Protein AF-A0A9D2AB16-F1 (afdb_monomer_lite)

Radius of gyration: 47.59 Å; chains: 1; bounding box: 82×42×139 Å

Organism: NCBI:txid2838706

InterPro domains:
  IPR003594 Histidine kinase/HSP90-like ATPase domain [PF02518] (85-191)
  IPR003594 Histidine kinase/HSP90-like ATPase domain [SM00387] (85-194)
  IPR005467 Histidine kinase domain [PS50109] (1-194)
  IPR036890 Histidine kinase/HSP90-like ATPase superfamily [G3DSA:3.30.565.10] (46-192)
  IPR036890 Histidine kinase/HSP90-like ATPase superfamily [SSF55874] (45-192)
  IPR050980 Two-component sensor histidine kinase [PTHR44936] (38-193)

Foldseek 3Di:
DLVVVVPDPDVPVSVVVVVLVVLLVVLLVVLVVLLPPDVPDPPPFDAFDKDQQQCLLVVLQVVLCVVLVAAEAEEEAEPGRIATADCVLVSLLSNLLSVVQSVFADPHKYKYWYWYQDPPRKIKIKIWTQGQWDDPVVVVCLVPDPDPVQDDVSCPSCNSVSNQVVLVQQVKDWDWDTDGNGTIMIMIIGHRPDGDDDDDDDPCNLVVVLVVLLVVLVVVVVVLVVVVLVVVLVVLVVLLLVLLVVLLPPDDDFDPQWDDWDQDPVQQWIWTDGNPDIDIGHCPPDPDNSLVVSQVSCSGQVVPDAPQSSVVSSVVRDPDPFDKKKFKAWPVRHTPYIDPPDPDDAPPWDWDKAFHHDTGRIIIIMTTRDPVVVSCVVCVVVVVVSVVSSVVSVVVSVVVSVVVVVVVVVVVVLVVVSNVLSVVLVVLSVVLVVLVVVLVVVVVVVDPVVNVVSSVVSVVSSVVSVVSVVVSVVVVVVVVVD

pLDDT: mean 71.98, std 16.13, range [31.44, 95.56]

Sequence (482 aa):
LAAHVAAGETGQAATQVASALELSRQMATDARILTAPFPGEEDASPAPERFDLRRLIEGIAARHASLSGRHIAFTFEGSSPYATGDPFHLRHWTENLLANAVQHSSGNGGITVRCRQGKGGRISLSVSDQGQGMGRKIRQRLPRTGSPDMHSPENSGWGLPYIRRTLRLYGGRMRIATRRGKGTTCTLVFHPGKRRRHPRLPRHAYHWFTALAVVAGATWLAAGIHAERHDFLLRESRLLAEAIQKANDAVFLFRPDTTDFKNNYEAQTVTIRRNSESRTIPMGDYTNQFDLYVRLLYDLRDDRWRTDSVESWYRRLSANRAPLLLVRQDSTGTCLDRTAATEAPIDLPLRDTLPLGFVEGHRLEAQWAFPWETSLARQGGWIAISLVMAGFALWLGSLLSHYDRRRQAFIRFQQEKVQGIMNRVAAGLQETGKAEEEMAETLARGDTQGLATQLQENIARYKRLLHRINYLLDQMTAWQRL

Structure (mmCIF, N/CA/C/O backbone):
data_AF-A0A9D2AB16-F1
#
_entry.id   AF-A0A9D2AB16-F1
#
loop_
_atom_site.group_PDB
_atom_site.id
_atom_site.type_symbol
_atom_site.label_atom_id
_atom_site.label_alt_id
_atom_site.label_comp_id
_atom_site.label_asym_id
_atom_site.label_entity_id
_atom_site.label_seq_id
_atom_site.pdbx_PDB_ins_code
_atom_site.Cartn_x
_atom_site.Cartn_y
_atom_site.Cartn_z
_ato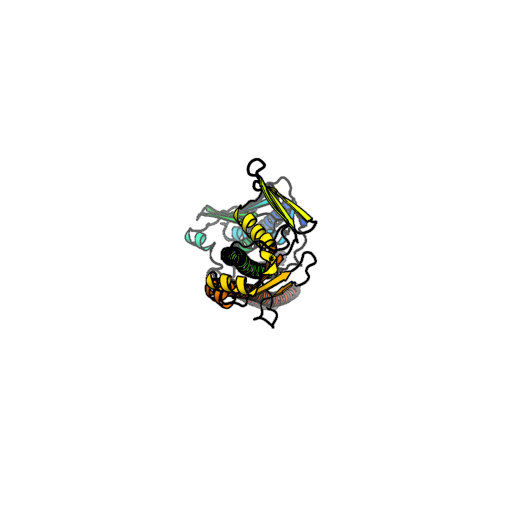m_site.occupancy
_atom_site.B_iso_or_equiv
_atom_site.auth_seq_id
_atom_site.auth_comp_id
_atom_site.auth_asym_id
_atom_site.auth_atom_id
_atom_site.pdbx_PDB_model_num
ATOM 1 N N . LEU A 1 1 ? -28.058 -10.542 56.012 1.00 36.44 1 LEU A N 1
ATOM 2 C CA . LEU A 1 1 ? -27.322 -9.294 56.332 1.00 36.44 1 LEU A CA 1
ATOM 3 C C . LEU A 1 1 ? -28.258 -8.088 56.427 1.00 36.44 1 LEU A C 1
ATOM 5 O O . LEU A 1 1 ? -28.685 -7.822 57.537 1.00 36.44 1 LEU A O 1
ATOM 9 N N . ALA A 1 2 ? -28.695 -7.441 55.335 1.00 33.34 2 ALA A N 1
ATOM 10 C CA . ALA A 1 2 ? -29.612 -6.282 55.411 1.00 33.34 2 ALA A CA 1
ATOM 11 C C . ALA A 1 2 ? -30.935 -6.573 56.160 1.00 33.34 2 ALA A C 1
ATOM 13 O O . ALA A 1 2 ? -31.382 -5.769 56.968 1.00 33.34 2 ALA A O 1
ATOM 14 N N . ALA A 1 3 ? -31.503 -7.770 55.970 1.00 33.88 3 ALA A N 1
ATOM 15 C CA . ALA A 1 3 ? -32.727 -8.208 56.650 1.00 33.88 3 ALA A CA 1
ATOM 16 C C . ALA A 1 3 ? -32.544 -8.613 58.131 1.00 33.88 3 ALA A C 1
ATOM 18 O O . ALA A 1 3 ? -33.531 -8.815 58.825 1.00 33.88 3 ALA A O 1
ATOM 19 N N . HIS A 1 4 ? -31.309 -8.761 58.624 1.00 39.75 4 HIS A N 1
ATOM 20 C CA . HIS A 1 4 ? -31.030 -9.099 60.035 1.00 39.75 4 HIS A CA 1
ATOM 21 C C . HIS A 1 4 ? -30.489 -7.909 60.827 1.00 39.75 4 HIS A C 1
ATOM 23 O O . HIS A 1 4 ? -30.674 -7.836 62.033 1.00 39.75 4 HIS A O 1
ATOM 29 N N . VAL A 1 5 ? -29.896 -6.934 60.140 1.00 42.34 5 VAL A N 1
ATOM 30 C CA . VAL A 1 5 ? -29.437 -5.678 60.736 1.00 42.34 5 VAL A CA 1
ATOM 31 C C . VAL A 1 5 ? -30.611 -4.713 61.001 1.00 42.34 5 VAL A C 1
ATOM 33 O O . VAL A 1 5 ? -30.539 -3.876 61.892 1.00 42.34 5 VAL A O 1
ATOM 36 N N . ALA A 1 6 ? -31.739 -4.870 60.299 1.00 40.31 6 ALA A N 1
ATOM 37 C CA . ALA A 1 6 ? -32.959 -4.090 60.533 1.00 40.31 6 ALA A CA 1
ATOM 38 C C . ALA A 1 6 ? -33.661 -4.380 61.883 1.00 40.31 6 ALA A C 1
ATOM 40 O O . ALA A 1 6 ? -34.592 -3.662 62.235 1.00 40.31 6 ALA A O 1
ATOM 41 N N . ALA A 1 7 ? -33.243 -5.412 62.629 1.00 40.97 7 ALA A N 1
ATOM 42 C CA . ALA A 1 7 ? -33.950 -5.913 63.813 1.00 40.97 7 ALA A CA 1
ATOM 43 C C . ALA A 1 7 ? -33.401 -5.424 65.174 1.00 40.97 7 ALA A C 1
ATOM 45 O O . ALA A 1 7 ? -33.942 -5.813 66.204 1.00 40.97 7 ALA A O 1
ATOM 46 N N . GLY A 1 8 ? -32.363 -4.579 65.219 1.00 41.22 8 GLY A N 1
ATOM 47 C CA . GLY A 1 8 ? -31.787 -4.112 66.487 1.00 41.22 8 GLY A CA 1
ATOM 48 C C . GLY A 1 8 ? -31.076 -2.767 66.364 1.00 41.22 8 GLY A C 1
ATOM 49 O O . GLY A 1 8 ? -30.373 -2.523 65.385 1.00 41.22 8 GLY A O 1
ATOM 50 N N . GLU A 1 9 ? -31.301 -1.903 67.355 1.00 40.41 9 GLU A N 1
ATOM 51 C CA . GLU A 1 9 ? -30.890 -0.497 67.526 1.00 40.41 9 GLU A CA 1
ATOM 52 C C . GLU A 1 9 ? -29.495 -0.123 66.982 1.00 40.41 9 GLU A C 1
ATOM 54 O O . GLU A 1 9 ? -28.545 0.095 67.719 1.00 40.41 9 GLU A O 1
ATOM 59 N N . THR A 1 10 ? -29.351 -0.013 65.663 1.00 42.03 10 THR A N 1
ATOM 60 C CA . THR A 1 10 ? -28.102 0.412 65.004 1.00 42.03 10 THR A CA 1
ATOM 61 C C . THR A 1 10 ? -28.382 1.063 63.648 1.00 42.03 10 THR A C 1
ATOM 63 O O . THR A 1 10 ? -27.589 0.953 62.720 1.00 42.03 10 THR A O 1
ATOM 66 N N . GLY A 1 11 ? -29.508 1.771 63.497 1.00 41.69 11 GLY A N 1
ATOM 67 C CA . GLY A 1 11 ? -29.974 2.291 62.201 1.00 41.69 11 GLY A CA 1
ATOM 68 C C . GLY A 1 11 ? -28.922 3.073 61.398 1.00 41.69 11 GLY A C 1
ATOM 69 O O . GLY A 1 11 ? -28.843 2.917 60.184 1.00 41.69 11 GLY A O 1
ATOM 70 N N . GLN A 1 12 ? -28.043 3.848 62.041 1.00 39.47 12 GLN A N 1
ATOM 71 C CA . GLN A 1 12 ? -26.969 4.572 61.344 1.00 39.47 12 GLN A CA 1
ATOM 72 C C . GLN A 1 12 ? -25.779 3.685 60.949 1.00 39.47 12 GLN A C 1
ATOM 74 O O . GLN A 1 12 ? -25.320 3.774 59.811 1.00 39.47 12 GLN A O 1
ATOM 79 N N . ALA A 1 13 ? -25.306 2.806 61.837 1.00 38.31 13 ALA A N 1
ATOM 80 C CA . ALA A 1 13 ? -24.206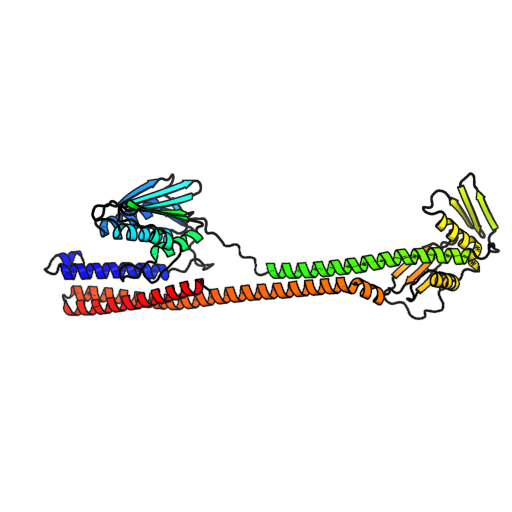 1.884 61.538 1.00 38.31 13 ALA A CA 1
ATOM 81 C C . ALA A 1 13 ? -24.625 0.837 60.491 1.00 38.31 13 ALA A C 1
ATOM 83 O O . ALA A 1 13 ? -23.885 0.558 59.554 1.00 38.31 13 ALA A O 1
ATOM 84 N N . ALA A 1 14 ? -25.862 0.351 60.577 1.00 41.66 14 ALA A N 1
ATOM 85 C CA . ALA A 1 14 ? -26.521 -0.487 59.585 1.00 41.66 14 ALA A CA 1
ATOM 86 C C . ALA A 1 14 ? -26.533 0.138 58.188 1.00 41.66 14 ALA A C 1
ATOM 88 O O . ALA A 1 14 ? -26.180 -0.507 57.200 1.00 41.66 14 ALA A O 1
ATOM 89 N N . THR A 1 15 ? -26.921 1.413 58.117 1.00 43.22 15 THR A N 1
ATOM 90 C CA . THR A 1 15 ? -27.005 2.164 56.862 1.00 43.22 15 THR A CA 1
ATOM 91 C C . THR A 1 15 ? -25.613 2.454 56.297 1.00 43.22 15 THR A C 1
ATOM 93 O O . THR A 1 15 ? -25.425 2.375 55.086 1.00 43.22 15 THR A O 1
ATOM 96 N N . GLN A 1 16 ? -24.619 2.716 57.154 1.00 42.22 16 GLN A N 1
ATOM 97 C CA . GLN A 1 16 ? -23.214 2.885 56.756 1.00 42.22 16 GLN A CA 1
ATOM 98 C C . GLN A 1 16 ? -22.564 1.578 56.278 1.00 42.22 16 GLN A C 1
ATOM 100 O O . GLN A 1 16 ? -21.786 1.583 55.328 1.00 42.22 16 GLN A O 1
ATOM 105 N N . VAL A 1 17 ? -22.891 0.444 56.899 1.00 43.53 17 VAL A N 1
ATOM 106 C CA . VAL A 1 17 ? -22.404 -0.877 56.478 1.00 43.53 17 VAL A CA 1
ATOM 107 C C . VAL A 1 17 ? -23.069 -1.306 55.170 1.00 43.53 17 VAL A C 1
ATOM 109 O O . VAL A 1 17 ? -22.391 -1.806 54.273 1.00 43.53 17 VAL A O 1
ATOM 112 N N . ALA A 1 18 ? -24.373 -1.064 55.016 1.00 46.16 18 ALA A N 1
ATOM 113 C CA . ALA A 1 18 ? -25.087 -1.320 53.770 1.00 46.16 18 ALA A CA 1
ATOM 114 C C . ALA A 1 18 ? -24.541 -0.462 52.619 1.00 46.16 18 ALA A C 1
ATOM 116 O O . ALA A 1 18 ? -24.270 -0.996 51.547 1.00 46.16 18 ALA A O 1
ATOM 117 N N . SER A 1 19 ? -24.295 0.832 52.850 1.00 43.94 19 SER A N 1
ATOM 118 C CA . SER A 1 19 ? -23.715 1.713 51.832 1.00 43.94 19 SER A CA 1
ATOM 119 C C . SER A 1 19 ? -22.272 1.335 51.484 1.00 43.94 19 SER A C 1
ATOM 121 O O . SER A 1 19 ? -21.913 1.348 50.308 1.00 43.94 19 SER A O 1
ATOM 123 N N . ALA A 1 20 ? -21.460 0.916 52.460 1.00 43.09 20 ALA A N 1
ATOM 124 C CA . ALA A 1 20 ? -20.106 0.421 52.218 1.00 43.09 20 ALA A CA 1
ATOM 125 C C . ALA A 1 20 ? -20.088 -0.895 51.413 1.00 43.09 20 ALA A C 1
ATOM 127 O O . ALA A 1 20 ? -19.241 -1.065 50.536 1.00 43.09 20 ALA A O 1
ATOM 128 N N . LEU A 1 21 ? -21.035 -1.807 51.661 1.00 47.16 21 LEU A N 1
ATOM 129 C CA . LEU A 1 21 ? -21.198 -3.054 50.902 1.00 47.16 21 LEU A CA 1
ATOM 130 C C . LEU A 1 21 ? -21.723 -2.812 49.478 1.00 47.16 21 LEU A C 1
ATOM 132 O O . LEU A 1 21 ? -21.282 -3.470 48.536 1.00 47.16 21 LEU A O 1
ATOM 136 N N . GLU A 1 22 ? -22.644 -1.864 49.305 1.00 49.91 22 GLU A N 1
ATOM 137 C CA . GLU A 1 22 ? -23.132 -1.428 47.991 1.00 49.91 22 GLU A CA 1
ATOM 138 C C . GLU A 1 22 ? -21.979 -0.839 47.164 1.00 49.91 22 GLU A C 1
ATOM 140 O O . GLU A 1 22 ? -21.751 -1.246 46.022 1.00 49.91 22 GLU A O 1
ATOM 145 N N . LEU A 1 23 ? -21.187 0.042 47.786 1.00 46.53 23 LEU A N 1
ATOM 146 C CA . LEU A 1 23 ? -20.002 0.654 47.192 1.00 46.53 23 LEU A CA 1
ATOM 147 C C . LEU A 1 23 ? -18.948 -0.406 46.827 1.00 46.53 23 LEU A C 1
ATOM 149 O O . LEU A 1 23 ? -18.409 -0.371 45.724 1.00 46.53 23 LEU A O 1
ATOM 153 N N . SER A 1 24 ? -18.707 -1.384 47.709 1.00 44.34 24 SER A N 1
ATOM 154 C CA . SER A 1 24 ? -17.829 -2.541 47.460 1.00 44.34 24 SER A CA 1
ATOM 155 C C . SER A 1 24 ? -18.260 -3.321 46.210 1.00 44.34 24 SER A C 1
ATOM 157 O O . SER A 1 24 ? -17.471 -3.516 45.281 1.00 44.34 24 SER A O 1
ATOM 159 N N . ARG A 1 25 ? -19.543 -3.697 46.121 1.00 50.72 25 ARG A N 1
ATOM 160 C CA . ARG A 1 25 ? -20.089 -4.435 44.968 1.00 50.72 25 ARG A CA 1
ATOM 161 C C . ARG A 1 25 ? -19.992 -3.638 43.676 1.00 50.72 25 ARG A C 1
ATOM 163 O O . ARG A 1 25 ? -19.677 -4.202 42.624 1.00 50.72 25 ARG A O 1
ATOM 170 N N . GLN A 1 26 ? -20.245 -2.337 43.746 1.00 50.53 26 GLN A N 1
ATOM 171 C CA . GLN A 1 26 ? -20.140 -1.440 42.603 1.00 50.53 26 GLN A CA 1
ATOM 172 C C . GLN A 1 26 ? -18.684 -1.342 42.119 1.00 50.53 26 GLN A C 1
ATOM 174 O O . GLN A 1 26 ? -18.419 -1.522 40.932 1.00 50.53 26 GLN A O 1
ATOM 179 N N . MET A 1 27 ? -17.726 -1.209 43.041 1.00 49.03 27 MET A N 1
ATOM 180 C CA . MET A 1 27 ? -16.290 -1.186 42.743 1.00 49.03 27 MET A CA 1
ATOM 181 C C . MET A 1 27 ? -15.768 -2.519 42.191 1.00 49.03 27 MET A C 1
ATOM 183 O O . MET A 1 27 ? -14.976 -2.520 41.250 1.00 49.03 27 MET A O 1
ATOM 187 N N . ALA A 1 28 ? -16.225 -3.658 42.717 1.00 47.66 28 ALA A N 1
ATOM 188 C CA . ALA A 1 28 ? -15.874 -4.980 42.197 1.00 47.66 28 ALA A CA 1
ATOM 189 C C . ALA A 1 28 ? -16.422 -5.207 40.777 1.00 47.66 28 ALA A C 1
ATOM 191 O O . ALA A 1 28 ? -15.767 -5.834 39.938 1.00 47.66 28 ALA A O 1
ATOM 192 N N . THR A 1 29 ? -17.605 -4.662 40.485 1.00 50.91 29 THR A N 1
ATOM 193 C CA . THR A 1 29 ? -18.208 -4.702 39.146 1.00 50.91 29 THR A CA 1
ATOM 194 C C . THR A 1 29 ? -17.430 -3.812 38.175 1.00 50.91 29 THR A C 1
ATOM 196 O O . THR A 1 29 ? -17.052 -4.274 37.100 1.00 50.91 29 THR A O 1
ATOM 199 N N . ASP A 1 30 ? -17.092 -2.585 38.577 1.00 49.66 30 ASP A N 1
ATOM 200 C CA . ASP A 1 30 ? -16.279 -1.656 37.783 1.00 49.66 30 ASP A CA 1
ATOM 201 C C . ASP A 1 30 ? -14.876 -2.207 37.504 1.00 49.66 30 ASP A C 1
ATOM 203 O O . ASP A 1 30 ? -14.369 -2.124 36.382 1.00 49.66 30 ASP A O 1
ATOM 207 N N . ALA A 1 31 ? -14.259 -2.848 38.495 1.00 48.38 31 ALA A N 1
ATOM 208 C CA . ALA A 1 31 ? -12.967 -3.491 38.328 1.00 48.38 31 ALA A CA 1
ATOM 209 C C . ALA A 1 31 ? -13.044 -4.704 37.382 1.00 48.38 31 ALA A C 1
ATOM 211 O O . ALA A 1 31 ? -12.171 -4.844 36.529 1.00 48.38 31 ALA A O 1
ATOM 212 N N . ARG A 1 32 ? -14.119 -5.511 37.435 1.00 49.25 32 ARG A N 1
ATOM 213 C CA . ARG A 1 32 ? -14.381 -6.594 36.463 1.00 49.25 32 ARG A CA 1
ATOM 214 C C . ARG A 1 32 ? -14.558 -6.090 35.027 1.00 49.25 32 ARG A C 1
ATOM 216 O O . ARG A 1 32 ? -14.156 -6.766 34.085 1.00 49.25 32 ARG A O 1
ATOM 223 N N . ILE A 1 33 ? -15.135 -4.903 34.844 1.00 50.69 33 ILE A N 1
ATOM 224 C CA . ILE A 1 33 ? -15.290 -4.263 33.525 1.00 50.69 33 ILE A CA 1
ATOM 225 C C . ILE A 1 33 ? -13.937 -3.818 32.967 1.00 50.69 33 ILE A C 1
ATOM 227 O O . ILE A 1 33 ? -13.710 -3.895 31.760 1.00 50.69 33 ILE A O 1
ATOM 231 N N . LEU A 1 34 ? -13.046 -3.349 33.840 1.00 45.81 34 LEU A N 1
ATOM 232 C CA . LEU A 1 34 ? -11.695 -2.939 33.472 1.00 45.81 34 LEU A CA 1
ATOM 233 C C . LEU A 1 34 ? -10.759 -4.139 33.249 1.00 45.81 34 LEU A C 1
ATOM 235 O O . LEU A 1 34 ? -9.827 -4.016 32.459 1.00 45.81 34 LEU A O 1
ATOM 239 N N . THR A 1 35 ? -11.001 -5.281 33.913 1.00 41.53 35 THR A N 1
ATOM 240 C CA . THR A 1 35 ? -10.271 -6.552 33.699 1.00 41.53 35 THR A CA 1
ATOM 241 C C . THR A 1 35 ? -10.816 -7.390 32.559 1.00 41.53 35 THR A C 1
ATOM 243 O O . THR A 1 35 ? -10.118 -8.301 32.119 1.00 41.53 35 THR A O 1
ATOM 246 N N . ALA A 1 36 ? -12.022 -7.109 32.060 1.00 46.56 36 ALA A N 1
ATOM 247 C CA . ALA A 1 36 ? -12.513 -7.751 30.852 1.00 46.56 36 ALA A CA 1
ATOM 248 C C . ALA A 1 36 ? -11.559 -7.428 29.685 1.00 46.56 36 ALA A C 1
ATOM 250 O O . ALA A 1 36 ? -11.197 -6.257 29.514 1.00 46.56 36 ALA A O 1
ATOM 251 N N . PRO A 1 37 ? -11.131 -8.433 28.894 1.00 43.81 37 PRO A N 1
ATOM 252 C CA . PRO A 1 37 ? -10.160 -8.237 27.828 1.00 43.81 37 PRO A CA 1
ATOM 253 C C . PRO A 1 37 ? -10.604 -7.085 26.932 1.00 43.81 37 PRO A C 1
ATOM 255 O O . PRO A 1 37 ? -11.727 -7.056 26.413 1.00 43.81 37 PRO A O 1
ATOM 258 N N . PHE A 1 38 ? -9.728 -6.084 26.790 1.00 45.28 38 PHE A N 1
ATOM 259 C CA . PHE A 1 38 ? -10.012 -4.965 25.908 1.00 45.28 38 PHE A CA 1
ATOM 260 C C . PHE A 1 38 ? -10.266 -5.546 24.509 1.00 45.28 38 PHE A C 1
ATOM 262 O O . PHE A 1 38 ? -9.467 -6.358 24.045 1.00 45.28 38 PHE A O 1
ATOM 269 N N . PRO A 1 39 ? -11.330 -5.120 23.805 1.00 44.69 39 PRO A N 1
ATOM 270 C CA . PRO A 1 39 ? -11.802 -5.729 22.553 1.00 44.69 39 PRO A CA 1
ATOM 271 C C . PRO A 1 39 ? -10.859 -5.601 21.330 1.00 44.69 39 PRO A C 1
ATOM 273 O O . PRO A 1 39 ? -11.316 -5.610 20.187 1.00 44.69 39 PRO A O 1
ATOM 276 N N . GLY A 1 40 ? -9.552 -5.449 21.552 1.00 42.06 40 GLY A N 1
ATOM 277 C CA . GLY A 1 40 ? -8.486 -5.530 20.559 1.00 42.06 40 GLY A CA 1
ATOM 278 C C . GLY A 1 40 ? -7.757 -6.879 20.496 1.00 42.06 40 GLY A C 1
ATOM 279 O O . GLY A 1 40 ? -6.888 -7.001 19.640 1.00 42.06 40 GLY A O 1
ATOM 280 N N . GLU A 1 41 ? -8.072 -7.859 21.352 1.00 45.38 41 GLU A N 1
ATOM 281 C CA . GLU A 1 41 ? -7.563 -9.232 21.198 1.00 45.38 41 GLU A CA 1
ATOM 282 C C . GLU A 1 41 ? -8.246 -9.933 20.019 1.00 45.38 41 GLU A C 1
ATOM 284 O O . GLU A 1 41 ? -9.476 -9.995 19.937 1.00 45.38 41 GLU A O 1
ATOM 289 N N . GLU A 1 42 ? -7.426 -10.419 19.087 1.00 45.94 42 GLU A N 1
ATOM 290 C CA . GLU A 1 42 ? -7.854 -11.029 17.826 1.00 45.94 42 GLU A CA 1
ATOM 291 C C . GLU A 1 42 ? -8.482 -12.424 17.986 1.00 45.94 42 GLU A C 1
ATOM 293 O O . GLU A 1 42 ? -9.197 -12.821 17.074 1.00 45.94 42 GLU A O 1
ATOM 298 N N . ASP A 1 43 ? -8.374 -13.088 19.147 1.00 39.44 43 ASP A N 1
ATOM 299 C CA . ASP A 1 43 ? -8.801 -14.495 19.292 1.00 39.44 43 ASP A CA 1
ATOM 300 C C . ASP A 1 43 ? -9.745 -14.805 20.474 1.00 39.44 43 ASP A C 1
ATOM 302 O O . ASP A 1 43 ? -10.191 -15.939 20.619 1.00 39.44 43 ASP A O 1
ATOM 306 N N . ALA A 1 44 ? -10.117 -13.819 21.303 1.00 41.72 44 ALA A N 1
ATOM 307 C CA . ALA A 1 44 ? -10.896 -14.058 22.533 1.00 41.72 44 ALA A CA 1
ATOM 308 C C . ALA A 1 44 ? -12.262 -13.343 22.593 1.00 41.72 44 ALA A C 1
ATOM 310 O O . ALA A 1 44 ? -12.878 -13.263 23.655 1.00 41.72 44 ALA A O 1
ATOM 311 N N . SER A 1 45 ? -12.761 -12.783 21.482 1.00 48.19 45 SER A N 1
ATOM 312 C CA . SER A 1 45 ? -14.130 -12.242 21.468 1.00 48.19 45 SER A CA 1
ATOM 313 C C . SER A 1 45 ? -15.129 -13.378 21.209 1.00 48.19 45 SER A C 1
ATOM 315 O O . SER A 1 45 ? -15.030 -14.007 20.153 1.00 48.19 45 SER A O 1
ATOM 317 N N . PRO A 1 46 ? -16.091 -13.641 22.114 1.00 52.66 46 PRO A N 1
ATOM 318 C CA . PRO A 1 46 ? -17.088 -14.683 21.903 1.00 52.66 46 PRO A CA 1
ATOM 319 C C . PRO A 1 46 ? -17.856 -14.430 20.601 1.00 52.66 46 PRO A C 1
ATOM 321 O O . PRO A 1 46 ? -18.103 -13.280 20.215 1.00 52.66 46 PRO A O 1
ATOM 324 N N . ALA A 1 47 ? -18.203 -15.512 19.900 1.00 59.06 47 ALA A N 1
ATOM 325 C CA . ALA A 1 47 ? -19.002 -15.435 18.685 1.00 59.06 47 ALA A CA 1
ATOM 326 C C . ALA A 1 47 ? -20.298 -14.645 18.962 1.00 59.06 47 ALA A C 1
ATOM 328 O O . ALA A 1 47 ? -20.865 -14.775 20.047 1.00 59.06 47 ALA A O 1
ATOM 329 N N . PRO A 1 48 ? -20.768 -13.806 18.019 1.00 69.94 48 PRO A N 1
ATOM 330 C CA . PRO A 1 48 ? -21.967 -13.005 18.227 1.00 69.94 48 PRO A CA 1
ATOM 331 C C . PRO A 1 48 ? -23.166 -13.915 18.515 1.00 69.94 48 PRO A C 1
ATOM 333 O O . PRO A 1 48 ? -23.648 -14.625 17.634 1.00 69.94 48 PRO A O 1
ATOM 336 N N . GLU A 1 49 ? -23.647 -13.875 19.754 1.00 78.81 49 GLU A N 1
ATOM 337 C CA . GLU A 1 49 ? -24.740 -14.717 20.226 1.00 78.81 49 GLU A CA 1
ATOM 338 C C . GLU A 1 49 ? -26.085 -14.014 20.013 1.00 78.81 49 GLU A C 1
ATOM 340 O O . GLU A 1 49 ? -26.184 -12.782 19.973 1.00 78.81 49 GLU A O 1
ATOM 345 N N . ARG A 1 50 ? -27.151 -14.800 19.851 1.00 86.25 50 ARG A N 1
ATOM 346 C CA . ARG A 1 50 ? -28.520 -14.289 19.864 1.00 86.25 50 ARG A CA 1
ATOM 347 C C . ARG A 1 50 ? -28.985 -14.159 21.315 1.00 86.25 50 ARG A C 1
ATOM 349 O O . ARG A 1 50 ? -29.135 -15.162 21.997 1.00 86.25 50 ARG A O 1
ATOM 356 N N . PHE A 1 51 ? -29.292 -12.943 21.757 1.00 87.50 51 PHE A N 1
ATOM 357 C CA . PHE A 1 51 ? -29.769 -12.668 23.115 1.00 87.50 51 PHE A CA 1
ATOM 358 C C . PHE A 1 51 ? -31.097 -11.900 23.116 1.00 87.50 51 PHE A C 1
ATOM 360 O O . PHE A 1 51 ? -31.436 -11.208 22.152 1.00 87.50 51 PHE A O 1
ATOM 367 N N . ASP A 1 52 ? -31.857 -12.024 24.206 1.00 91.44 52 ASP A N 1
ATOM 368 C CA . ASP A 1 52 ? -33.107 -11.289 24.428 1.00 91.44 52 ASP A CA 1
ATOM 369 C C . ASP A 1 52 ? -32.804 -9.868 24.934 1.00 91.44 52 ASP A C 1
ATOM 371 O O . ASP A 1 52 ? -32.478 -9.641 26.102 1.00 91.44 52 ASP A O 1
ATOM 375 N N . LEU A 1 53 ? -32.880 -8.902 24.019 1.00 90.88 53 LEU A N 1
ATOM 376 C CA . LEU A 1 53 ? -32.631 -7.486 24.260 1.00 90.88 53 LEU A CA 1
ATOM 377 C C . LEU A 1 53 ? -33.667 -6.883 25.211 1.00 90.88 53 LEU A C 1
ATOM 379 O O . LEU A 1 53 ? -33.301 -6.075 26.067 1.00 90.88 53 LEU A O 1
ATOM 383 N N . ARG A 1 54 ? -34.945 -7.253 25.065 1.00 92.75 54 ARG A N 1
ATOM 384 C CA . ARG A 1 54 ? -36.018 -6.719 25.910 1.00 92.75 54 ARG A CA 1
ATOM 385 C C . ARG A 1 54 ? -35.787 -7.149 27.352 1.00 92.75 54 ARG A C 1
ATOM 387 O O . ARG A 1 54 ? -35.645 -6.288 28.217 1.00 92.75 54 ARG A O 1
ATOM 394 N N . ARG A 1 55 ? -35.667 -8.460 27.584 1.00 91.38 55 ARG A N 1
ATOM 395 C CA . ARG A 1 55 ? -35.494 -9.037 28.923 1.00 91.38 55 ARG A CA 1
ATOM 396 C C . ARG A 1 55 ? -34.215 -8.547 29.600 1.00 91.38 55 ARG A C 1
ATOM 398 O O . ARG A 1 55 ? -34.220 -8.305 30.805 1.00 91.38 55 ARG A O 1
ATOM 405 N N . LEU A 1 56 ? -33.132 -8.363 28.838 1.00 89.88 56 LEU A N 1
ATOM 406 C CA . LEU A 1 56 ? -31.871 -7.828 29.358 1.00 89.88 56 LEU A CA 1
ATOM 407 C C . LEU A 1 56 ? -32.041 -6.412 29.927 1.00 89.88 56 LEU A C 1
ATOM 409 O O . LEU A 1 56 ? -31.658 -6.165 31.068 1.00 89.88 56 LEU A O 1
ATOM 413 N N . ILE A 1 57 ? -32.596 -5.483 29.144 1.00 93.00 57 ILE A N 1
ATOM 414 C CA . ILE A 1 57 ? -32.727 -4.076 29.557 1.00 93.00 57 ILE A CA 1
ATOM 415 C C . ILE A 1 57 ? -33.798 -3.921 30.641 1.00 93.00 57 ILE A C 1
ATOM 417 O O . ILE A 1 57 ? -33.582 -3.189 31.606 1.00 93.00 57 ILE A O 1
ATOM 421 N N . GLU A 1 58 ? -34.913 -4.643 30.513 1.00 92.69 58 GLU A N 1
ATOM 422 C CA . GLU A 1 58 ? -35.994 -4.678 31.501 1.00 92.69 58 GLU A CA 1
ATOM 423 C C . GLU A 1 58 ? -35.491 -5.174 32.860 1.00 92.69 58 GLU A C 1
ATOM 425 O O . GLU A 1 58 ? -35.725 -4.524 33.876 1.00 92.69 58 GLU A O 1
ATOM 430 N N . GLY A 1 59 ? -34.706 -6.257 32.881 1.00 87.50 59 GLY A N 1
ATOM 431 C CA . GLY A 1 59 ? -34.120 -6.788 34.112 1.00 87.50 59 GLY A CA 1
ATOM 432 C C . GLY A 1 59 ? -33.151 -5.814 34.790 1.00 87.50 59 GLY A C 1
ATOM 433 O O . GLY A 1 59 ? -33.155 -5.690 36.015 1.00 87.50 59 GLY A O 1
ATOM 434 N N . ILE A 1 60 ? -32.348 -5.079 34.013 1.00 88.12 60 ILE A N 1
ATOM 435 C CA . ILE A 1 60 ? -31.452 -4.048 34.561 1.00 88.12 60 ILE A CA 1
ATOM 436 C C . ILE A 1 60 ? -32.272 -2.886 35.141 1.00 88.12 60 ILE A C 1
ATOM 438 O O . ILE A 1 60 ? -31.996 -2.447 36.257 1.00 88.12 60 ILE A O 1
ATOM 442 N N . ALA A 1 61 ? -33.291 -2.409 34.419 1.00 89.19 61 ALA A N 1
ATOM 443 C CA . ALA A 1 61 ? -34.158 -1.324 34.877 1.00 89.19 61 ALA A CA 1
ATOM 444 C C . ALA A 1 61 ? -34.917 -1.697 36.162 1.00 89.19 61 ALA A C 1
ATOM 446 O O . ALA A 1 61 ? -34.896 -0.924 37.119 1.00 89.19 61 ALA A O 1
ATOM 447 N N . ALA A 1 62 ? -35.507 -2.896 36.219 1.00 85.31 62 ALA A N 1
ATOM 448 C CA . ALA A 1 62 ? -36.216 -3.399 37.395 1.00 85.31 62 ALA A CA 1
ATOM 449 C C . ALA A 1 62 ? -35.295 -3.490 38.620 1.00 85.31 62 ALA A C 1
ATOM 451 O O . ALA A 1 62 ? -35.640 -3.001 39.693 1.00 85.31 62 ALA A O 1
ATOM 452 N N . ARG A 1 63 ? -34.078 -4.024 38.449 1.00 81.19 63 ARG A N 1
ATOM 453 C CA . ARG A 1 63 ? -33.090 -4.111 39.534 1.00 81.19 63 ARG A CA 1
ATOM 454 C C . ARG A 1 63 ? -32.713 -2.731 40.079 1.00 81.19 63 ARG A C 1
ATOM 456 O O . ARG A 1 63 ? -32.663 -2.550 41.291 1.00 81.19 63 ARG A O 1
ATOM 463 N N . HIS A 1 64 ? -32.477 -1.750 39.205 1.00 82.12 64 HIS A N 1
ATOM 464 C CA . HIS A 1 64 ? -32.188 -0.380 39.639 1.00 82.12 64 HIS A CA 1
ATOM 465 C C . HIS A 1 64 ? -33.394 0.290 40.312 1.00 82.12 64 HIS A C 1
ATOM 467 O O . HIS A 1 64 ? -33.193 1.075 41.238 1.00 82.12 64 HIS A O 1
ATOM 473 N N . ALA A 1 65 ? -34.626 -0.020 39.895 1.00 81.81 65 ALA A N 1
ATOM 474 C CA . ALA A 1 65 ? -35.831 0.492 40.546 1.00 81.81 65 ALA A CA 1
ATOM 475 C C . ALA A 1 65 ? -35.939 -0.026 41.989 1.00 81.81 65 ALA A C 1
ATOM 477 O O . ALA A 1 65 ? -36.107 0.767 42.913 1.00 81.81 65 ALA A O 1
ATOM 478 N N . SER A 1 66 ? -35.739 -1.335 42.193 1.00 74.50 66 SER A N 1
ATOM 479 C CA . SER A 1 66 ? -35.770 -1.964 43.519 1.00 74.50 66 SER A CA 1
ATOM 480 C C . SER A 1 66 ? -34.678 -1.443 44.455 1.00 74.50 66 SER A C 1
ATOM 482 O O . SER A 1 66 ? -34.963 -1.182 45.617 1.00 74.50 66 SER A O 1
ATOM 484 N N . LEU A 1 67 ? -33.444 -1.269 43.964 1.00 71.00 67 LEU A N 1
ATOM 485 C CA . LEU A 1 67 ? -32.320 -0.810 44.795 1.00 71.00 67 LEU A CA 1
ATOM 486 C C . LEU A 1 67 ? -32.401 0.676 45.156 1.00 71.00 67 LEU A C 1
ATOM 488 O O . LEU A 1 67 ? -32.048 1.069 46.261 1.00 71.00 67 LEU A O 1
ATOM 492 N N . SER A 1 68 ? -32.854 1.516 44.224 1.00 74.19 68 SER A N 1
ATOM 493 C CA . SER A 1 68 ? -32.897 2.968 44.440 1.00 74.19 68 SER A CA 1
ATOM 494 C C . SER A 1 68 ? -34.192 3.471 45.077 1.00 74.19 68 SER A C 1
ATOM 496 O O . SER A 1 68 ? -34.272 4.654 45.403 1.00 74.19 68 SER A O 1
ATOM 498 N N . GLY A 1 69 ? -35.221 2.621 45.186 1.00 76.44 69 GLY A N 1
ATOM 499 C CA . GLY A 1 69 ? -36.564 3.021 45.618 1.00 76.44 69 GLY A CA 1
ATOM 500 C C . GLY A 1 69 ? -37.262 3.995 44.659 1.00 76.44 69 GLY A C 1
ATOM 501 O O . GLY A 1 69 ? -38.267 4.601 45.024 1.00 76.44 69 GLY A O 1
ATOM 502 N N . ARG A 1 70 ? -36.735 4.183 43.439 1.00 79.69 70 ARG A N 1
ATOM 503 C CA . ARG A 1 70 ? -37.267 5.128 42.446 1.00 79.69 70 ARG A CA 1
ATOM 504 C C . ARG A 1 70 ? -38.124 4.443 41.389 1.00 79.69 70 ARG A C 1
ATOM 506 O O . ARG A 1 70 ? -37.862 3.318 40.971 1.00 79.69 70 ARG A O 1
ATOM 513 N N . HIS A 1 71 ? -39.091 5.193 40.862 1.00 84.75 71 HIS A N 1
ATOM 514 C CA . HIS A 1 71 ? -39.889 4.761 39.720 1.00 84.75 71 HIS A CA 1
ATOM 515 C C . HIS A 1 71 ? -39.086 4.856 38.409 1.00 84.75 71 HIS A C 1
ATOM 517 O O . HIS A 1 71 ? -38.747 5.953 37.946 1.00 84.75 71 HIS A O 1
ATOM 523 N N . ILE A 1 72 ? -38.811 3.700 37.795 1.00 89.38 72 ILE A N 1
ATOM 524 C CA . ILE A 1 72 ? -38.137 3.583 36.496 1.00 89.38 72 ILE A CA 1
ATOM 525 C C . ILE A 1 72 ? -39.109 2.973 35.485 1.00 89.38 72 ILE A C 1
ATOM 527 O O . ILE A 1 72 ? -39.408 1.784 35.535 1.00 89.38 72 ILE A O 1
ATOM 531 N N . ALA A 1 73 ? -39.587 3.783 34.542 1.00 91.44 73 ALA A N 1
ATOM 532 C CA . ALA A 1 73 ? -40.452 3.320 33.463 1.00 91.44 73 ALA A CA 1
ATOM 533 C C . ALA A 1 73 ? -39.615 2.714 32.327 1.00 91.44 73 ALA A C 1
ATOM 535 O O . ALA A 1 73 ? -38.694 3.362 31.826 1.00 91.44 73 ALA A O 1
ATOM 536 N N . PHE A 1 74 ? -39.952 1.503 31.879 1.00 94.00 74 PHE A N 1
ATOM 537 C CA . PHE A 1 74 ? -39.313 0.853 30.733 1.00 94.00 74 PHE A CA 1
ATOM 538 C C . PHE A 1 74 ? -40.272 0.757 29.542 1.00 94.00 74 PHE A C 1
ATOM 540 O O . PHE A 1 74 ? -41.422 0.356 29.681 1.00 94.00 74 PHE A O 1
ATOM 547 N N . THR A 1 75 ? -39.783 1.116 28.354 1.00 94.38 75 THR A N 1
ATOM 548 C CA . THR A 1 75 ? -40.519 1.006 27.087 1.00 94.38 75 THR A CA 1
ATOM 549 C C . THR A 1 75 ? -39.652 0.329 26.029 1.00 94.38 75 THR A C 1
ATOM 551 O O . THR A 1 75 ? -38.496 0.710 25.820 1.00 94.38 75 THR A O 1
ATOM 554 N N . PHE A 1 76 ? -40.211 -0.672 25.346 1.00 93.31 76 PHE A N 1
ATOM 555 C CA . PHE A 1 76 ? -39.551 -1.388 24.255 1.00 93.31 76 PHE A CA 1
ATOM 556 C C . PHE A 1 76 ? -40.345 -1.242 22.955 1.00 93.31 76 PHE A C 1
ATOM 558 O O . PHE A 1 76 ? -41.535 -1.537 22.916 1.00 93.31 76 PHE A O 1
ATOM 565 N N . GLU A 1 77 ? -39.674 -0.824 21.884 1.00 92.06 77 GLU A N 1
ATOM 566 C CA . GLU A 1 77 ? -40.253 -0.678 20.547 1.00 92.06 77 GLU A CA 1
ATOM 567 C C . GLU A 1 77 ? -39.431 -1.493 19.538 1.00 92.06 77 GLU A C 1
ATOM 569 O O . GLU A 1 77 ? -38.307 -1.124 19.201 1.00 92.06 77 GLU A O 1
ATOM 574 N N . GLY A 1 78 ? -39.965 -2.590 19.010 1.00 85.44 78 GLY A N 1
ATOM 575 C CA . GLY A 1 78 ? -39.248 -3.406 18.030 1.00 85.44 78 GLY A CA 1
ATOM 576 C C . GLY A 1 78 ? -40.088 -4.562 17.510 1.00 85.44 78 GLY A C 1
ATOM 577 O O . GLY A 1 78 ? -41.004 -5.016 18.186 1.00 85.44 78 GLY A O 1
ATOM 578 N N . SER A 1 79 ? -39.770 -5.042 16.307 1.00 80.50 79 SER A N 1
ATOM 579 C CA . SER A 1 79 ? -40.439 -6.200 15.698 1.00 80.50 79 SER A CA 1
ATOM 580 C C . SER A 1 79 ? -39.984 -7.539 16.288 1.00 80.50 79 SER A C 1
ATOM 582 O O . SER A 1 79 ? -40.656 -8.545 16.102 1.00 80.50 79 SER A O 1
ATOM 584 N N . SER A 1 80 ? -38.836 -7.573 16.971 1.00 84.19 80 SER A N 1
ATOM 585 C CA . SER A 1 80 ? -38.302 -8.753 17.651 1.00 84.19 80 SER A CA 1
ATOM 586 C C . SER A 1 80 ? -37.687 -8.341 18.991 1.00 84.19 80 SER A C 1
ATOM 588 O O . SER A 1 80 ? -37.037 -7.298 19.065 1.00 84.19 80 SER A O 1
ATOM 590 N N . PRO A 1 81 ? -37.838 -9.139 20.061 1.00 85.62 81 PRO A N 1
ATOM 591 C CA . PRO A 1 81 ? -37.112 -8.909 21.305 1.00 85.62 81 PRO A CA 1
ATOM 592 C C . PRO A 1 81 ? -35.645 -9.350 21.209 1.00 85.62 81 PRO A C 1
ATOM 594 O O . PRO A 1 81 ? -34.872 -9.069 22.116 1.00 85.62 81 PRO A O 1
ATOM 597 N N . TYR A 1 82 ? -35.231 -10.026 20.131 1.00 88.00 82 TYR A N 1
ATOM 598 C CA . TYR A 1 82 ? -33.887 -10.586 20.003 1.00 88.00 82 TYR A CA 1
ATOM 599 C C . TYR A 1 82 ? -32.925 -9.675 19.237 1.00 88.00 82 TYR A C 1
ATOM 601 O O . TYR A 1 82 ? -33.286 -9.063 18.228 1.00 88.00 82 TYR A O 1
ATOM 609 N N . ALA A 1 83 ? -31.667 -9.655 19.674 1.00 87.81 83 ALA A N 1
ATOM 610 C CA . ALA A 1 83 ? -30.544 -9.043 18.973 1.00 87.81 83 ALA A CA 1
ATOM 611 C C . ALA A 1 83 ? -29.370 -10.028 18.865 1.00 87.81 83 ALA A C 1
ATOM 613 O O . ALA A 1 83 ? -29.255 -10.952 19.664 1.00 87.81 83 ALA A O 1
ATOM 614 N N . THR A 1 84 ? -28.504 -9.825 17.872 1.00 85.25 84 THR A N 1
ATOM 615 C CA . THR A 1 84 ? -27.305 -10.648 17.651 1.00 85.25 84 THR A CA 1
ATOM 616 C C . THR A 1 84 ? -26.056 -9.813 17.906 1.00 85.25 84 THR A C 1
ATOM 618 O O . THR A 1 84 ? -25.880 -8.765 17.275 1.00 85.25 84 THR A O 1
ATOM 621 N N . GLY A 1 85 ? -25.204 -10.256 18.829 1.00 81.69 85 GLY A N 1
ATOM 622 C CA . GLY A 1 85 ? -23.977 -9.570 19.228 1.00 81.69 85 GLY A CA 1
ATOM 623 C C . GLY A 1 85 ? -23.527 -9.968 20.632 1.00 81.69 85 GLY A C 1
ATOM 624 O O . GLY A 1 85 ? -24.039 -10.918 21.207 1.00 81.69 85 GLY A O 1
ATOM 625 N N . ASP A 1 86 ? -22.586 -9.213 21.189 1.00 76.56 86 ASP A N 1
ATOM 626 C CA . ASP A 1 86 ? -22.114 -9.396 22.563 1.00 76.56 86 ASP A CA 1
ATOM 627 C C . ASP A 1 86 ? -22.930 -8.510 23.536 1.00 76.56 86 ASP A C 1
ATOM 629 O O . ASP A 1 86 ? -22.864 -7.274 23.440 1.00 76.56 86 ASP A O 1
ATOM 633 N N . PRO A 1 87 ? -23.722 -9.093 24.464 1.00 81.19 87 PRO A N 1
ATOM 634 C CA . PRO A 1 87 ? -24.543 -8.333 25.404 1.00 81.19 87 PRO A CA 1
ATOM 635 C C . PRO A 1 87 ? -23.736 -7.669 26.531 1.00 81.19 87 PRO A C 1
ATOM 637 O O . PRO A 1 87 ? -24.294 -6.822 27.236 1.00 81.19 87 PRO A O 1
ATOM 640 N N . PHE A 1 88 ? -22.452 -8.009 26.711 1.00 77.50 88 PHE A N 1
ATOM 641 C CA . PHE A 1 88 ? -21.613 -7.522 27.811 1.00 77.50 88 PHE A CA 1
ATOM 642 C C . PHE A 1 88 ? -21.569 -5.992 27.871 1.00 77.50 88 PHE A C 1
ATOM 644 O O . PHE A 1 88 ? -21.990 -5.373 28.851 1.00 77.50 88 PHE A O 1
ATOM 651 N N . HIS A 1 89 ? -21.138 -5.352 26.782 1.00 77.38 89 HIS A N 1
ATOM 652 C CA . HIS A 1 89 ? -21.033 -3.894 26.735 1.00 77.38 89 HIS A CA 1
ATOM 653 C C . HIS A 1 89 ? -22.395 -3.206 26.839 1.00 77.38 89 HIS A C 1
ATOM 655 O O . HIS A 1 89 ? -22.501 -2.153 27.460 1.00 77.38 89 HIS A O 1
ATOM 661 N N . LEU A 1 90 ? -23.445 -3.803 26.272 1.00 85.31 90 LEU A N 1
ATOM 662 C CA . LEU A 1 90 ? -24.794 -3.251 26.334 1.00 85.31 90 LEU A CA 1
ATOM 663 C C . LEU A 1 90 ? -25.330 -3.210 27.769 1.00 85.31 90 LEU A C 1
ATOM 665 O O . LEU A 1 90 ? -25.888 -2.190 28.185 1.00 85.31 90 LEU A O 1
ATOM 669 N N . ARG A 1 91 ? -25.138 -4.292 28.531 1.00 83.25 91 ARG A N 1
ATOM 670 C CA . ARG A 1 91 ? -25.481 -4.346 29.956 1.00 83.25 91 ARG A CA 1
ATOM 671 C C . ARG A 1 91 ? -24.811 -3.192 30.699 1.00 83.25 91 ARG A C 1
ATOM 673 O O . ARG A 1 91 ? -25.497 -2.385 31.320 1.00 83.25 91 ARG A O 1
ATOM 680 N N . HIS A 1 92 ? -23.504 -3.035 30.515 1.00 76.50 92 HIS A N 1
ATOM 681 C CA . HIS A 1 92 ? -22.731 -2.006 31.204 1.00 76.50 92 HIS A CA 1
ATOM 682 C C . HIS A 1 92 ? -23.045 -0.581 30.763 1.00 76.50 92 HIS A C 1
ATOM 684 O O . HIS A 1 92 ? -23.047 0.328 31.592 1.00 76.50 92 HIS A O 1
ATOM 690 N N . TRP A 1 93 ? -23.341 -0.348 29.484 1.00 85.06 93 TRP A N 1
ATOM 691 C CA . TRP A 1 93 ? -23.821 0.959 29.037 1.00 85.06 93 TRP A CA 1
ATOM 692 C C . TRP A 1 93 ? -25.132 1.328 29.727 1.00 85.06 93 TRP A C 1
ATOM 694 O O . TRP A 1 93 ? -25.305 2.469 30.145 1.00 85.06 93 TRP A O 1
ATOM 704 N N . THR A 1 94 ? -26.035 0.358 29.870 1.00 87.56 94 THR A N 1
ATOM 705 C CA . THR A 1 94 ? -27.345 0.552 30.501 1.00 87.56 94 THR A CA 1
ATOM 706 C C . THR A 1 94 ? -27.201 0.836 31.994 1.00 87.56 94 THR A C 1
ATOM 708 O O . THR A 1 94 ? -27.765 1.816 32.475 1.00 87.56 94 THR A O 1
ATOM 711 N N . GLU A 1 95 ? -26.394 0.044 32.703 1.00 81.56 95 GLU A N 1
ATOM 712 C CA . GLU A 1 95 ? -26.081 0.232 34.128 1.00 81.56 95 GLU A CA 1
ATOM 713 C C . GLU A 1 95 ? -25.443 1.604 34.387 1.00 81.56 95 GLU A C 1
ATOM 715 O O . GLU A 1 95 ? -25.910 2.346 35.246 1.00 81.56 95 GLU A O 1
ATOM 720 N N . ASN A 1 96 ? -24.446 2.000 33.586 1.00 76.06 96 ASN A N 1
ATOM 721 C CA . ASN A 1 96 ? -23.789 3.303 33.724 1.00 76.06 96 ASN A CA 1
ATOM 722 C C . ASN A 1 96 ? -24.752 4.475 33.492 1.00 76.06 96 ASN A C 1
ATOM 724 O O . ASN A 1 96 ? -24.694 5.483 34.196 1.00 76.06 96 ASN A O 1
ATOM 728 N N . LEU A 1 97 ? -25.631 4.388 32.490 1.00 86.44 97 LEU A N 1
ATOM 729 C CA . LEU A 1 97 ? -26.604 5.451 32.237 1.00 86.44 97 LEU A CA 1
ATOM 730 C C . LEU A 1 97 ? -27.669 5.527 33.339 1.00 86.44 97 LEU A C 1
ATOM 732 O O . LEU A 1 97 ? -28.039 6.630 33.734 1.00 86.44 97 LEU A O 1
ATOM 736 N N . LEU A 1 98 ? -28.130 4.384 33.850 1.00 85.69 98 LEU A N 1
ATOM 737 C CA . LEU A 1 98 ? -29.093 4.323 34.949 1.00 85.69 98 LEU A CA 1
ATOM 738 C C . LEU A 1 98 ? -28.503 4.810 36.271 1.00 85.69 98 LEU A C 1
ATOM 740 O O . LEU A 1 98 ? -29.165 5.575 36.962 1.00 85.69 98 LEU A O 1
ATOM 744 N N . ALA A 1 99 ? -27.262 4.445 36.596 1.00 78.62 99 ALA A N 1
ATOM 745 C CA . ALA A 1 99 ? -26.571 4.940 37.785 1.00 78.62 99 ALA A CA 1
ATOM 746 C C . ALA A 1 99 ? -26.465 6.474 37.769 1.00 78.62 99 ALA A C 1
ATOM 748 O O . ALA A 1 99 ? -26.855 7.127 38.735 1.00 78.62 99 ALA A O 1
ATOM 749 N N . ASN A 1 100 ? -26.060 7.054 36.632 1.00 80.75 100 ASN A N 1
ATOM 750 C CA . ASN A 1 100 ? -26.022 8.510 36.456 1.00 80.75 100 ASN A CA 1
ATOM 751 C C . ASN A 1 100 ? -27.416 9.151 36.601 1.00 80.75 100 ASN A C 1
ATOM 753 O O . ASN A 1 100 ? -27.555 10.205 37.220 1.00 80.75 100 ASN A O 1
ATOM 757 N N . ALA A 1 101 ? -28.456 8.523 36.042 1.00 84.31 101 ALA A N 1
ATOM 758 C CA . ALA A 1 101 ? -29.830 9.016 36.137 1.00 84.31 101 ALA A CA 1
ATOM 759 C C . ALA A 1 101 ? -30.355 8.981 37.582 1.00 84.31 101 ALA A C 1
ATOM 761 O O . ALA A 1 101 ? -30.927 9.960 38.053 1.00 84.31 101 ALA A O 1
ATOM 762 N N . VAL A 1 102 ? -30.121 7.884 38.306 1.00 82.25 102 VAL A N 1
ATOM 763 C CA . VAL A 1 102 ? -30.478 7.723 39.723 1.00 82.25 102 VAL A CA 1
ATOM 764 C C . VAL A 1 102 ? -29.746 8.762 40.567 1.00 82.25 102 VAL A C 1
ATOM 766 O O . VAL A 1 102 ? -30.365 9.473 41.350 1.00 82.25 102 VAL A O 1
ATOM 769 N N . GLN A 1 103 ? -28.443 8.928 40.384 1.00 77.25 103 GLN A N 1
ATOM 770 C CA . GLN A 1 103 ? -27.667 9.856 41.198 1.00 77.25 103 GLN A CA 1
ATOM 771 C C . GLN A 1 103 ? -28.088 11.324 41.024 1.00 77.25 103 GLN A C 1
ATOM 773 O O . GLN A 1 103 ? -28.069 12.094 41.982 1.00 77.25 103 GLN A O 1
ATOM 778 N N . HIS A 1 104 ? -28.468 11.725 39.809 1.00 76.31 104 HIS A N 1
ATOM 779 C CA . HIS A 1 104 ? -28.741 13.129 39.492 1.00 76.31 104 HIS A CA 1
ATOM 780 C C . HIS A 1 104 ? -30.227 13.499 39.416 1.00 76.31 104 HIS A C 1
ATOM 782 O O . HIS A 1 104 ? -30.534 14.690 39.287 1.00 76.31 104 HIS A O 1
ATOM 788 N N . SER A 1 105 ? -31.142 12.528 39.499 1.00 74.25 105 SER A N 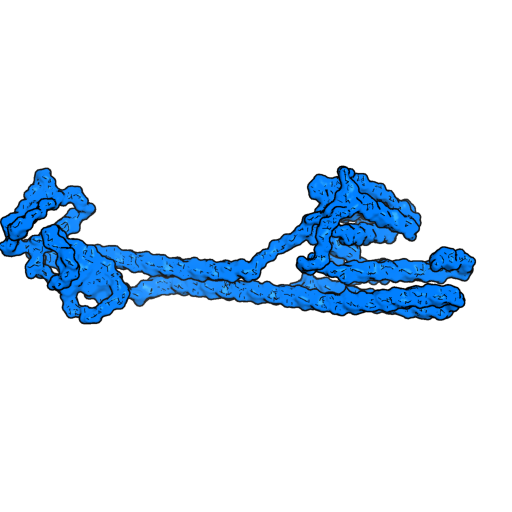1
ATOM 789 C CA . SER A 1 105 ? -32.584 12.791 39.565 1.00 74.25 105 SER A CA 1
ATOM 790 C C . SER A 1 105 ? -32.987 13.319 40.945 1.00 74.25 105 SER A C 1
ATOM 792 O O . SER A 1 105 ? -32.484 12.863 41.972 1.00 74.25 105 SER A O 1
ATOM 794 N N . SER A 1 106 ? -33.927 14.262 40.997 1.00 66.75 106 SER A N 1
ATOM 795 C CA . SER A 1 106 ? -34.553 14.689 42.255 1.00 66.75 106 SER A CA 1
ATOM 796 C C . SER A 1 106 ? -35.389 13.545 42.859 1.00 66.75 106 SER A C 1
ATOM 798 O O . SER A 1 106 ? -35.770 12.612 42.152 1.00 66.75 106 SER A O 1
ATOM 800 N N . GLY A 1 107 ? -35.665 13.579 44.170 1.00 60.19 107 GLY A N 1
ATOM 801 C CA . GLY A 1 107 ? -36.335 12.481 44.896 1.00 60.19 107 GLY A CA 1
ATOM 802 C C . GLY A 1 107 ? -37.673 12.014 44.296 1.00 60.19 107 GLY A C 1
ATOM 803 O O . GLY A 1 107 ? -37.974 10.829 44.356 1.00 60.19 107 GLY A O 1
ATOM 804 N N . ASN A 1 108 ? -38.406 12.910 43.620 1.00 62.75 108 ASN A N 1
ATOM 805 C CA . ASN A 1 108 ? -39.686 12.617 42.954 1.00 62.75 108 ASN A CA 1
ATOM 806 C C . ASN A 1 108 ? -39.586 12.547 41.414 1.00 62.75 108 ASN A C 1
ATOM 808 O O . ASN A 1 108 ? -40.603 12.413 40.735 1.00 62.75 108 ASN A O 1
ATOM 812 N N . GLY A 1 109 ? -38.388 12.693 40.838 1.00 64.56 109 GLY A N 1
ATOM 813 C CA . GLY A 1 109 ? -38.184 12.737 39.390 1.00 64.56 109 GLY A CA 1
ATOM 814 C C . GLY A 1 109 ? -38.150 11.340 38.771 1.00 64.56 109 GLY A C 1
ATOM 815 O O . GLY A 1 109 ? -37.261 10.543 39.084 1.00 64.56 109 GLY A O 1
ATOM 816 N N . GLY A 1 110 ? -39.088 11.052 37.866 1.00 80.69 110 GLY A N 1
ATOM 817 C CA . GLY A 1 110 ? -39.181 9.757 37.187 1.00 80.69 110 GLY A CA 1
ATOM 818 C C . GLY A 1 110 ? -38.035 9.525 36.198 1.00 80.69 110 GLY A C 1
ATOM 819 O O . GLY A 1 110 ? -37.642 10.433 35.461 1.00 80.69 110 GLY A O 1
ATOM 820 N N . ILE A 1 111 ? -37.519 8.294 36.149 1.00 90.31 111 ILE A N 1
ATOM 821 C CA . ILE A 1 111 ? -36.517 7.868 35.161 1.00 90.31 111 ILE A CA 1
ATOM 822 C C . ILE A 1 111 ? -37.224 7.050 34.082 1.00 90.31 111 ILE A C 1
ATOM 824 O O . ILE A 1 111 ? -38.048 6.190 34.379 1.00 90.31 111 ILE A O 1
ATOM 828 N N . THR A 1 112 ? -36.915 7.307 32.813 1.00 93.31 112 THR A N 1
ATOM 829 C CA . THR A 1 112 ? -37.475 6.561 31.679 1.00 93.31 112 THR A CA 1
ATOM 830 C C . THR A 1 112 ? -36.366 5.901 30.873 1.00 93.31 112 THR A C 1
ATOM 832 O O . THR A 1 112 ? -35.465 6.577 30.375 1.00 93.31 112 THR A O 1
ATOM 835 N N . VAL A 1 113 ? -36.461 4.587 30.691 1.00 94.75 113 VAL A N 1
ATOM 836 C CA . VAL A 1 113 ? -35.626 3.799 29.784 1.00 94.75 113 VAL A CA 1
ATOM 837 C C . VAL A 1 113 ? -36.452 3.443 28.556 1.00 94.75 113 VAL A C 1
ATOM 839 O O . VAL A 1 113 ? -37.506 2.817 28.655 1.00 94.75 113 VAL A O 1
ATOM 842 N N . ARG A 1 114 ? -35.968 3.822 27.376 1.00 95.56 114 ARG A N 1
ATOM 843 C CA . ARG A 1 114 ? -36.565 3.431 26.097 1.00 95.56 114 ARG A CA 1
ATOM 844 C C . ARG A 1 114 ? -35.543 2.686 25.261 1.00 95.56 114 ARG A C 1
ATOM 846 O O . ARG A 1 114 ? -34.455 3.198 25.005 1.00 95.56 114 ARG A O 1
ATOM 853 N N . CYS A 1 115 ? -35.898 1.492 24.815 1.00 94.62 115 CYS A N 1
ATOM 854 C CA . CYS A 1 115 ? -35.100 0.712 23.883 1.00 94.62 115 CYS A CA 1
ATOM 855 C C . CYS A 1 115 ? -35.893 0.527 22.591 1.00 94.62 115 CYS A C 1
ATOM 857 O O . CYS A 1 115 ? -37.012 0.025 22.611 1.00 94.62 115 CYS A O 1
ATOM 859 N N . ARG A 1 116 ? -35.319 0.948 21.464 1.00 93.75 116 ARG A N 1
ATOM 860 C CA . ARG A 1 116 ? -35.928 0.802 20.144 1.00 93.75 116 ARG A CA 1
ATOM 861 C C . ARG A 1 116 ? -35.034 -0.014 19.223 1.00 93.75 116 ARG A C 1
ATOM 863 O O . ARG A 1 116 ? -33.879 0.353 19.002 1.00 93.75 116 ARG A O 1
ATOM 870 N N . GLN A 1 117 ? -35.584 -1.066 18.629 1.00 91.69 117 GLN A N 1
ATOM 871 C CA . GLN A 1 117 ? -34.963 -1.819 17.547 1.00 91.69 117 GLN A CA 1
ATOM 872 C C . GLN A 1 117 ? -35.511 -1.324 16.199 1.00 91.69 117 GLN A C 1
ATOM 874 O O . GLN A 1 117 ? -36.692 -1.451 15.889 1.00 91.69 117 GLN A O 1
ATOM 879 N N . GLY A 1 118 ? -34.645 -0.701 15.402 1.00 85.12 118 GLY A N 1
ATOM 880 C CA . GLY A 1 118 ? -34.957 -0.180 14.073 1.00 85.12 118 GLY A CA 1
ATOM 881 C C . GLY A 1 118 ? -34.557 -1.126 12.936 1.00 85.12 118 GLY A C 1
ATOM 882 O O . GLY A 1 118 ? -33.924 -2.163 13.142 1.00 85.12 118 GLY A O 1
ATOM 883 N N . LYS A 1 119 ? -34.879 -0.721 11.698 1.00 80.06 119 LYS A N 1
ATOM 884 C CA . LYS A 1 119 ? -34.539 -1.464 10.470 1.00 80.06 119 LYS A CA 1
ATOM 885 C C . LYS A 1 119 ? -33.036 -1.788 10.394 1.00 80.06 119 LYS A C 1
ATOM 887 O O . LYS A 1 119 ? -32.192 -0.966 10.761 1.00 80.06 119 LYS A O 1
ATOM 892 N N . GLY A 1 120 ? -32.704 -2.980 9.892 1.00 77.62 120 GLY A N 1
ATOM 893 C CA . GLY A 1 120 ? -31.317 -3.440 9.743 1.00 77.62 120 GLY A CA 1
ATOM 894 C C . GLY A 1 120 ? -30.605 -3.740 11.069 1.00 77.62 120 GLY A C 1
ATOM 895 O O . GLY A 1 120 ? -29.386 -3.575 11.158 1.00 77.62 120 GLY A O 1
ATOM 896 N N . GLY A 1 121 ? -31.359 -4.103 12.115 1.00 81.38 121 GLY A N 1
ATOM 897 C CA . GLY A 1 121 ? -30.817 -4.491 13.422 1.00 81.38 121 GLY A CA 1
ATOM 898 C C . GLY A 1 121 ? -30.165 -3.342 14.195 1.00 81.38 121 GLY A C 1
ATOM 899 O O . GLY A 1 121 ? -29.289 -3.578 15.022 1.00 81.38 121 GLY A O 1
ATOM 900 N N . ARG A 1 122 ? -30.524 -2.085 13.901 1.00 89.12 122 ARG A N 1
ATOM 901 C CA . ARG A 1 122 ? -30.009 -0.915 14.628 1.00 89.12 122 ARG A CA 1
ATOM 902 C C . ARG A 1 122 ? -30.711 -0.793 15.976 1.00 89.12 122 ARG A C 1
ATOM 904 O O . ARG A 1 122 ? -31.935 -0.794 16.011 1.00 89.12 122 ARG A O 1
ATOM 911 N N . ILE A 1 123 ? -29.960 -0.608 17.054 1.00 91.50 123 ILE A N 1
ATOM 912 C CA . ILE A 1 123 ? -30.509 -0.392 18.395 1.00 91.50 123 ILE A CA 1
ATOM 913 C C . ILE A 1 123 ? -30.352 1.080 18.773 1.00 91.50 123 ILE A C 1
ATOM 915 O O . ILE A 1 123 ? -29.299 1.682 18.552 1.00 91.50 123 ILE A O 1
ATOM 919 N N . SER A 1 124 ? -31.413 1.650 19.341 1.00 93.75 124 SER A N 1
ATOM 920 C CA . SER A 1 124 ? -31.429 2.954 19.995 1.00 93.75 124 SER A CA 1
ATOM 921 C C . SER A 1 124 ? -31.836 2.772 21.454 1.00 93.75 124 SER A C 1
ATOM 923 O O . SER A 1 124 ? -33.000 2.505 21.734 1.00 93.75 124 SER A O 1
ATOM 925 N N . LEU A 1 125 ? -30.892 2.925 22.379 1.00 95.00 125 LEU A N 1
ATOM 926 C CA . LEU A 1 125 ? -31.142 2.894 23.820 1.00 95.00 125 LEU A CA 1
ATOM 927 C C . LEU A 1 125 ? -31.101 4.321 24.360 1.00 95.00 125 LEU A C 1
ATOM 929 O O . LEU A 1 125 ? -30.104 5.014 24.168 1.00 95.00 125 LEU A O 1
ATOM 933 N N . SER A 1 126 ? -32.148 4.763 25.046 1.00 95.56 126 SER A N 1
ATOM 934 C CA . SER A 1 126 ? -32.167 6.056 25.722 1.00 95.56 126 SER A CA 1
ATOM 935 C C . SER A 1 126 ? -32.565 5.944 27.180 1.00 95.56 126 SER A C 1
ATOM 937 O O . SER A 1 126 ? -33.542 5.271 27.498 1.00 95.56 126 SER A O 1
ATOM 939 N N . VAL A 1 127 ? -31.845 6.665 28.033 1.00 93.75 127 VAL A N 1
ATOM 940 C CA . VAL A 1 127 ? -32.174 6.860 29.446 1.00 93.75 127 VAL A CA 1
ATOM 941 C C . VAL A 1 127 ? -32.419 8.347 29.658 1.00 93.75 127 VAL A C 1
ATOM 943 O O . VAL A 1 127 ? -31.584 9.167 29.267 1.00 93.75 127 VAL A O 1
ATOM 946 N N . SER A 1 128 ? -33.579 8.686 30.216 1.00 91.75 128 SER A N 1
ATOM 947 C CA . SER A 1 128 ? -33.984 10.054 30.524 1.00 91.75 128 SER A CA 1
ATOM 948 C C . SER A 1 128 ? -34.266 10.204 32.011 1.00 91.75 128 SER A C 1
ATOM 950 O O . SER A 1 128 ? -35.027 9.416 32.566 1.00 91.75 128 SER A O 1
ATOM 952 N N . ASP A 1 129 ? -33.701 11.236 32.624 1.00 90.12 129 ASP A N 1
ATOM 953 C CA . ASP A 1 129 ? -33.972 11.656 34.000 1.00 90.12 129 ASP A CA 1
ATOM 954 C C . ASP A 1 129 ? -34.648 13.034 34.040 1.00 90.12 129 ASP A C 1
ATOM 956 O O . ASP A 1 129 ? -34.612 13.788 33.064 1.00 90.12 129 ASP A O 1
ATOM 960 N N . GLN A 1 130 ? -35.247 13.364 35.186 1.00 85.06 130 GLN A N 1
ATOM 961 C CA . GLN A 1 130 ? -35.827 14.678 35.493 1.00 85.06 130 GLN A CA 1
ATOM 962 C C . GLN A 1 130 ? -34.962 15.458 36.502 1.00 85.06 130 GLN A C 1
ATOM 964 O O . GLN A 1 130 ? -35.464 16.222 37.324 1.00 85.06 130 GLN A O 1
ATOM 969 N N . GLY A 1 131 ? -33.646 15.246 36.461 1.00 81.88 131 GLY A N 1
ATOM 970 C CA . GLY A 1 131 ? -32.693 15.836 37.390 1.00 81.88 131 GLY A CA 1
ATOM 971 C C . GLY A 1 131 ? -32.348 17.304 37.136 1.00 81.88 131 GLY A C 1
ATOM 972 O O . GLY A 1 131 ? -32.917 18.001 36.292 1.00 81.88 131 GLY A O 1
ATOM 973 N N . GLN A 1 132 ? -31.318 17.780 37.838 1.00 77.50 132 GLN A N 1
ATOM 974 C CA . GLN A 1 132 ? -30.835 19.166 37.734 1.00 77.50 132 GLN A CA 1
ATOM 975 C C . GLN A 1 132 ? -30.323 19.558 36.334 1.00 77.50 132 GLN A C 1
ATOM 977 O O . GLN A 1 132 ? -30.189 20.747 36.032 1.00 77.50 132 GLN A O 1
ATOM 982 N N . GLY A 1 133 ? -30.047 18.578 35.468 1.00 76.44 133 GLY A N 1
ATOM 983 C CA . GLY A 1 133 ? -29.469 18.783 34.141 1.00 76.44 133 GLY A CA 1
ATOM 984 C C . GLY A 1 133 ? -28.073 19.423 34.176 1.00 76.44 133 GLY A C 1
ATOM 985 O O . GLY A 1 133 ? -27.507 19.702 35.230 1.00 76.44 133 GLY A O 1
ATOM 986 N N . MET A 1 134 ? -27.493 19.679 33.001 1.00 78.38 134 MET A N 1
ATOM 987 C CA . MET A 1 134 ? -26.151 20.264 32.882 1.00 78.38 134 MET A CA 1
ATOM 988 C C . MET A 1 134 ? -26.175 21.675 32.285 1.00 78.38 134 MET A C 1
ATOM 990 O O . MET A 1 134 ? -26.881 21.971 31.317 1.00 78.38 134 MET A O 1
ATOM 994 N N . GLY A 1 135 ? -25.331 22.558 32.827 1.00 74.50 135 GLY A N 1
ATOM 995 C CA . GLY A 1 135 ? -25.058 23.878 32.250 1.00 74.50 135 GLY A CA 1
ATOM 996 C C . GLY A 1 135 ? -24.203 23.814 30.972 1.00 74.50 135 GLY A C 1
ATOM 997 O O . GLY A 1 135 ? -23.472 22.851 30.733 1.00 74.50 135 GLY A O 1
ATOM 998 N N . ARG A 1 136 ? -24.236 24.883 30.157 1.00 68.69 136 ARG A N 1
ATOM 999 C CA . ARG A 1 136 ? -23.552 24.957 28.844 1.00 68.69 136 ARG A CA 1
ATOM 1000 C C . ARG A 1 136 ? -22.045 24.663 28.914 1.00 68.69 136 ARG A C 1
ATOM 1002 O O . ARG A 1 136 ? -21.534 23.967 28.041 1.00 68.69 136 ARG A O 1
ATOM 1009 N N . LYS A 1 137 ? -21.356 25.153 29.954 1.00 63.47 137 LYS A N 1
ATOM 1010 C CA . LYS A 1 137 ? -19.906 24.960 30.162 1.00 63.47 137 LYS A CA 1
ATOM 1011 C C . LYS A 1 137 ? -19.544 23.492 30.442 1.00 63.47 137 LYS A C 1
ATOM 1013 O O . LYS A 1 137 ? -18.601 22.981 29.849 1.00 63.47 137 LYS A O 1
ATOM 1018 N N . ILE A 1 138 ? -20.326 22.798 31.273 1.00 65.56 138 ILE A N 1
ATOM 1019 C CA . ILE A 1 138 ? -20.127 21.371 31.591 1.00 65.56 138 ILE A CA 1
ATOM 1020 C C . ILE A 1 138 ? -20.412 20.521 30.346 1.00 65.56 138 ILE A C 1
ATOM 1022 O O . ILE A 1 138 ? -19.570 19.728 29.930 1.00 65.56 138 ILE A O 1
ATOM 1026 N N . ARG A 1 139 ? -21.527 20.790 29.649 1.00 64.44 139 ARG A N 1
ATOM 1027 C CA . ARG A 1 139 ? -21.892 20.123 28.386 1.00 64.44 139 ARG A CA 1
ATOM 1028 C C . ARG A 1 139 ? -20.794 20.199 27.316 1.00 64.44 139 ARG A C 1
ATOM 1030 O O . ARG A 1 139 ? -20.617 19.249 26.561 1.00 64.44 139 ARG A O 1
ATOM 1037 N N . GLN A 1 140 ? -20.071 21.319 27.233 1.00 61.94 140 GLN A N 1
ATOM 1038 C CA . GLN A 1 140 ? -18.966 21.522 26.284 1.00 61.94 140 GLN A CA 1
ATOM 1039 C C . GLN A 1 140 ? -17.645 20.862 26.709 1.00 61.94 140 GLN A C 1
ATOM 1041 O O . GLN A 1 140 ? -16.782 20.667 25.855 1.00 61.94 140 GLN A O 1
ATOM 1046 N N . ARG A 1 141 ? -17.485 20.503 27.990 1.00 60.06 141 ARG A N 1
ATOM 1047 C CA . ARG A 1 141 ? -16.319 19.769 28.511 1.00 60.06 141 ARG A CA 1
ATOM 1048 C C . ARG A 1 141 ? -16.493 18.252 28.431 1.00 60.06 141 ARG A C 1
ATOM 1050 O O . ARG A 1 141 ? -15.520 17.557 28.159 1.00 60.06 141 ARG A O 1
ATOM 1057 N N . LEU A 1 142 ? -17.731 17.750 28.510 1.00 58.66 142 LEU A N 1
ATOM 1058 C CA . LEU A 1 142 ? -18.048 16.327 28.320 1.00 58.66 142 LEU A CA 1
ATOM 1059 C C . LEU A 1 142 ? -17.430 15.666 27.065 1.00 58.66 142 LEU A C 1
ATOM 1061 O O . LEU A 1 142 ? -17.155 14.473 27.141 1.00 58.66 142 LEU A O 1
ATOM 1065 N N . PRO A 1 143 ? -17.246 16.326 25.899 1.00 46.66 143 PRO A N 1
ATOM 1066 C CA . PRO A 1 143 ? -16.605 15.720 24.730 1.00 46.66 143 PRO A CA 1
ATOM 1067 C C . PRO A 1 143 ? -15.078 15.601 24.830 1.00 46.66 143 PRO A C 1
ATOM 1069 O O . PRO A 1 143 ? -14.504 14.880 24.018 1.00 46.66 143 PRO A O 1
ATOM 1072 N N . ARG A 1 144 ? -14.426 16.339 25.739 1.00 42.19 144 ARG A N 1
ATOM 1073 C CA . ARG A 1 144 ? -12.984 16.623 25.672 1.00 42.19 144 ARG A CA 1
ATOM 1074 C C . ARG A 1 144 ? -12.141 16.004 26.777 1.00 42.19 144 ARG A C 1
ATOM 1076 O O . ARG A 1 144 ? -10.939 15.901 26.571 1.00 42.19 144 ARG A O 1
ATOM 1083 N N . THR A 1 145 ? -12.705 15.594 27.908 1.00 36.56 145 THR A N 1
ATOM 1084 C CA . THR A 1 145 ? -11.859 15.224 29.045 1.00 36.56 145 THR A CA 1
ATOM 1085 C C . THR A 1 145 ? -12.366 14.005 29.814 1.00 36.56 145 THR A C 1
ATOM 1087 O O . THR A 1 145 ? -13.514 13.954 30.245 1.00 36.56 145 THR A O 1
ATOM 1090 N N . GLY A 1 146 ? -11.473 13.035 30.026 1.00 39.72 146 GLY A N 1
ATOM 1091 C CA . GLY A 1 146 ? -11.382 12.344 31.312 1.00 39.72 146 GLY A CA 1
ATOM 1092 C C . GLY A 1 146 ? -10.632 13.271 32.268 1.00 39.72 146 GLY A C 1
ATOM 1093 O O . GLY A 1 146 ? -9.438 13.104 32.477 1.00 39.72 146 GLY A O 1
ATOM 1094 N N . SER A 1 147 ? -11.284 14.356 32.702 1.00 31.44 147 SER A N 1
ATOM 1095 C CA . SER A 1 147 ? -10.652 15.351 33.579 1.00 31.44 147 SER A CA 1
ATOM 1096 C C . SER A 1 147 ? -10.506 14.773 34.992 1.00 31.44 147 SER A C 1
ATOM 1098 O O . SER A 1 147 ? -11.508 14.296 35.526 1.00 31.44 147 SER A O 1
ATOM 1100 N N . PRO A 1 148 ? -9.327 14.889 35.629 1.00 35.03 148 PRO A N 1
ATOM 1101 C CA . PRO A 1 148 ? -9.106 14.486 37.021 1.00 35.03 148 PRO A CA 1
ATOM 1102 C C . PRO A 1 148 ? -9.981 15.248 38.033 1.00 35.03 148 PRO A C 1
ATOM 1104 O O . PRO A 1 148 ? -10.315 14.709 39.081 1.00 35.03 148 PRO A O 1
ATOM 1107 N N . ASP A 1 149 ? -10.432 16.459 37.696 1.00 32.47 149 ASP A N 1
ATOM 1108 C CA . ASP A 1 149 ? -11.101 17.385 38.629 1.00 32.47 149 ASP A CA 1
ATOM 1109 C C . ASP A 1 149 ? -12.542 17.012 39.045 1.00 32.47 149 ASP A C 1
ATOM 1111 O O . ASP A 1 149 ? -13.201 17.789 39.731 1.00 32.47 149 ASP A O 1
ATOM 1115 N N . MET A 1 150 ? -13.073 15.856 38.628 1.00 34.78 150 MET A N 1
ATOM 1116 C CA . MET A 1 150 ? -14.410 15.376 39.030 1.00 34.78 150 MET A CA 1
ATOM 1117 C C . MET A 1 150 ? -14.384 14.074 39.847 1.00 34.78 150 MET A C 1
ATOM 1119 O O . MET A 1 150 ? -15.397 13.385 39.919 1.00 34.78 150 MET A O 1
ATOM 1123 N N . HIS A 1 151 ? -13.253 13.719 40.460 1.00 34.72 151 HIS A N 1
ATOM 1124 C CA . HIS A 1 151 ? -13.157 12.508 41.278 1.00 34.72 151 HIS A CA 1
ATOM 1125 C C . HIS A 1 151 ? -13.532 12.808 42.734 1.00 34.72 151 HIS A C 1
ATOM 1127 O O . HIS A 1 151 ? -12.700 13.216 43.540 1.00 34.72 151 HIS A O 1
ATOM 1133 N N . SER A 1 152 ? -14.802 12.593 43.075 1.00 32.75 152 SER A N 1
ATOM 1134 C CA . SER A 1 152 ? -15.207 12.294 44.457 1.00 32.75 152 SER A CA 1
ATOM 1135 C C . SER A 1 152 ? -15.089 10.775 44.660 1.00 32.75 152 SER A C 1
ATOM 1137 O O . SER A 1 152 ? -15.250 10.042 43.686 1.00 32.75 152 SER A O 1
ATOM 1139 N N . PRO A 1 153 ? -14.872 10.251 45.879 1.00 33.62 153 PRO A N 1
ATOM 1140 C CA . PRO A 1 153 ? -14.879 8.800 46.125 1.00 33.62 153 PRO A CA 1
ATOM 1141 C C . PRO A 1 153 ? -16.186 8.098 45.691 1.00 33.62 153 PRO A C 1
ATOM 1143 O O . PRO A 1 153 ? -16.173 6.897 45.445 1.00 33.62 153 PRO A O 1
ATOM 1146 N N . GLU A 1 154 ? -17.277 8.853 45.526 1.00 34.34 154 GLU A N 1
ATOM 1147 C CA . GLU A 1 154 ? -18.585 8.399 45.025 1.00 34.34 154 GLU A CA 1
ATOM 1148 C C . GLU A 1 154 ? -18.792 8.614 43.509 1.00 34.34 154 GLU A C 1
ATOM 1150 O O . GLU A 1 154 ? -19.760 8.121 42.941 1.00 34.34 154 GLU A O 1
ATOM 1155 N N . ASN A 1 155 ? -17.901 9.350 42.834 1.00 43.12 155 ASN A N 1
ATOM 1156 C CA . ASN A 1 155 ? -18.041 9.758 41.434 1.00 43.12 155 ASN A CA 1
ATOM 1157 C C . ASN A 1 155 ? -16.790 9.412 40.637 1.00 43.12 155 ASN A C 1
ATOM 1159 O O . ASN A 1 155 ? -15.835 10.181 40.567 1.00 43.12 155 ASN A O 1
ATOM 1163 N N . SER A 1 156 ? -16.821 8.246 39.998 1.00 46.75 156 SER A N 1
ATOM 1164 C CA . SER A 1 156 ? -15.680 7.725 39.251 1.00 46.75 156 SER A CA 1
ATOM 1165 C C . SER A 1 156 ? -15.424 8.497 37.944 1.00 46.75 156 SER A C 1
ATOM 1167 O O . SER A 1 156 ? -14.309 8.526 37.451 1.00 46.75 156 SER A O 1
ATOM 1169 N N . GLY A 1 157 ? -16.429 9.162 37.359 1.00 54.34 157 GLY A N 1
ATOM 1170 C CA . GLY A 1 157 ? -16.261 9.959 36.131 1.00 54.34 157 GLY A CA 1
ATOM 1171 C C . GLY A 1 157 ? -15.969 9.141 34.856 1.00 54.34 157 GLY A C 1
ATOM 1172 O O . GLY A 1 157 ? -15.866 9.712 33.767 1.00 54.34 157 GLY A O 1
ATOM 1173 N N . TRP A 1 158 ? -15.898 7.807 34.951 1.00 54.59 158 TRP A N 1
ATOM 1174 C CA . TRP A 1 158 ? -15.465 6.911 33.868 1.00 54.59 158 TRP A CA 1
ATOM 1175 C C . TRP A 1 158 ? -16.593 6.405 32.957 1.00 54.59 158 TRP A C 1
ATOM 1177 O O . TRP A 1 158 ? -16.331 6.023 31.812 1.00 54.59 158 TRP A O 1
ATOM 1187 N N . GLY A 1 159 ? -17.852 6.448 33.409 1.00 63.22 159 GLY A N 1
ATOM 1188 C CA . GLY A 1 159 ? -18.981 5.824 32.705 1.00 63.22 159 GLY A CA 1
ATOM 1189 C C . GLY A 1 159 ? -19.225 6.365 31.289 1.00 63.22 159 GLY A C 1
ATOM 1190 O O . GLY A 1 159 ? -19.289 5.608 30.319 1.00 63.22 159 GLY A O 1
ATOM 1191 N N . LEU A 1 160 ? -19.302 7.690 31.118 1.00 71.69 160 LEU A N 1
ATOM 1192 C CA . LEU A 1 160 ? -19.536 8.305 29.800 1.00 71.69 160 LEU A CA 1
ATOM 1193 C C . LEU A 1 160 ? -18.330 8.192 28.836 1.00 71.69 160 LEU A C 1
ATOM 1195 O O . LEU A 1 160 ? -18.553 7.931 27.645 1.00 71.69 160 LEU A O 1
ATOM 1199 N N . PRO A 1 161 ? -17.066 8.363 29.282 1.00 64.12 161 PRO A N 1
ATOM 1200 C CA . PRO A 1 161 ? -15.886 8.046 28.472 1.00 64.12 161 PRO A CA 1
ATOM 1201 C C . PRO A 1 161 ? -15.838 6.588 27.993 1.00 64.12 161 PRO A C 1
ATOM 1203 O O . PRO A 1 161 ? -15.608 6.353 26.800 1.00 64.12 161 PRO A O 1
ATOM 1206 N N . TYR A 1 162 ? -16.118 5.622 28.879 1.00 65.06 162 TYR A N 1
ATOM 1207 C CA . TYR A 1 162 ? -16.180 4.197 28.539 1.00 65.06 162 TYR A CA 1
ATOM 1208 C C . TYR A 1 162 ? -17.228 3.923 27.458 1.00 65.06 162 TYR A C 1
ATOM 1210 O O . TYR A 1 162 ? -16.901 3.330 26.422 1.00 65.06 162 TYR A O 1
ATOM 1218 N N . ILE A 1 163 ? -18.457 4.422 27.654 1.00 73.69 163 ILE A N 1
ATOM 1219 C CA . ILE A 1 163 ? -19.548 4.280 26.685 1.00 73.69 163 ILE A CA 1
ATOM 1220 C C . ILE A 1 163 ? -19.115 4.845 25.333 1.00 73.69 163 ILE A C 1
ATOM 1222 O O . ILE A 1 163 ? -19.217 4.155 24.327 1.00 73.69 163 ILE A O 1
ATOM 1226 N N . ARG A 1 164 ? -18.556 6.063 25.264 1.00 72.25 164 ARG A N 1
ATOM 1227 C CA . ARG A 1 164 ? -18.113 6.628 23.974 1.00 72.25 164 ARG A CA 1
ATOM 1228 C C . ARG A 1 164 ? -17.078 5.764 23.265 1.00 72.25 164 ARG A C 1
ATOM 1230 O O . ARG A 1 164 ? -17.165 5.613 22.046 1.00 72.25 164 ARG A O 1
ATOM 1237 N N . ARG A 1 165 ? -16.077 5.263 23.993 1.00 66.31 165 ARG A N 1
ATOM 1238 C CA . ARG A 1 165 ? -14.971 4.492 23.410 1.00 66.31 165 ARG A CA 1
ATOM 1239 C C . ARG A 1 165 ? -15.469 3.170 22.846 1.00 66.31 165 ARG A C 1
ATOM 1241 O O . ARG A 1 165 ? -15.221 2.875 21.680 1.00 66.31 165 ARG A O 1
ATOM 1248 N N . THR A 1 166 ? -16.198 2.414 23.654 1.00 70.31 166 THR A N 1
ATOM 1249 C CA . THR A 1 166 ? -16.726 1.102 23.266 1.00 70.31 166 THR A CA 1
ATOM 1250 C C . THR A 1 166 ? -17.797 1.236 22.185 1.00 70.31 166 THR A C 1
ATOM 1252 O O . THR A 1 166 ? -17.740 0.529 21.185 1.00 70.31 166 THR A O 1
ATOM 1255 N N . LEU A 1 167 ? -18.687 2.229 22.270 1.00 79.81 167 LEU A N 1
ATOM 1256 C CA . LEU A 1 167 ? -19.725 2.476 21.263 1.00 79.81 167 LEU A CA 1
ATOM 1257 C C . LEU A 1 167 ? -19.153 2.798 19.871 1.00 79.81 167 LEU A C 1
ATOM 1259 O O . LEU A 1 167 ? -19.728 2.381 18.865 1.00 79.81 167 LEU A O 1
ATOM 1263 N N . ARG A 1 168 ? -18.000 3.483 19.783 1.00 75.94 168 ARG A N 1
ATOM 1264 C CA . ARG A 1 168 ? -17.306 3.726 18.500 1.00 75.94 168 ARG A CA 1
ATOM 1265 C C . ARG A 1 168 ? -16.844 2.431 17.826 1.00 75.94 168 ARG A C 1
ATOM 1267 O O . ARG A 1 168 ? -16.901 2.358 16.599 1.00 75.94 168 ARG A O 1
ATOM 1274 N N . LEU A 1 169 ? -16.432 1.421 18.597 1.00 71.06 169 LEU A N 1
ATOM 1275 C CA . LEU A 1 169 ? -16.027 0.110 18.064 1.00 71.06 169 LEU A CA 1
ATOM 1276 C C . LEU A 1 169 ? -17.201 -0.601 17.376 1.00 71.06 169 LEU A C 1
ATOM 1278 O O . LEU A 1 169 ? -17.016 -1.252 16.351 1.00 71.06 169 LEU A O 1
ATOM 1282 N N . TYR A 1 170 ? -18.419 -0.383 17.872 1.00 76.38 170 TYR A N 1
ATOM 1283 C CA . TYR A 1 170 ? -19.676 -0.855 17.274 1.00 76.38 170 TYR A CA 1
ATOM 1284 C C . TYR A 1 170 ? -20.233 0.092 16.192 1.00 76.38 170 TYR A C 1
ATOM 1286 O O . TYR A 1 170 ? -21.406 0.016 15.819 1.00 76.38 170 TYR A O 1
ATOM 1294 N N . GLY A 1 171 ? -19.422 1.048 15.716 1.00 75.56 171 GLY A N 1
ATOM 1295 C CA . GLY A 1 171 ? -19.835 2.055 14.734 1.00 75.56 171 GLY A CA 1
ATOM 1296 C C . GLY A 1 171 ? -20.970 2.968 15.216 1.00 75.56 171 GLY A C 1
ATOM 1297 O O . GLY A 1 171 ? -21.620 3.622 14.397 1.00 75.56 171 GLY A O 1
ATOM 1298 N N . GLY A 1 172 ? -21.227 2.990 16.524 1.00 84.25 172 GLY A N 1
ATOM 1299 C CA . GLY A 1 172 ? -22.329 3.702 17.141 1.00 84.25 172 GLY A CA 1
ATOM 1300 C C . GLY A 1 172 ? -22.004 5.146 17.513 1.00 84.25 172 GLY A C 1
ATOM 1301 O O . GLY A 1 172 ? -20.872 5.625 17.405 1.00 84.25 172 GLY A O 1
ATOM 1302 N N . ARG A 1 173 ? -23.035 5.872 17.947 1.00 86.81 173 ARG A N 1
ATOM 1303 C CA . ARG A 1 173 ? -22.973 7.283 18.339 1.00 86.81 173 ARG A CA 1
ATOM 1304 C C . ARG A 1 173 ? -23.772 7.515 19.613 1.00 86.81 173 ARG A C 1
ATOM 1306 O O . ARG A 1 173 ? -24.865 6.982 19.767 1.00 86.81 173 ARG A O 1
ATOM 1313 N N . MET A 1 174 ? -23.236 8.363 20.484 1.00 87.69 174 MET A N 1
ATOM 1314 C CA . MET A 1 174 ? -23.908 8.818 21.698 1.00 87.69 174 MET A CA 1
ATOM 1315 C C . MET A 1 174 ? -24.355 10.269 21.528 1.00 87.69 174 MET A C 1
ATOM 1317 O O . MET A 1 174 ? -23.577 11.114 21.076 1.00 87.69 174 MET A O 1
ATOM 1321 N N . ARG A 1 175 ? -25.592 10.562 21.922 1.00 88.44 175 ARG A N 1
ATOM 1322 C CA . ARG A 1 175 ? -26.174 11.903 22.002 1.00 88.44 175 ARG A CA 1
ATOM 1323 C C . ARG A 1 175 ? -26.578 12.185 23.442 1.00 88.44 175 ARG A C 1
ATOM 1325 O O . ARG A 1 175 ? -27.096 11.304 24.112 1.00 88.44 175 ARG A O 1
ATOM 1332 N N . ILE A 1 176 ? -26.339 13.409 23.897 1.00 88.38 176 ILE A N 1
ATOM 1333 C CA . ILE A 1 176 ? -26.765 13.877 25.217 1.00 88.38 176 ILE A CA 1
ATOM 1334 C C . ILE A 1 176 ? -27.579 15.148 24.997 1.00 88.38 176 ILE A C 1
ATOM 1336 O O . ILE A 1 176 ? -27.035 16.159 24.546 1.00 88.38 176 ILE A O 1
ATOM 1340 N N . ALA A 1 177 ? -28.872 15.088 25.294 1.00 86.88 177 ALA A N 1
ATOM 1341 C CA . ALA A 1 177 ? -29.760 16.239 25.350 1.00 86.88 177 ALA A CA 1
ATOM 1342 C C . ALA A 1 177 ? -29.957 16.608 26.821 1.00 86.88 177 ALA A C 1
ATOM 1344 O O . ALA A 1 177 ? -30.378 15.784 27.615 1.00 86.88 177 ALA A O 1
ATOM 1345 N N . THR A 1 178 ? -29.597 17.822 27.221 1.00 85.50 178 THR A N 1
ATOM 1346 C CA . THR A 1 178 ? -29.667 18.239 28.628 1.00 85.50 178 THR A CA 1
ATOM 1347 C C . THR A 1 178 ? -29.893 19.738 28.718 1.00 85.50 178 THR A C 1
ATOM 1349 O O . THR A 1 178 ? -29.362 20.507 27.901 1.00 85.50 178 THR A O 1
ATOM 1352 N N . ARG A 1 179 ? -30.685 20.155 29.707 1.00 81.69 179 ARG A N 1
ATOM 1353 C CA . ARG A 1 179 ? -30.917 21.561 30.042 1.00 81.69 179 ARG A CA 1
ATOM 1354 C C . ARG A 1 179 ? -31.023 21.694 31.556 1.00 81.69 179 ARG A C 1
ATOM 1356 O O . ARG A 1 179 ? -31.716 20.914 32.197 1.00 81.69 179 ARG A O 1
ATOM 1363 N N . ARG A 1 180 ? -30.348 22.702 32.115 1.00 81.69 180 ARG A N 1
ATOM 1364 C CA . ARG A 1 180 ? -30.397 23.003 33.552 1.00 81.69 180 ARG A CA 1
ATOM 1365 C C . ARG A 1 180 ? -31.856 23.131 34.019 1.00 81.69 180 ARG A C 1
ATOM 1367 O O . ARG A 1 180 ? -32.625 23.861 33.395 1.00 81.69 180 ARG A O 1
ATOM 1374 N N . GLY A 1 181 ? -32.208 22.399 35.072 1.00 80.38 181 GLY A N 1
ATOM 1375 C CA . GLY A 1 181 ? -33.547 22.313 35.658 1.00 80.38 181 GLY A CA 1
ATOM 1376 C C . GLY A 1 181 ? -34.571 21.484 34.872 1.00 80.38 181 GLY A C 1
ATOM 1377 O O . GLY A 1 181 ? -35.733 21.487 35.250 1.00 80.38 181 GLY A O 1
ATOM 1378 N N . LYS A 1 182 ? -34.189 20.818 33.770 1.00 82.44 182 LYS A N 1
ATOM 1379 C CA . LYS A 1 182 ? -35.103 20.005 32.939 1.00 82.44 182 LYS A CA 1
ATOM 1380 C C . LYS A 1 182 ? -34.627 18.560 32.718 1.00 82.44 182 LYS A C 1
ATOM 1382 O O . LYS A 1 182 ? -35.148 17.894 31.829 1.00 82.44 182 LYS A O 1
ATOM 1387 N N . GLY A 1 183 ? -33.627 18.102 33.470 1.00 85.44 183 GLY A N 1
ATOM 1388 C CA . GLY A 1 183 ? -33.067 16.758 33.341 1.00 85.44 183 GLY A CA 1
ATOM 1389 C C . GLY A 1 183 ? -32.115 16.546 32.163 1.00 85.44 183 GLY A C 1
ATOM 1390 O O . GLY A 1 183 ? -31.667 17.487 31.485 1.00 85.44 183 GLY A O 1
ATOM 1391 N N . THR A 1 184 ? -31.765 15.278 31.954 1.00 88.81 184 THR A N 1
ATOM 1392 C CA . THR A 1 184 ? -30.867 14.813 30.893 1.00 88.81 184 THR A CA 1
ATOM 1393 C C . THR A 1 184 ? -31.434 13.578 30.196 1.00 88.81 184 THR A C 1
ATOM 1395 O O . THR A 1 184 ? -31.972 12.673 30.816 1.00 88.81 184 THR A O 1
ATOM 1398 N N . THR A 1 185 ? -31.280 13.521 28.877 1.00 91.44 185 THR A N 1
ATOM 1399 C CA . THR A 1 185 ? -31.551 12.347 28.051 1.00 91.44 185 THR A CA 1
ATOM 1400 C C . THR A 1 185 ? -30.269 11.934 27.338 1.00 91.44 185 THR A C 1
ATOM 1402 O O . THR A 1 185 ? -29.741 12.663 26.491 1.00 91.44 185 THR A O 1
ATOM 1405 N N . CYS A 1 186 ? -29.776 10.743 27.654 1.00 91.06 186 CYS A N 1
ATOM 1406 C CA . CYS A 1 186 ? -28.647 10.114 26.979 1.00 91.06 186 CYS A CA 1
ATOM 1407 C C . CYS A 1 186 ? -29.169 9.068 25.997 1.00 91.06 186 CYS A C 1
ATOM 1409 O O . CYS A 1 186 ? -29.918 8.181 26.389 1.00 91.06 186 CYS A O 1
ATOM 1411 N N . THR A 1 187 ? -28.771 9.150 24.728 1.00 92.88 187 THR A N 1
ATOM 1412 C CA . THR A 1 187 ? -29.193 8.231 23.662 1.00 92.88 187 THR A CA 1
ATOM 1413 C C . THR A 1 187 ? -27.983 7.583 23.000 1.00 92.88 187 THR A C 1
ATOM 1415 O O . THR A 1 187 ? -27.109 8.278 22.480 1.00 92.88 187 THR A O 1
ATOM 1418 N N . LEU A 1 188 ? -27.951 6.254 22.971 1.00 93.12 188 LEU A N 1
ATOM 1419 C CA . LEU A 1 188 ? -26.957 5.429 22.293 1.00 93.12 188 LEU A CA 1
ATOM 1420 C C . LEU A 1 188 ? -27.582 4.823 21.043 1.00 93.12 188 LEU A C 1
ATOM 1422 O O . LEU A 1 188 ? -28.613 4.166 21.130 1.00 93.12 188 LEU A O 1
ATOM 1426 N N . VAL A 1 189 ? -26.949 5.015 19.888 1.00 91.75 189 VAL A N 1
ATOM 1427 C CA . VAL A 1 189 ? -27.384 4.431 18.614 1.00 91.75 189 VAL A CA 1
ATOM 1428 C C . VAL A 1 189 ? -26.255 3.578 18.060 1.00 91.75 189 VAL A C 1
ATOM 1430 O O . VAL A 1 189 ? -25.189 4.117 17.777 1.00 91.75 189 VAL A O 1
ATOM 1433 N N . PHE A 1 190 ? -26.457 2.272 17.895 1.00 89.25 190 PHE A N 1
ATOM 1434 C CA . PHE A 1 190 ? -25.404 1.340 17.470 1.00 89.25 190 PHE A CA 1
ATOM 1435 C C . PHE A 1 190 ? -25.962 0.111 16.741 1.00 89.25 190 PHE A C 1
ATOM 1437 O O . PHE A 1 190 ? -27.172 -0.105 16.691 1.00 89.25 190 PHE A O 1
ATOM 1444 N N . HIS A 1 191 ? -25.069 -0.685 16.149 1.00 86.44 191 HIS A N 1
ATOM 1445 C CA . HIS A 1 191 ? -25.393 -1.987 15.567 1.00 86.44 191 HIS A CA 1
ATOM 1446 C C . HIS A 1 191 ? -24.672 -3.085 16.369 1.00 86.44 191 HIS A C 1
ATOM 1448 O O . HIS A 1 191 ? -23.442 -3.106 16.355 1.00 86.44 191 HIS A O 1
ATOM 1454 N N . PRO A 1 192 ? -25.392 -4.000 17.044 1.00 74.00 192 PRO A N 1
ATOM 1455 C CA . PRO A 1 192 ? -24.789 -5.002 17.928 1.00 74.00 192 PRO A CA 1
ATOM 1456 C C . PRO A 1 192 ? -23.891 -6.002 17.175 1.00 74.00 192 PRO A C 1
ATOM 1458 O O . PRO A 1 192 ? -22.897 -6.456 17.730 1.00 74.00 192 PRO A O 1
ATOM 1461 N N . GLY A 1 193 ? -24.171 -6.267 15.891 1.00 69.88 193 GLY A N 1
ATOM 1462 C CA . GLY A 1 193 ? -23.399 -7.198 15.053 1.00 69.88 193 GLY A CA 1
ATOM 1463 C C . GLY A 1 193 ? -22.364 -6.572 14.104 1.00 69.88 193 GLY A C 1
ATOM 1464 O O . GLY A 1 193 ? -21.683 -7.303 13.394 1.00 69.88 193 GLY A O 1
ATOM 1465 N N . LYS A 1 194 ? -22.224 -5.235 14.034 1.00 63.88 194 LYS A N 1
ATOM 1466 C CA . LYS A 1 194 ? -21.269 -4.568 13.118 1.00 63.88 194 LYS A CA 1
ATOM 1467 C C . LYS A 1 194 ? -20.125 -3.914 13.892 1.00 63.88 194 LYS A C 1
ATOM 1469 O O . LYS A 1 194 ? -20.117 -2.698 14.087 1.00 63.88 194 LYS A O 1
ATOM 1474 N N . ARG A 1 195 ? -19.123 -4.704 14.290 1.00 63.38 195 ARG A N 1
ATOM 1475 C CA . ARG A 1 195 ? -17.831 -4.143 14.721 1.00 63.38 195 ARG A CA 1
ATOM 1476 C C . ARG A 1 195 ? -17.137 -3.494 13.524 1.00 63.38 195 ARG A C 1
ATOM 1478 O O . ARG A 1 195 ? -16.968 -4.122 12.479 1.00 63.38 195 ARG A O 1
ATOM 1485 N N . ARG A 1 196 ? -16.700 -2.242 13.667 1.00 55.41 196 ARG A N 1
ATOM 1486 C CA . ARG A 1 196 ? -15.821 -1.606 12.680 1.00 55.41 196 ARG A CA 1
ATOM 1487 C C . ARG A 1 196 ? -14.431 -2.225 12.799 1.00 55.41 196 ARG A C 1
ATOM 1489 O O . ARG A 1 196 ? -13.672 -1.869 13.695 1.00 55.41 196 ARG A O 1
ATOM 1496 N N . ARG A 1 197 ? -14.082 -3.124 11.876 1.00 53.81 197 ARG A N 1
ATOM 1497 C CA . ARG A 1 197 ? -12.678 -3.472 11.630 1.00 53.81 197 ARG A CA 1
ATOM 1498 C C . ARG A 1 197 ? -12.015 -2.234 11.028 1.00 53.81 197 ARG A C 1
ATOM 1500 O O . ARG A 1 197 ? -12.437 -1.764 9.974 1.00 53.81 197 ARG A O 1
ATOM 1507 N N . HIS A 1 198 ? -11.037 -1.655 11.720 1.00 50.09 198 HIS A N 1
ATOM 1508 C CA . HIS A 1 198 ? -10.203 -0.631 11.099 1.00 50.09 198 HIS A CA 1
ATOM 1509 C C . HIS A 1 198 ? -9.443 -1.295 9.945 1.00 50.09 198 HIS A C 1
ATOM 1511 O O . HIS A 1 198 ? -8.799 -2.316 10.194 1.00 50.09 198 HIS A O 1
ATOM 1517 N N . PRO A 1 199 ? -9.524 -0.774 8.707 1.00 44.94 199 PRO A N 1
ATOM 1518 C CA . PRO A 1 199 ? -8.755 -1.332 7.606 1.00 44.94 199 PRO A CA 1
ATOM 1519 C C . PRO A 1 199 ? -7.272 -1.225 7.968 1.00 44.94 199 PRO A C 1
ATOM 1521 O O . PRO A 1 199 ? -6.752 -0.130 8.188 1.00 44.94 199 PRO A O 1
ATOM 1524 N N . ARG A 1 200 ? -6.611 -2.375 8.106 1.00 53.25 200 ARG A N 1
ATOM 1525 C CA . ARG A 1 200 ? -5.158 -2.452 8.231 1.00 53.25 200 ARG A CA 1
ATOM 1526 C C . ARG A 1 200 ? -4.611 -2.633 6.822 1.00 53.25 200 ARG A C 1
ATOM 1528 O O . ARG A 1 200 ? -5.012 -3.566 6.132 1.00 53.25 200 ARG A O 1
ATOM 1535 N N . LEU A 1 201 ? -3.716 -1.744 6.399 1.00 56.69 201 LEU A N 1
ATOM 1536 C CA . LEU A 1 201 ? -2.880 -2.016 5.234 1.00 56.69 201 LEU A CA 1
ATOM 1537 C C . LEU A 1 201 ? -2.045 -3.267 5.559 1.00 56.69 201 LEU A C 1
ATOM 1539 O O . LEU A 1 201 ? -1.446 -3.312 6.638 1.00 56.69 201 LEU A O 1
ATOM 1543 N N . PRO A 1 202 ? -2.047 -4.306 4.705 1.00 63.72 202 PRO A N 1
ATOM 1544 C CA . PRO A 1 202 ? -1.299 -5.522 4.986 1.00 63.72 202 PRO A CA 1
ATOM 1545 C C . PRO A 1 202 ? 0.197 -5.215 5.087 1.00 63.72 202 PRO A C 1
ATOM 1547 O O . PRO A 1 202 ? 0.704 -4.348 4.375 1.00 63.72 202 PRO A O 1
ATOM 1550 N N . ARG A 1 203 ? 0.918 -5.959 5.938 1.00 62.53 203 ARG A N 1
ATOM 1551 C CA . ARG A 1 203 ? 2.371 -5.800 6.160 1.00 62.53 203 ARG A CA 1
ATOM 1552 C C . ARG A 1 203 ? 3.195 -5.843 4.867 1.00 62.53 203 ARG A C 1
ATOM 1554 O O . ARG A 1 203 ? 4.291 -5.319 4.810 1.00 62.53 203 ARG A O 1
ATOM 1561 N N . HIS A 1 204 ? 2.680 -6.449 3.805 1.00 70.94 204 HIS A N 1
ATOM 1562 C CA . HIS A 1 204 ? 3.385 -6.526 2.527 1.00 70.94 204 HIS A CA 1
ATOM 1563 C C . HIS A 1 204 ? 3.031 -5.385 1.566 1.00 70.94 204 HIS A C 1
ATOM 1565 O O . HIS A 1 204 ? 3.744 -5.189 0.590 1.00 70.94 204 HIS A O 1
ATOM 1571 N N . ALA A 1 205 ? 1.976 -4.603 1.826 1.00 72.31 205 ALA A N 1
ATOM 1572 C CA . ALA A 1 205 ? 1.508 -3.562 0.906 1.00 72.31 205 ALA A CA 1
ATOM 1573 C C . ALA A 1 205 ? 2.576 -2.499 0.630 1.00 72.31 205 ALA A C 1
ATOM 1575 O O . ALA A 1 205 ? 2.755 -2.087 -0.512 1.00 72.31 205 ALA A O 1
ATOM 1576 N N . TYR A 1 206 ? 3.314 -2.083 1.661 1.00 71.81 206 TYR A N 1
ATOM 1577 C CA . TYR A 1 206 ? 4.378 -1.096 1.496 1.00 71.81 206 TYR A CA 1
ATOM 1578 C C . TYR A 1 206 ? 5.600 -1.684 0.777 1.00 71.81 206 TYR A C 1
ATOM 1580 O O . TYR A 1 206 ? 6.194 -0.992 -0.042 1.00 71.81 206 TYR A O 1
ATOM 1588 N N . HIS A 1 207 ? 5.923 -2.965 0.998 1.00 74.62 207 HIS A N 1
ATOM 1589 C CA . HIS A 1 207 ? 6.979 -3.662 0.256 1.00 74.62 207 HIS A CA 1
ATOM 1590 C C . HIS A 1 207 ? 6.641 -3.786 -1.237 1.00 74.62 207 HIS A C 1
ATOM 1592 O O . HIS A 1 207 ? 7.483 -3.490 -2.085 1.00 74.62 207 HIS A O 1
ATOM 1598 N N . TRP A 1 208 ? 5.397 -4.150 -1.560 1.00 80.88 208 TRP A N 1
ATOM 1599 C CA . TRP A 1 208 ? 4.914 -4.213 -2.941 1.00 80.88 208 TRP A CA 1
ATOM 1600 C C . TRP A 1 208 ? 4.913 -2.843 -3.615 1.00 80.88 208 TRP A C 1
ATOM 1602 O O . TRP A 1 208 ? 5.344 -2.734 -4.757 1.00 80.88 208 TRP A O 1
ATOM 1612 N N . PHE A 1 209 ? 4.508 -1.789 -2.903 1.00 78.94 209 PHE A N 1
ATOM 1613 C CA . PHE A 1 209 ? 4.572 -0.423 -3.421 1.00 78.94 209 PHE A CA 1
ATOM 1614 C C . PHE A 1 209 ? 6.012 0.005 -3.741 1.00 78.94 209 PHE A C 1
ATOM 1616 O O . PHE A 1 209 ? 6.271 0.509 -4.832 1.00 78.94 209 PHE A O 1
ATOM 1623 N N . THR A 1 210 ? 6.965 -0.244 -2.834 1.00 78.81 210 THR A N 1
ATOM 1624 C CA . THR A 1 210 ? 8.379 0.074 -3.091 1.00 78.81 210 THR A CA 1
ATOM 1625 C C . THR A 1 210 ? 8.957 -0.735 -4.244 1.00 78.81 210 THR A C 1
ATOM 1627 O O . THR A 1 210 ? 9.658 -0.175 -5.081 1.00 78.81 210 THR A O 1
ATOM 1630 N N . ALA A 1 211 ? 8.634 -2.029 -4.326 1.00 82.06 211 ALA A N 1
ATOM 1631 C CA . ALA A 1 211 ? 9.093 -2.881 -5.415 1.00 82.06 211 ALA A CA 1
ATOM 1632 C C . ALA A 1 211 ? 8.548 -2.391 -6.764 1.00 82.06 211 ALA A C 1
ATOM 1634 O O . ALA A 1 211 ? 9.307 -2.250 -7.718 1.00 82.06 211 ALA A O 1
ATOM 1635 N N . LEU A 1 212 ? 7.257 -2.049 -6.823 1.00 85.38 212 LEU A N 1
ATOM 1636 C CA . LEU A 1 212 ? 6.621 -1.534 -8.034 1.00 85.38 212 LEU A CA 1
ATOM 1637 C C . LEU A 1 212 ? 7.243 -0.206 -8.489 1.00 85.38 212 LEU A C 1
ATOM 1639 O O . LEU A 1 212 ? 7.490 -0.030 -9.678 1.00 85.38 212 LEU A O 1
ATOM 1643 N N . ALA A 1 213 ? 7.542 0.705 -7.557 1.00 79.88 213 ALA A N 1
ATOM 1644 C CA . ALA A 1 213 ? 8.187 1.980 -7.871 1.00 79.88 213 ALA A CA 1
ATOM 1645 C C . ALA A 1 213 ? 9.602 1.794 -8.449 1.00 79.88 213 ALA A C 1
ATOM 1647 O O . ALA A 1 213 ? 9.960 2.452 -9.425 1.00 79.88 213 ALA A O 1
ATOM 1648 N N . VAL A 1 214 ? 10.388 0.867 -7.888 1.00 83.25 214 VAL A N 1
ATOM 1649 C CA . VAL A 1 214 ? 11.730 0.536 -8.396 1.00 83.25 214 VAL A CA 1
ATOM 1650 C C . VAL A 1 214 ? 11.651 -0.088 -9.791 1.00 83.25 214 VAL A C 1
ATOM 1652 O O . VAL A 1 214 ? 12.376 0.335 -10.690 1.00 83.25 214 VAL A O 1
ATOM 1655 N N . VAL A 1 215 ? 10.740 -1.045 -9.999 1.00 87.31 215 VAL A N 1
ATOM 1656 C CA . VAL A 1 215 ? 10.534 -1.687 -11.309 1.00 87.31 215 VAL A CA 1
ATOM 1657 C C . VAL A 1 215 ? 10.095 -0.666 -12.358 1.00 87.31 215 VAL A C 1
ATOM 1659 O O . VAL A 1 215 ? 10.634 -0.661 -13.463 1.00 87.31 215 VAL A O 1
ATOM 1662 N N . ALA A 1 216 ? 9.173 0.238 -12.022 1.00 83.56 216 ALA A N 1
ATOM 1663 C CA . ALA A 1 216 ? 8.737 1.297 -12.928 1.00 83.56 216 ALA A CA 1
ATOM 1664 C C . ALA A 1 216 ? 9.898 2.225 -13.330 1.00 83.56 216 ALA A C 1
ATOM 1666 O O . ALA A 1 216 ? 10.062 2.513 -14.515 1.00 83.56 216 ALA A O 1
ATOM 1667 N N . GLY A 1 217 ? 10.743 2.629 -12.373 1.00 81.25 217 GLY A N 1
ATOM 1668 C CA . GLY A 1 217 ? 11.935 3.439 -12.650 1.00 81.25 217 GLY A CA 1
ATOM 1669 C C . GLY A 1 217 ? 12.942 2.729 -13.560 1.00 81.25 217 GLY A C 1
ATOM 1670 O O . GLY A 1 217 ? 13.417 3.316 -14.530 1.00 81.25 217 GLY A O 1
ATOM 1671 N N . ALA A 1 218 ? 13.215 1.445 -13.304 1.00 83.75 218 ALA A N 1
ATOM 1672 C CA . ALA A 1 218 ? 14.105 0.640 -14.143 1.00 83.75 218 ALA A CA 1
ATOM 1673 C C . ALA A 1 218 ? 13.560 0.466 -15.571 1.00 83.75 218 ALA A C 1
ATOM 1675 O O . ALA A 1 218 ? 14.305 0.586 -16.543 1.00 83.75 218 ALA A O 1
ATOM 1676 N N . THR A 1 219 ? 12.250 0.236 -15.701 1.00 87.06 219 THR A N 1
ATOM 1677 C CA . THR A 1 219 ? 11.581 0.075 -17.001 1.00 87.06 219 THR A CA 1
ATOM 1678 C C . THR A 1 219 ? 11.641 1.367 -17.815 1.00 87.06 219 THR A C 1
ATOM 1680 O O . THR A 1 219 ? 11.907 1.331 -19.014 1.00 87.06 219 THR A O 1
ATOM 1683 N N . TRP A 1 220 ? 11.445 2.518 -17.166 1.00 84.94 220 TRP A N 1
ATOM 1684 C CA . TRP A 1 220 ? 11.532 3.825 -17.814 1.00 84.94 220 TRP A CA 1
ATOM 1685 C C . TRP A 1 220 ? 12.948 4.124 -18.332 1.00 84.94 220 TRP A C 1
ATOM 1687 O O . TRP A 1 220 ? 13.108 4.539 -19.479 1.00 84.94 220 TRP A O 1
ATOM 1697 N N . LEU A 1 221 ? 13.979 3.826 -17.535 1.00 83.31 221 LEU A N 1
ATOM 1698 C CA . LEU A 1 221 ? 15.379 3.997 -17.937 1.00 83.31 221 LEU A CA 1
ATOM 1699 C C . LEU A 1 221 ? 15.759 3.073 -19.107 1.00 83.31 221 LEU A C 1
ATOM 1701 O O . LEU A 1 221 ? 16.386 3.514 -20.069 1.00 83.31 221 LEU A O 1
ATOM 1705 N N . ALA A 1 222 ? 15.318 1.812 -19.071 1.00 85.50 222 ALA A N 1
ATOM 1706 C CA . ALA A 1 222 ? 15.526 0.866 -20.167 1.00 85.50 222 ALA A CA 1
ATOM 1707 C C . ALA A 1 222 ? 14.846 1.326 -21.468 1.00 85.50 222 ALA A C 1
ATOM 1709 O O . ALA A 1 222 ? 15.455 1.261 -22.537 1.00 85.50 222 ALA A O 1
ATOM 1710 N N . ALA A 1 223 ? 13.613 1.837 -21.382 1.00 86.62 223 ALA A N 1
ATOM 1711 C CA . ALA A 1 223 ? 12.900 2.393 -22.529 1.00 86.62 223 ALA A CA 1
ATOM 1712 C C . ALA A 1 223 ? 13.617 3.624 -23.111 1.00 86.62 223 ALA A C 1
ATOM 1714 O O . ALA A 1 223 ? 13.723 3.745 -24.331 1.00 86.62 223 ALA A O 1
ATOM 1715 N N . GLY A 1 224 ? 14.165 4.496 -22.256 1.00 84.94 224 GLY A N 1
ATOM 1716 C CA . GLY A 1 224 ? 14.957 5.654 -22.680 1.00 84.94 224 GLY A CA 1
ATOM 1717 C C . GLY A 1 224 ? 16.226 5.265 -23.443 1.00 84.94 224 GLY A C 1
ATOM 1718 O O . GLY A 1 224 ? 16.481 5.790 -24.526 1.00 84.94 224 GLY A O 1
ATOM 1719 N N . ILE A 1 225 ? 16.990 4.294 -22.929 1.00 84.88 225 ILE A N 1
ATOM 1720 C CA . ILE A 1 225 ? 18.187 3.769 -23.611 1.00 84.88 225 ILE A CA 1
ATOM 1721 C C . ILE A 1 225 ? 17.807 3.116 -24.946 1.00 84.88 225 ILE A C 1
ATOM 1723 O O . ILE A 1 225 ? 18.484 3.318 -25.954 1.00 84.88 225 ILE A O 1
ATOM 1727 N N . HIS A 1 226 ? 16.723 2.338 -24.975 1.00 87.75 226 HIS A N 1
ATOM 1728 C CA . HIS A 1 226 ? 16.262 1.682 -26.197 1.00 87.75 226 HIS A CA 1
ATOM 1729 C C . HIS A 1 226 ? 15.879 2.694 -27.286 1.00 87.75 226 HIS A C 1
ATOM 1731 O O . HIS A 1 226 ? 16.310 2.550 -28.430 1.00 87.75 226 HIS A O 1
ATOM 1737 N N . ALA A 1 227 ? 15.130 3.739 -26.923 1.00 87.50 227 ALA A N 1
ATOM 1738 C CA . ALA A 1 227 ? 14.728 4.793 -27.847 1.00 87.50 227 ALA A CA 1
ATOM 1739 C C . ALA A 1 227 ? 15.936 5.532 -28.447 1.00 87.50 227 ALA A C 1
ATOM 1741 O O . ALA A 1 227 ? 15.974 5.752 -29.655 1.00 87.50 227 ALA A O 1
ATOM 1742 N N . GLU A 1 228 ? 16.956 5.857 -27.644 1.00 86.81 228 GLU A N 1
ATOM 1743 C CA . GLU A 1 228 ? 18.170 6.503 -28.163 1.00 86.81 228 GLU A CA 1
ATOM 1744 C C . GLU A 1 228 ? 18.981 5.604 -29.093 1.00 86.81 228 GLU A C 1
ATOM 1746 O O . GLU A 1 228 ? 19.463 6.069 -30.125 1.00 86.81 228 GLU A O 1
ATOM 1751 N N . ARG A 1 229 ? 19.121 4.316 -28.760 1.00 89.12 229 ARG A N 1
ATOM 1752 C CA . ARG A 1 229 ? 19.801 3.351 -29.638 1.00 89.12 229 ARG A CA 1
ATOM 1753 C C . ARG A 1 229 ? 19.090 3.224 -30.983 1.00 89.12 229 ARG A C 1
ATOM 1755 O O . ARG A 1 229 ? 19.755 3.117 -32.011 1.00 89.12 229 ARG A O 1
ATOM 1762 N N . HIS A 1 230 ? 17.759 3.258 -30.976 1.00 88.75 230 HIS A N 1
ATOM 1763 C CA . HIS A 1 230 ? 16.955 3.220 -32.192 1.00 88.75 230 HIS A CA 1
ATOM 1764 C C . HIS A 1 230 ? 17.100 4.501 -33.029 1.00 88.75 230 HIS A C 1
ATOM 1766 O O . HIS A 1 230 ? 17.357 4.413 -34.227 1.00 88.75 230 HIS A O 1
ATOM 1772 N N . ASP A 1 231 ? 17.016 5.684 -32.410 1.00 89.06 231 ASP A N 1
ATOM 1773 C CA . ASP A 1 231 ? 17.189 6.965 -33.114 1.00 89.06 231 ASP A CA 1
ATOM 1774 C C . ASP A 1 231 ? 18.605 7.117 -33.696 1.00 89.06 231 ASP A C 1
ATOM 1776 O O . ASP A 1 231 ? 18.788 7.598 -34.816 1.00 89.06 231 ASP A O 1
ATOM 1780 N N . PHE A 1 232 ? 19.617 6.644 -32.962 1.00 90.06 232 PHE A N 1
ATOM 1781 C CA . PHE A 1 232 ? 20.992 6.561 -33.446 1.00 90.06 232 PHE A CA 1
ATOM 1782 C C . PHE A 1 232 ? 21.100 5.661 -34.683 1.00 90.06 232 PHE A C 1
ATOM 1784 O O . PHE A 1 232 ? 21.646 6.094 -35.695 1.00 90.06 232 PHE A O 1
ATOM 1791 N N . LEU A 1 233 ? 20.540 4.445 -34.633 1.00 89.69 233 LEU A N 1
ATOM 1792 C CA . LEU A 1 233 ? 20.553 3.513 -35.764 1.00 89.69 233 LEU A CA 1
ATOM 1793 C C . LEU A 1 233 ? 19.906 4.117 -37.010 1.00 89.69 233 LEU A C 1
ATOM 1795 O O . LEU A 1 233 ? 20.515 4.097 -38.076 1.00 89.69 233 LEU A O 1
ATOM 1799 N N . LEU A 1 234 ? 18.707 4.691 -36.887 1.00 88.50 234 LEU A N 1
ATOM 1800 C CA . LEU A 1 234 ? 18.004 5.298 -38.021 1.00 88.50 234 LEU A CA 1
ATOM 1801 C C . LEU A 1 234 ? 18.817 6.432 -38.657 1.00 88.50 234 LEU A C 1
ATOM 1803 O O . LEU A 1 234 ? 18.889 6.551 -39.882 1.00 88.50 234 LEU A O 1
ATOM 1807 N N . ARG A 1 235 ? 19.450 7.261 -37.823 1.00 90.31 235 ARG A N 1
ATOM 1808 C CA . ARG A 1 235 ? 20.270 8.385 -38.273 1.00 90.31 235 ARG A CA 1
ATOM 1809 C C . ARG A 1 235 ? 21.525 7.923 -39.005 1.00 90.31 235 ARG A C 1
ATOM 1811 O O . ARG A 1 235 ? 21.784 8.404 -40.105 1.00 90.31 235 ARG A O 1
ATOM 1818 N N . GLU A 1 236 ? 22.287 7.004 -38.418 1.00 90.69 236 GLU A N 1
ATOM 1819 C CA . GLU A 1 236 ? 23.543 6.536 -39.014 1.00 90.69 236 GLU A CA 1
ATOM 1820 C C . GLU A 1 236 ? 23.307 5.691 -40.263 1.00 90.69 236 GLU A C 1
ATOM 1822 O O . GLU A 1 236 ? 24.045 5.825 -41.236 1.00 90.69 236 GLU A O 1
ATOM 1827 N N . SER A 1 237 ? 22.238 4.895 -40.292 1.00 88.00 237 SER A N 1
ATOM 1828 C CA . SER A 1 237 ? 21.878 4.092 -41.467 1.00 88.00 237 SER A CA 1
ATOM 1829 C C . SER A 1 237 ? 21.489 4.979 -42.651 1.00 88.00 237 SER A C 1
ATOM 1831 O O . SER A 1 237 ? 21.888 4.719 -43.786 1.00 88.00 237 SER A O 1
ATOM 1833 N N . ARG A 1 238 ? 20.806 6.104 -42.393 1.00 87.06 238 ARG A N 1
ATOM 1834 C CA . ARG A 1 238 ? 20.524 7.120 -43.417 1.00 87.06 238 ARG A CA 1
ATOM 1835 C C . ARG A 1 238 ? 21.801 7.778 -43.952 1.00 87.06 238 ARG A C 1
ATOM 1837 O O . ARG A 1 238 ? 21.930 7.951 -45.161 1.00 87.06 238 ARG A O 1
ATOM 1844 N N . LEU A 1 239 ? 22.741 8.136 -43.074 1.00 89.69 239 LEU A N 1
ATOM 1845 C CA . LEU A 1 239 ? 24.027 8.721 -43.480 1.00 89.69 239 LEU A CA 1
ATOM 1846 C C . LEU A 1 239 ? 24.895 7.717 -44.244 1.00 89.69 239 LEU A C 1
ATOM 1848 O O . LEU A 1 239 ? 25.598 8.095 -45.179 1.00 89.69 239 LEU A O 1
ATOM 1852 N N . LEU A 1 240 ? 24.829 6.436 -43.878 1.00 89.19 240 LEU A N 1
ATOM 1853 C CA . LEU A 1 240 ? 25.500 5.363 -44.598 1.00 89.19 240 LEU A CA 1
ATOM 1854 C C . LEU A 1 240 ? 24.917 5.187 -46.004 1.00 89.19 240 LEU A C 1
ATOM 1856 O O . LEU A 1 240 ? 25.685 5.097 -46.957 1.00 89.19 240 LEU A O 1
ATOM 1860 N N . ALA A 1 241 ? 23.591 5.216 -46.164 1.00 85.50 241 ALA A N 1
ATOM 1861 C CA . ALA A 1 241 ? 22.959 5.188 -47.484 1.00 85.50 241 ALA A CA 1
ATOM 1862 C C . ALA A 1 241 ? 23.425 6.359 -48.375 1.00 85.50 241 ALA A C 1
ATOM 1864 O O . ALA A 1 241 ? 23.773 6.157 -49.540 1.00 85.50 241 ALA A O 1
ATOM 1865 N N . GLU A 1 242 ? 23.530 7.570 -47.815 1.00 86.19 242 GLU A N 1
ATOM 1866 C CA . GLU A 1 242 ? 24.078 8.738 -48.520 1.00 86.19 242 GLU A CA 1
ATOM 1867 C C . GLU A 1 242 ? 25.576 8.578 -48.854 1.00 86.19 242 GLU A C 1
ATOM 1869 O O . GLU A 1 242 ? 26.030 8.975 -49.931 1.00 86.19 242 GLU A O 1
ATOM 1874 N N . ALA A 1 243 ? 26.360 7.956 -47.969 1.00 87.31 243 ALA A N 1
ATOM 1875 C CA . ALA A 1 243 ? 27.771 7.663 -48.219 1.00 87.31 243 ALA A CA 1
ATOM 1876 C C . ALA A 1 243 ? 27.963 6.672 -49.376 1.00 87.31 243 ALA A C 1
ATOM 1878 O O . ALA A 1 243 ? 28.854 6.871 -50.205 1.00 87.31 243 ALA A O 1
ATOM 1879 N N . ILE A 1 244 ? 27.118 5.636 -49.463 1.00 84.81 244 ILE A N 1
ATOM 1880 C CA . ILE A 1 244 ? 27.133 4.677 -50.577 1.00 84.81 244 ILE A CA 1
ATOM 1881 C C . ILE A 1 244 ? 26.868 5.413 -51.895 1.00 84.81 244 ILE A C 1
ATOM 1883 O O . ILE A 1 244 ? 27.577 5.187 -52.875 1.00 84.81 244 ILE A O 1
ATOM 1887 N N . GLN A 1 245 ? 25.903 6.334 -51.919 1.00 79.00 245 GLN A N 1
ATOM 1888 C CA . GLN A 1 245 ? 25.620 7.133 -53.109 1.00 79.00 245 GLN A CA 1
ATOM 1889 C C . GLN A 1 245 ? 26.824 7.990 -53.526 1.00 79.00 245 GLN A C 1
ATOM 1891 O O . GLN A 1 245 ? 27.264 7.915 -54.669 1.00 79.00 245 GLN A O 1
ATOM 1896 N N . LYS A 1 246 ? 27.413 8.758 -52.603 1.00 81.62 246 LYS A N 1
ATOM 1897 C CA . LYS A 1 246 ? 28.560 9.630 -52.919 1.00 81.62 246 LYS A CA 1
ATOM 1898 C C . LYS A 1 246 ? 29.799 8.846 -53.353 1.00 81.62 246 LYS A C 1
ATOM 1900 O O . LYS A 1 246 ? 30.554 9.313 -54.206 1.00 81.62 246 LYS A O 1
ATOM 1905 N N . ALA A 1 247 ? 29.989 7.634 -52.832 1.00 79.38 247 ALA A N 1
ATOM 1906 C CA . ALA A 1 247 ? 31.000 6.708 -53.339 1.00 79.38 247 ALA A CA 1
ATOM 1907 C C . ALA A 1 247 ? 30.709 6.264 -54.793 1.00 79.38 247 ALA A C 1
ATOM 1909 O O . ALA A 1 247 ? 31.635 6.038 -55.583 1.00 79.38 247 ALA A O 1
ATOM 1910 N N . ASN A 1 248 ? 29.429 6.201 -55.167 1.00 73.62 248 ASN A N 1
ATOM 1911 C CA . ASN A 1 248 ? 28.945 5.780 -56.479 1.00 73.62 248 ASN A CA 1
ATOM 1912 C C . ASN A 1 248 ? 28.802 6.915 -57.524 1.00 73.62 248 ASN A C 1
ATOM 1914 O O . ASN A 1 248 ? 28.744 6.609 -58.714 1.00 73.62 248 ASN A O 1
ATOM 1918 N N . ASP A 1 249 ? 28.833 8.195 -57.145 1.00 65.81 249 ASP A N 1
ATOM 1919 C CA . ASP A 1 249 ? 28.635 9.321 -58.084 1.00 65.81 249 ASP A CA 1
ATOM 1920 C C . ASP A 1 249 ? 29.915 9.770 -58.825 1.00 65.81 249 ASP A C 1
ATOM 1922 O O . ASP A 1 249 ? 29.852 10.523 -59.794 1.00 65.81 249 ASP A O 1
ATOM 1926 N N . ALA A 1 250 ? 31.101 9.315 -58.403 1.00 56.81 250 ALA A N 1
ATOM 1927 C CA . ALA A 1 250 ? 32.365 9.897 -58.868 1.00 56.81 250 ALA A CA 1
ATOM 1928 C C . ALA A 1 250 ? 32.742 9.613 -60.343 1.00 56.81 250 ALA A C 1
ATOM 1930 O O . ALA A 1 250 ? 33.481 10.412 -60.909 1.00 56.81 250 ALA A O 1
ATOM 1931 N N . VAL A 1 251 ? 32.268 8.526 -60.979 1.00 54.34 251 VAL A N 1
ATOM 1932 C CA . VAL A 1 251 ? 32.448 8.242 -62.426 1.00 54.34 251 VAL A CA 1
ATOM 1933 C C . VAL A 1 251 ? 31.403 7.206 -62.895 1.00 54.34 251 VAL A C 1
ATOM 1935 O O . VAL A 1 251 ? 31.327 6.119 -62.321 1.00 54.34 251 VAL A O 1
ATOM 1938 N N . PHE A 1 252 ? 30.638 7.490 -63.958 1.00 58.09 252 PHE A N 1
ATOM 1939 C CA . PHE A 1 252 ? 29.785 6.499 -64.638 1.00 58.09 252 PHE A CA 1
ATOM 1940 C C . PHE A 1 252 ? 30.638 5.613 -65.561 1.00 58.09 252 PHE A C 1
ATOM 1942 O O . PHE A 1 252 ? 30.965 6.008 -66.677 1.00 58.09 252 PHE A O 1
ATOM 1949 N N . LEU A 1 253 ? 31.013 4.419 -65.099 1.00 62.59 253 LEU A N 1
ATOM 1950 C CA . LEU A 1 253 ? 31.664 3.393 -65.919 1.00 62.59 253 LEU A CA 1
ATOM 1951 C C . LEU A 1 253 ? 30.931 2.067 -65.734 1.00 62.59 253 LEU A C 1
ATOM 1953 O O . LEU A 1 253 ? 30.685 1.661 -64.601 1.00 62.59 253 LEU A O 1
ATOM 1957 N N . PHE A 1 254 ? 30.597 1.412 -66.844 1.00 68.25 254 PHE A N 1
ATOM 1958 C CA . PHE A 1 254 ? 29.995 0.082 -66.839 1.00 68.25 254 PHE A CA 1
ATOM 1959 C C . PHE A 1 254 ? 31.049 -0.988 -66.550 1.00 68.25 254 PHE A C 1
ATOM 1961 O O . PHE A 1 254 ? 32.178 -0.912 -67.045 1.00 68.25 254 PHE A O 1
ATOM 1968 N N . ARG A 1 255 ? 30.662 -2.006 -65.779 1.00 71.06 255 ARG A N 1
ATOM 1969 C CA . ARG A 1 255 ? 31.456 -3.219 -65.581 1.00 71.06 255 ARG A CA 1
ATOM 1970 C C . ARG A 1 255 ? 31.614 -3.967 -66.920 1.00 71.06 255 ARG A C 1
ATOM 1972 O O . ARG A 1 255 ? 30.658 -4.010 -67.698 1.00 71.06 255 ARG A O 1
ATOM 1979 N N . PRO A 1 256 ? 32.776 -4.584 -67.204 1.00 71.25 256 PRO A N 1
ATOM 1980 C CA . PRO A 1 256 ? 33.014 -5.267 -68.483 1.00 71.25 256 PRO A CA 1
ATOM 1981 C C . PRO A 1 256 ? 32.076 -6.453 -68.784 1.00 71.25 256 PRO A C 1
ATOM 1983 O O . PRO A 1 256 ? 31.954 -6.854 -69.935 1.00 71.25 256 PRO A O 1
ATOM 1986 N N . ASP A 1 257 ? 31.433 -7.022 -67.762 1.00 72.75 257 ASP A N 1
ATOM 1987 C CA . ASP A 1 257 ? 30.531 -8.187 -67.810 1.00 72.75 257 ASP A CA 1
ATOM 1988 C C . ASP A 1 257 ? 29.038 -7.813 -67.963 1.00 72.75 257 ASP A C 1
ATOM 1990 O O . ASP A 1 257 ? 28.160 -8.684 -68.026 1.00 72.75 257 ASP A O 1
ATOM 1994 N N . THR A 1 258 ? 28.725 -6.513 -67.999 1.00 75.38 258 THR A N 1
ATOM 1995 C CA . THR A 1 258 ? 27.357 -6.023 -68.175 1.00 75.38 258 THR A CA 1
ATOM 1996 C C . THR A 1 258 ? 27.013 -6.044 -69.659 1.00 75.38 258 THR A C 1
ATOM 1998 O O . THR A 1 258 ? 27.547 -5.271 -70.449 1.00 75.38 258 THR A O 1
ATOM 2001 N N . THR A 1 259 ? 26.127 -6.964 -70.039 1.00 74.31 259 THR A N 1
ATOM 2002 C CA . THR A 1 259 ? 25.812 -7.256 -71.449 1.00 74.31 259 THR A CA 1
ATOM 2003 C C . THR A 1 259 ? 24.696 -6.384 -72.015 1.00 74.31 259 THR A C 1
ATOM 2005 O O . THR A 1 259 ? 24.717 -6.069 -73.201 1.00 74.31 259 THR A O 1
ATOM 2008 N N . ASP A 1 260 ? 23.716 -6.002 -71.191 1.00 77.69 260 ASP A N 1
ATOM 2009 C CA . ASP A 1 260 ? 22.582 -5.178 -71.613 1.00 77.69 260 ASP A CA 1
ATOM 2010 C C . ASP A 1 260 ? 22.051 -4.365 -70.424 1.00 77.69 260 ASP A C 1
ATOM 2012 O O . ASP A 1 260 ? 21.846 -4.896 -69.328 1.00 77.69 260 ASP A O 1
ATOM 2016 N N . PHE A 1 261 ? 21.814 -3.074 -70.647 1.00 81.62 261 PHE A N 1
ATOM 2017 C CA . PHE A 1 261 ? 21.139 -2.181 -69.710 1.00 81.62 261 PHE A CA 1
ATOM 2018 C C . PHE A 1 261 ? 20.054 -1.427 -70.474 1.00 81.62 261 PHE A C 1
ATOM 2020 O O . PHE A 1 261 ? 20.350 -0.588 -71.326 1.00 81.62 261 PHE A O 1
ATOM 2027 N N . LYS A 1 262 ? 18.788 -1.727 -70.175 1.00 81.62 262 LYS A N 1
ATOM 2028 C CA . LYS A 1 262 ? 17.635 -1.141 -70.866 1.00 81.62 262 LYS A CA 1
ATOM 2029 C C . LYS A 1 262 ? 16.743 -0.400 -69.896 1.00 81.62 262 LYS A C 1
ATOM 2031 O O . LYS A 1 262 ? 16.128 -1.001 -69.017 1.00 81.62 262 LYS A O 1
ATOM 2036 N N . ASN A 1 263 ? 16.634 0.902 -70.113 1.00 80.31 263 ASN A N 1
ATOM 2037 C CA . ASN A 1 263 ? 15.637 1.738 -69.474 1.00 80.31 263 ASN A CA 1
ATOM 2038 C C . ASN A 1 263 ? 14.403 1.831 -70.389 1.00 80.31 263 ASN A C 1
ATOM 2040 O O . ASN A 1 263 ? 14.478 2.422 -71.465 1.00 80.31 263 ASN A O 1
ATOM 2044 N N . ASN A 1 264 ? 13.286 1.226 -69.976 1.00 83.19 264 ASN A N 1
ATOM 2045 C CA . ASN A 1 264 ? 12.001 1.352 -70.657 1.00 83.19 264 ASN A CA 1
ATOM 2046 C C . ASN A 1 264 ? 11.136 2.389 -69.929 1.00 83.19 264 ASN A C 1
ATOM 2048 O O . ASN A 1 264 ? 10.506 2.081 -68.913 1.00 83.19 264 ASN A O 1
ATOM 2052 N N . TYR A 1 265 ? 11.110 3.609 -70.470 1.00 75.69 265 TYR A N 1
ATOM 2053 C CA . TYR A 1 265 ? 10.362 4.735 -69.911 1.00 75.69 265 TYR A CA 1
ATOM 2054 C C . TYR A 1 265 ? 8.840 4.551 -69.992 1.00 75.69 265 TYR A C 1
ATOM 2056 O O . TYR A 1 265 ? 8.143 4.967 -69.071 1.00 75.69 265 TYR A O 1
ATOM 2064 N N . GLU A 1 266 ? 8.321 3.904 -71.042 1.00 79.31 266 GLU A N 1
ATOM 2065 C CA . GLU A 1 266 ? 6.877 3.680 -71.223 1.00 79.31 266 GLU A CA 1
ATOM 2066 C C . GLU A 1 266 ? 6.335 2.650 -70.230 1.00 79.31 266 GLU A C 1
ATOM 2068 O O . GLU A 1 266 ? 5.291 2.861 -69.619 1.00 79.31 266 GLU A O 1
ATOM 2073 N N . ALA A 1 267 ? 7.076 1.558 -70.022 1.00 79.69 267 ALA A N 1
ATOM 2074 C CA . ALA A 1 267 ? 6.724 0.535 -69.038 1.00 79.69 267 ALA A CA 1
ATOM 2075 C C . ALA A 1 267 ? 7.173 0.889 -67.609 1.00 79.69 267 ALA A C 1
ATOM 2077 O O . ALA A 1 267 ? 6.882 0.138 -66.683 1.00 79.69 267 ALA A O 1
ATOM 2078 N N . GLN A 1 268 ? 7.908 1.994 -67.428 1.00 81.81 268 GLN A N 1
ATOM 2079 C CA . GLN A 1 268 ? 8.573 2.362 -66.175 1.00 81.81 268 GLN A CA 1
ATOM 2080 C C . GLN A 1 268 ? 9.387 1.202 -65.580 1.00 81.81 268 GLN A C 1
ATOM 2082 O O . GLN A 1 268 ? 9.295 0.922 -64.390 1.00 81.81 268 GLN A O 1
ATOM 2087 N N . THR A 1 269 ? 10.191 0.506 -66.387 1.00 83.38 269 THR A N 1
ATOM 2088 C CA . THR A 1 269 ? 11.034 -0.608 -65.913 1.00 83.38 269 THR A CA 1
ATOM 2089 C C . THR A 1 269 ? 12.484 -0.437 -66.330 1.00 83.38 269 THR A C 1
ATOM 2091 O O . THR A 1 269 ? 12.759 -0.026 -67.457 1.00 83.38 269 THR A O 1
ATOM 2094 N N . VAL A 1 270 ? 13.415 -0.848 -65.473 1.00 82.12 270 VAL A N 1
ATOM 2095 C CA . VAL A 1 270 ? 14.828 -1.011 -65.831 1.00 82.12 270 VAL A CA 1
ATOM 2096 C C . VAL A 1 270 ? 15.172 -2.491 -65.893 1.00 82.12 270 VAL A C 1
ATOM 2098 O O . VAL A 1 270 ? 14.890 -3.232 -64.958 1.00 82.12 270 VAL A O 1
ATOM 2101 N N . THR A 1 271 ? 15.799 -2.926 -66.983 1.00 82.81 271 THR A N 1
ATOM 2102 C CA . THR A 1 271 ? 16.333 -4.285 -67.124 1.00 82.81 271 THR A CA 1
ATOM 2103 C C . THR A 1 271 ? 17.850 -4.242 -67.103 1.00 82.81 271 THR A C 1
ATOM 2105 O O . THR A 1 271 ? 18.459 -3.524 -67.896 1.00 82.81 271 THR A O 1
ATOM 2108 N N . ILE A 1 272 ? 18.446 -5.023 -66.206 1.00 83.38 272 ILE A N 1
ATOM 2109 C CA . ILE A 1 272 ? 19.89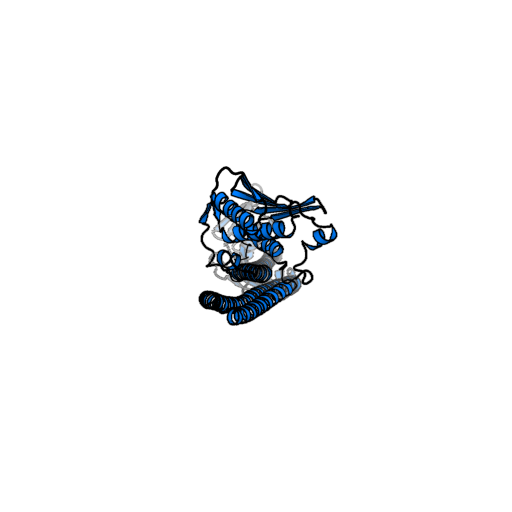5 -5.193 -66.094 1.00 83.38 272 ILE A CA 1
ATOM 2110 C C . ILE A 1 272 ? 20.212 -6.649 -66.419 1.00 83.38 272 ILE A C 1
ATOM 2112 O O . ILE A 1 272 ? 19.658 -7.556 -65.789 1.00 83.38 272 ILE A O 1
ATOM 2116 N N . ARG A 1 273 ? 21.092 -6.872 -67.399 1.00 81.19 273 ARG A N 1
ATOM 2117 C CA . ARG A 1 273 ? 21.579 -8.201 -67.773 1.00 81.19 273 ARG A CA 1
ATOM 2118 C C . ARG A 1 273 ? 23.087 -8.298 -67.587 1.00 81.19 273 ARG A C 1
ATOM 2120 O O . ARG A 1 273 ? 23.862 -7.645 -68.294 1.00 81.19 273 ARG A O 1
ATOM 2127 N N . ARG A 1 274 ? 23.499 -9.179 -66.682 1.00 75.31 274 ARG A N 1
ATOM 2128 C CA . ARG A 1 274 ? 24.899 -9.473 -66.370 1.00 75.31 274 ARG A CA 1
ATOM 2129 C C . ARG A 1 274 ? 25.144 -10.954 -66.638 1.00 75.31 274 ARG A C 1
ATOM 2131 O O . ARG A 1 274 ? 24.416 -11.802 -66.127 1.00 75.31 274 ARG A O 1
ATOM 2138 N N . ASN A 1 275 ? 26.143 -11.276 -67.457 1.00 74.00 275 ASN A N 1
ATOM 2139 C CA . ASN A 1 275 ? 26.369 -12.647 -67.930 1.00 74.00 275 ASN A CA 1
ATOM 2140 C C . ASN A 1 275 ? 25.076 -13.285 -68.515 1.00 74.00 275 ASN A C 1
ATOM 2142 O O . ASN A 1 275 ? 24.485 -12.760 -69.465 1.00 74.00 275 ASN A O 1
ATOM 2146 N N . SER A 1 276 ? 24.621 -14.417 -67.961 1.00 70.19 276 SER A N 1
ATOM 2147 C CA . SER A 1 276 ? 23.382 -15.120 -68.340 1.00 70.19 276 SER A CA 1
ATOM 2148 C C . SER A 1 276 ? 22.152 -14.733 -67.509 1.00 70.19 276 SER A C 1
ATOM 2150 O O . SER A 1 276 ? 21.057 -15.203 -67.814 1.00 70.19 276 SER A O 1
ATOM 2152 N N . GLU A 1 277 ? 22.303 -13.894 -66.483 1.00 77.06 277 GLU A N 1
ATOM 2153 C CA . GLU A 1 277 ? 21.221 -13.505 -65.576 1.00 77.06 277 GLU A CA 1
ATOM 2154 C C . GLU A 1 277 ? 20.649 -12.137 -65.963 1.00 77.06 277 GLU A C 1
ATOM 2156 O O . GLU A 1 277 ? 21.376 -11.186 -66.257 1.00 77.06 277 GLU A O 1
ATOM 2161 N N . SER A 1 278 ? 19.320 -12.036 -65.985 1.00 80.44 278 SER A N 1
ATOM 2162 C CA . SER A 1 278 ? 18.593 -10.814 -66.332 1.00 80.44 278 SER A CA 1
ATOM 2163 C C . SER A 1 278 ? 17.565 -10.516 -65.255 1.00 80.44 278 SER A C 1
ATOM 2165 O O . SER A 1 278 ? 16.772 -11.390 -64.904 1.00 80.44 278 SER A O 1
ATOM 2167 N N . ARG A 1 279 ? 17.534 -9.276 -64.765 1.00 83.62 279 ARG A N 1
ATOM 2168 C CA . ARG A 1 279 ? 16.537 -8.823 -63.792 1.00 83.62 279 ARG A CA 1
ATOM 2169 C C . ARG A 1 279 ? 15.856 -7.551 -64.288 1.00 83.62 279 ARG A C 1
ATOM 2171 O O . ARG A 1 279 ? 16.520 -6.558 -64.573 1.00 83.62 279 ARG A O 1
ATOM 2178 N N . THR A 1 280 ? 14.528 -7.598 -64.395 1.00 84.62 280 THR A N 1
ATOM 2179 C CA . THR A 1 280 ? 13.677 -6.445 -64.729 1.00 84.62 280 THR A CA 1
ATOM 2180 C C . THR A 1 280 ? 13.053 -5.903 -63.449 1.00 84.62 280 THR A C 1
ATOM 2182 O O . THR A 1 280 ? 12.484 -6.658 -62.663 1.00 84.62 280 THR A O 1
ATOM 2185 N N . ILE A 1 281 ? 13.194 -4.600 -63.225 1.00 81.69 281 ILE A N 1
ATOM 2186 C CA . ILE A 1 281 ? 12.818 -3.912 -61.992 1.00 81.69 281 ILE A CA 1
ATOM 2187 C C . ILE A 1 281 ? 11.834 -2.786 -62.340 1.00 81.69 281 ILE A C 1
ATOM 2189 O O . ILE A 1 281 ? 12.158 -1.967 -63.203 1.00 81.69 281 ILE A O 1
ATOM 2193 N N . PRO A 1 282 ? 10.656 -2.706 -61.699 1.00 77.62 282 PRO A N 1
ATOM 2194 C CA . PRO A 1 282 ? 9.740 -1.583 -61.881 1.00 77.62 282 PRO A CA 1
ATOM 2195 C C . PRO A 1 282 ? 10.275 -0.324 -61.184 1.00 77.62 282 PRO A C 1
ATOM 2197 O O . PRO A 1 282 ? 10.737 -0.381 -60.051 1.00 77.62 282 PRO A O 1
ATOM 2200 N N . MET A 1 283 ? 10.196 0.836 -61.831 1.00 70.44 283 MET A N 1
ATOM 2201 C CA . MET A 1 283 ? 10.563 2.131 -61.247 1.00 70.44 283 MET A CA 1
ATOM 2202 C C . MET A 1 283 ? 9.462 2.711 -60.343 1.00 70.44 283 MET A C 1
ATOM 2204 O O . MET A 1 283 ? 9.753 3.594 -59.541 1.00 70.44 283 MET A O 1
ATOM 2208 N N . GLY A 1 284 ? 8.215 2.239 -60.482 1.00 58.91 284 GLY A N 1
ATOM 2209 C CA . GLY A 1 284 ? 7.013 2.830 -59.874 1.00 58.91 284 GLY A CA 1
ATOM 2210 C C . GLY A 1 284 ? 6.634 2.361 -58.460 1.00 58.91 284 GLY A C 1
ATOM 2211 O O . GLY A 1 284 ? 5.833 3.035 -57.822 1.00 58.91 284 GLY A O 1
ATOM 2212 N N . ASP A 1 285 ? 7.220 1.272 -57.943 1.00 57.22 285 ASP A N 1
ATOM 2213 C CA . ASP A 1 285 ? 6.818 0.658 -56.655 1.00 57.22 285 ASP A CA 1
ATOM 2214 C C . ASP A 1 285 ? 7.822 0.866 -55.501 1.00 57.22 285 ASP A C 1
ATOM 2216 O O . ASP A 1 285 ? 7.598 0.407 -54.379 1.00 57.22 285 ASP A O 1
ATOM 2220 N N . TYR A 1 286 ? 8.944 1.554 -55.737 1.00 60.41 286 TYR A N 1
ATOM 2221 C CA . TYR A 1 286 ? 9.927 1.827 -54.684 1.00 60.41 286 TYR A CA 1
ATOM 2222 C C . TYR A 1 286 ? 9.553 3.092 -53.909 1.00 60.41 286 TYR A C 1
ATOM 2224 O O . TYR A 1 286 ? 9.430 4.173 -54.483 1.00 60.41 286 TYR A O 1
ATOM 2232 N N . THR A 1 287 ? 9.444 2.967 -52.582 1.00 56.03 287 THR A N 1
ATOM 2233 C CA . THR A 1 287 ? 9.135 4.055 -51.632 1.00 56.03 287 THR A CA 1
ATOM 2234 C C . THR A 1 287 ? 10.067 5.259 -51.762 1.00 56.03 287 THR A C 1
ATOM 2236 O O . THR A 1 287 ? 9.693 6.366 -51.379 1.00 56.03 287 THR A O 1
ATOM 2239 N N . ASN A 1 288 ? 11.269 5.057 -52.304 1.00 64.88 288 ASN A N 1
ATOM 2240 C CA . ASN A 1 288 ? 12.223 6.109 -52.598 1.00 64.88 288 ASN A CA 1
ATOM 2241 C C . ASN A 1 288 ? 12.998 5.773 -53.884 1.00 64.88 288 ASN A C 1
ATOM 2243 O O . ASN A 1 288 ? 13.772 4.815 -53.912 1.00 64.88 288 ASN A O 1
ATOM 2247 N N . GLN A 1 289 ? 12.828 6.574 -54.945 1.00 68.38 289 GLN A N 1
ATOM 2248 C CA . GLN A 1 289 ? 13.604 6.438 -56.192 1.00 68.38 289 GLN A CA 1
ATOM 2249 C C . GLN A 1 289 ? 15.119 6.485 -55.935 1.00 68.38 289 GLN A C 1
ATOM 2251 O O . GLN A 1 289 ? 15.902 5.906 -56.679 1.00 68.38 289 GLN A O 1
ATOM 2256 N N . PHE A 1 290 ? 15.529 7.128 -54.844 1.00 67.00 290 PHE A N 1
ATOM 2257 C CA . PHE A 1 290 ? 16.903 7.163 -54.368 1.00 67.00 290 PHE A CA 1
ATOM 2258 C C . PHE A 1 290 ? 17.511 5.769 -54.128 1.00 67.00 290 PHE A C 1
ATOM 2260 O O . PHE A 1 290 ? 18.590 5.472 -54.638 1.00 67.00 290 PHE A O 1
ATOM 2267 N N . ASP A 1 291 ? 16.805 4.890 -53.411 1.00 70.94 291 ASP A N 1
ATOM 2268 C CA . ASP A 1 291 ? 17.309 3.554 -53.057 1.00 70.94 291 ASP A CA 1
ATOM 2269 C C . ASP A 1 291 ? 17.433 2.657 -54.295 1.00 70.94 291 ASP A C 1
ATOM 2271 O O . ASP A 1 291 ? 18.324 1.806 -54.380 1.00 70.94 291 ASP A O 1
ATOM 2275 N N . LEU A 1 292 ? 16.566 2.886 -55.287 1.00 77.00 292 LEU A N 1
ATOM 2276 C CA . LEU A 1 292 ? 16.627 2.233 -56.591 1.00 77.00 292 LEU A CA 1
ATOM 2277 C C . LEU A 1 292 ? 17.937 2.579 -57.315 1.00 77.00 292 LEU A C 1
ATOM 2279 O O . LEU A 1 292 ? 18.643 1.672 -57.756 1.00 77.00 292 LEU A O 1
ATOM 2283 N N . TYR A 1 293 ? 18.299 3.864 -57.397 1.00 75.06 293 TYR A N 1
ATOM 2284 C CA . TYR A 1 293 ? 19.517 4.297 -58.091 1.00 75.06 293 TYR A CA 1
ATOM 2285 C C . TYR A 1 293 ? 20.797 3.843 -57.391 1.00 75.06 293 TYR A C 1
ATOM 2287 O O . TYR A 1 293 ? 21.721 3.394 -58.065 1.00 75.06 293 TYR A O 1
ATOM 2295 N N . VAL A 1 294 ? 20.857 3.894 -56.057 1.00 74.94 294 VAL A N 1
ATOM 2296 C CA . VAL A 1 294 ? 22.040 3.448 -55.298 1.00 74.94 294 VAL A CA 1
ATOM 2297 C C . VAL A 1 294 ? 22.345 1.972 -55.565 1.00 74.94 294 VAL A C 1
ATOM 2299 O O . VAL A 1 294 ? 23.496 1.603 -55.815 1.00 74.94 294 VAL A O 1
ATOM 2302 N N . ARG A 1 295 ? 21.310 1.128 -55.561 1.00 80.31 295 ARG A N 1
ATOM 2303 C CA . ARG A 1 295 ? 21.442 -0.309 -55.825 1.00 80.31 295 ARG A CA 1
ATOM 2304 C C . ARG A 1 295 ? 21.740 -0.598 -57.293 1.00 80.31 295 ARG A C 1
ATOM 2306 O O . ARG A 1 295 ? 22.550 -1.468 -57.588 1.00 80.31 295 ARG A O 1
ATOM 2313 N N . LEU A 1 296 ? 21.152 0.161 -58.210 1.00 78.31 296 LEU A N 1
ATOM 2314 C CA . LEU A 1 296 ? 21.442 0.051 -59.636 1.00 78.31 296 LEU A CA 1
ATOM 2315 C C . LEU A 1 296 ? 22.895 0.435 -59.946 1.00 78.31 296 LEU A C 1
ATOM 2317 O O . LEU A 1 296 ? 23.570 -0.286 -60.668 1.00 78.31 296 LEU A O 1
ATOM 2321 N N . LEU A 1 297 ? 23.413 1.514 -59.354 1.00 76.56 297 LEU A N 1
ATOM 2322 C CA . LEU A 1 297 ? 24.814 1.921 -59.509 1.00 76.56 297 LEU A CA 1
ATOM 2323 C C . LEU A 1 297 ? 25.782 0.858 -58.983 1.00 76.56 297 LEU A C 1
ATOM 2325 O O . LEU A 1 297 ? 26.820 0.624 -59.599 1.00 76.56 297 LEU A O 1
ATOM 2329 N N . TYR A 1 298 ? 25.429 0.188 -57.885 1.00 79.44 298 TYR A N 1
ATOM 2330 C CA . TYR A 1 298 ? 26.184 -0.957 -57.382 1.00 79.44 298 TYR A CA 1
ATOM 2331 C C . TYR A 1 298 ? 26.235 -2.102 -58.411 1.00 79.44 298 TYR A C 1
ATOM 2333 O O . TYR A 1 298 ? 27.316 -2.572 -58.767 1.00 79.44 298 TYR A O 1
ATOM 2341 N N . ASP A 1 299 ? 25.086 -2.472 -58.986 1.00 77.38 299 ASP A N 1
ATOM 2342 C CA . ASP A 1 299 ? 24.980 -3.472 -60.062 1.00 77.38 299 ASP A CA 1
ATOM 2343 C C . ASP A 1 299 ? 25.650 -3.056 -61.384 1.00 77.38 299 ASP A C 1
ATOM 2345 O O . ASP A 1 299 ? 25.794 -3.873 -62.291 1.00 77.38 299 ASP A O 1
ATOM 2349 N N . LEU A 1 300 ? 26.093 -1.814 -61.535 1.00 73.62 300 LEU A N 1
ATOM 2350 C CA . LEU A 1 300 ? 26.851 -1.390 -62.712 1.00 73.62 300 LEU A CA 1
ATOM 2351 C C . LEU A 1 300 ? 28.361 -1.286 -62.442 1.00 73.62 300 LEU A C 1
ATOM 2353 O O . LEU A 1 300 ? 29.118 -1.169 -63.402 1.00 73.62 300 LEU A O 1
ATOM 2357 N N . ARG A 1 301 ? 28.807 -1.344 -61.172 1.00 72.50 301 ARG A N 1
ATOM 2358 C CA . ARG A 1 301 ? 30.179 -0.982 -60.737 1.00 72.50 301 ARG A CA 1
ATOM 2359 C C . ARG A 1 301 ? 30.853 -1.962 -59.760 1.00 72.50 301 ARG A C 1
ATOM 2361 O O . ARG A 1 301 ? 31.838 -1.605 -59.110 1.00 72.50 301 ARG A O 1
ATOM 2368 N N . ASP A 1 302 ? 30.314 -3.166 -59.607 1.00 63.16 302 ASP A N 1
ATOM 2369 C CA . ASP A 1 302 ? 30.637 -4.045 -58.477 1.00 63.16 302 ASP A CA 1
ATOM 2370 C C . ASP A 1 302 ? 32.136 -4.415 -58.314 1.00 63.16 302 ASP A C 1
ATOM 2372 O O . ASP A 1 302 ? 32.621 -4.605 -57.198 1.00 63.16 302 ASP A O 1
ATOM 2376 N N . ASP A 1 303 ? 32.902 -4.452 -59.411 1.00 66.38 303 ASP A N 1
ATOM 2377 C CA . ASP A 1 303 ? 34.340 -4.777 -59.442 1.00 66.38 303 ASP A CA 1
ATOM 2378 C C . ASP A 1 303 ? 35.246 -3.748 -58.744 1.00 66.38 303 ASP A C 1
ATOM 2380 O O . ASP A 1 303 ? 36.362 -4.075 -58.340 1.00 66.38 303 ASP A O 1
ATOM 2384 N N . ARG A 1 304 ? 34.788 -2.501 -58.597 1.00 68.56 304 ARG A N 1
ATOM 2385 C CA . ARG A 1 304 ? 35.568 -1.404 -57.992 1.00 68.56 304 ARG A CA 1
ATOM 2386 C C . ARG A 1 304 ? 35.034 -0.948 -56.643 1.00 68.56 304 ARG A C 1
ATOM 2388 O O . ARG A 1 304 ? 35.563 0.004 -56.066 1.00 68.56 304 ARG A O 1
ATOM 2395 N N . TRP A 1 305 ? 33.982 -1.587 -56.151 1.00 74.56 305 TRP A N 1
ATOM 2396 C CA . TRP A 1 305 ? 33.357 -1.217 -54.894 1.00 74.56 305 TRP A CA 1
ATOM 2397 C C . TRP A 1 305 ? 34.188 -1.734 -53.714 1.00 74.56 305 TRP A C 1
ATOM 2399 O O . TRP A 1 305 ? 34.418 -2.937 -53.603 1.00 74.56 305 TRP A O 1
ATOM 2409 N N . ARG A 1 306 ? 34.631 -0.826 -52.834 1.00 82.19 306 ARG A N 1
ATOM 2410 C CA . ARG A 1 306 ? 35.399 -1.145 -51.619 1.00 82.19 306 ARG A CA 1
ATOM 2411 C C . ARG A 1 306 ? 34.722 -0.577 -50.379 1.00 82.19 306 ARG A C 1
ATOM 2413 O O . ARG A 1 306 ? 34.354 0.604 -50.379 1.00 82.19 306 ARG A O 1
ATOM 2420 N N . THR A 1 307 ? 34.653 -1.360 -49.305 1.00 85.69 307 THR A N 1
ATOM 2421 C CA . THR A 1 307 ? 34.117 -0.916 -48.007 1.00 85.69 307 THR A CA 1
ATOM 2422 C C . THR A 1 307 ? 34.862 0.302 -47.463 1.00 85.69 307 THR A C 1
ATOM 2424 O O . THR A 1 307 ? 34.231 1.201 -46.914 1.00 85.69 307 THR A O 1
ATOM 2427 N N . ASP A 1 308 ? 36.174 0.407 -47.700 1.00 86.38 308 ASP A N 1
ATOM 2428 C CA . ASP A 1 308 ? 36.995 1.543 -47.248 1.00 86.38 308 ASP A CA 1
ATOM 2429 C C . ASP A 1 308 ? 36.595 2.875 -47.913 1.00 86.38 308 ASP A C 1
ATOM 2431 O O . ASP A 1 308 ? 36.673 3.945 -47.306 1.00 86.38 308 ASP A O 1
ATOM 2435 N N . SER A 1 309 ? 36.129 2.833 -49.168 1.00 85.69 309 SER A N 1
ATOM 2436 C CA . SER A 1 309 ? 35.669 4.038 -49.878 1.00 85.69 309 SER A CA 1
ATOM 2437 C C . SER A 1 309 ? 34.343 4.547 -49.313 1.00 85.69 309 SER A C 1
ATOM 2439 O O . SER A 1 309 ? 34.152 5.756 -49.170 1.00 85.69 309 SER A O 1
ATOM 2441 N N . VAL A 1 310 ? 33.448 3.624 -48.952 1.00 87.06 310 VAL A N 1
ATOM 2442 C CA . VAL A 1 310 ? 32.179 3.945 -48.285 1.00 87.06 310 VAL A CA 1
ATOM 2443 C C . VAL A 1 310 ? 32.433 4.461 -46.873 1.00 87.06 310 VAL A C 1
ATOM 2445 O O . VAL A 1 310 ? 31.844 5.471 -46.488 1.00 87.06 310 VAL A O 1
ATOM 2448 N N . GLU A 1 311 ? 33.358 3.846 -46.127 1.00 88.88 311 GLU A N 1
ATOM 2449 C CA . GLU A 1 311 ? 33.754 4.346 -44.809 1.00 88.88 311 GLU A CA 1
ATOM 2450 C C . GLU A 1 311 ? 34.300 5.779 -44.906 1.00 88.88 311 GLU A C 1
ATOM 2452 O O . GLU A 1 311 ? 33.879 6.650 -44.146 1.00 88.88 311 GLU A O 1
ATOM 2457 N N . SER A 1 312 ? 35.175 6.068 -45.876 1.00 88.88 312 SER A N 1
ATOM 2458 C CA . SER A 1 312 ? 35.742 7.410 -46.067 1.00 88.88 312 SER A CA 1
ATOM 2459 C C . SER A 1 312 ? 34.667 8.485 -46.267 1.00 88.88 312 SER A C 1
ATOM 2461 O O . SER A 1 312 ? 34.733 9.551 -45.648 1.00 88.88 312 SER A O 1
ATOM 2463 N N . TRP A 1 313 ? 33.648 8.208 -47.087 1.00 89.06 313 TRP A N 1
ATOM 2464 C CA . TRP A 1 313 ? 32.514 9.117 -47.277 1.00 89.06 313 TRP A CA 1
ATOM 2465 C C . TRP A 1 313 ? 31.640 9.221 -46.030 1.00 89.06 313 TRP A C 1
ATOM 2467 O O . TRP A 1 313 ? 31.309 10.332 -45.616 1.00 89.06 313 TRP A O 1
ATOM 2477 N N . TYR A 1 314 ? 31.331 8.098 -45.380 1.00 90.38 314 TYR A N 1
ATOM 2478 C CA . TYR A 1 314 ? 30.571 8.087 -44.133 1.00 90.38 314 TYR A CA 1
ATOM 2479 C C . TYR A 1 314 ? 31.251 8.943 -43.055 1.00 90.38 314 TYR A C 1
ATOM 2481 O O . TYR A 1 314 ? 30.596 9.768 -42.427 1.00 90.38 314 TYR A O 1
ATOM 2489 N N . ARG A 1 315 ? 32.578 8.845 -42.897 1.00 90.38 315 ARG A N 1
ATOM 2490 C CA . ARG A 1 315 ? 33.363 9.636 -41.927 1.00 90.38 315 ARG A CA 1
ATOM 2491 C C . ARG A 1 315 ? 33.370 11.142 -42.210 1.00 90.38 315 ARG A C 1
ATOM 2493 O O . ARG A 1 315 ? 33.722 11.914 -41.315 1.00 90.38 315 ARG A O 1
ATOM 2500 N N . ARG A 1 316 ? 33.022 11.566 -43.432 1.00 90.62 316 ARG A N 1
ATOM 2501 C CA . ARG A 1 316 ? 32.822 12.983 -43.794 1.00 90.62 316 ARG A CA 1
ATOM 2502 C C . ARG A 1 316 ? 31.403 13.467 -43.494 1.00 90.62 316 ARG A C 1
ATOM 2504 O O . ARG A 1 316 ? 31.233 14.652 -43.231 1.00 90.62 316 ARG A O 1
ATOM 2511 N N . LEU A 1 317 ? 30.409 12.579 -43.560 1.00 89.19 317 LEU A N 1
ATOM 2512 C CA . LEU A 1 317 ? 28.993 12.906 -43.349 1.00 89.19 317 LEU A CA 1
ATOM 2513 C C . LEU A 1 317 ? 28.572 12.780 -41.882 1.00 89.19 317 LEU A C 1
ATOM 2515 O O . LEU A 1 317 ? 27.826 13.616 -41.377 1.00 89.19 317 LEU A O 1
ATOM 2519 N N . SER A 1 318 ? 29.048 11.743 -41.195 1.00 89.00 318 SER A N 1
ATOM 2520 C CA . SER A 1 318 ? 28.719 11.484 -39.801 1.00 89.00 318 SER A CA 1
ATOM 2521 C C . SER A 1 318 ? 29.663 12.235 -38.867 1.00 89.00 318 SER A C 1
ATOM 2523 O O . SER A 1 318 ? 30.888 12.153 -38.968 1.00 89.00 318 SER A O 1
ATOM 2525 N N . ALA A 1 319 ? 29.077 12.949 -37.905 1.00 85.12 319 ALA A N 1
ATOM 2526 C CA . ALA A 1 319 ? 29.815 13.547 -36.795 1.00 85.12 319 ALA A CA 1
ATOM 2527 C C . ALA A 1 319 ? 30.329 12.485 -35.801 1.00 85.12 319 ALA A C 1
ATOM 2529 O O . ALA A 1 319 ? 31.121 12.800 -34.910 1.00 85.12 319 ALA A O 1
ATOM 2530 N N . ASN A 1 320 ? 29.883 11.234 -35.937 1.00 84.00 320 ASN A N 1
ATOM 2531 C CA . ASN A 1 320 ? 30.240 10.144 -35.052 1.00 84.00 320 ASN A CA 1
ATOM 2532 C C . ASN A 1 320 ? 31.654 9.614 -35.331 1.00 84.00 320 ASN A C 1
ATOM 2534 O O . ASN A 1 320 ? 32.013 9.211 -36.441 1.00 84.00 320 ASN A O 1
ATOM 2538 N N . ARG A 1 321 ? 32.466 9.588 -34.274 1.00 82.56 321 ARG A N 1
ATOM 2539 C CA . ARG A 1 321 ? 33.848 9.095 -34.295 1.00 82.56 321 ARG A CA 1
ATOM 2540 C C . ARG A 1 321 ? 33.993 7.684 -33.726 1.00 82.56 321 ARG A C 1
ATOM 2542 O O . ARG A 1 321 ? 35.101 7.160 -33.727 1.00 82.56 321 ARG A O 1
ATOM 2549 N N . ALA A 1 322 ? 32.902 7.066 -33.275 1.00 82.56 322 ALA A N 1
ATOM 2550 C CA . ALA A 1 322 ? 32.921 5.706 -32.758 1.00 82.56 322 ALA A CA 1
ATOM 2551 C C . ALA A 1 322 ? 33.362 4.692 -33.839 1.00 82.56 322 ALA A C 1
ATOM 2553 O O . ALA A 1 322 ? 33.214 4.963 -35.041 1.00 82.56 322 ALA A O 1
ATOM 2554 N N . PRO A 1 323 ? 33.918 3.535 -33.440 1.00 86.00 323 PRO A N 1
ATOM 2555 C CA . PRO A 1 323 ? 34.243 2.449 -34.359 1.00 86.00 323 PRO A CA 1
ATOM 2556 C C . PRO A 1 323 ? 33.064 2.064 -35.263 1.00 86.00 323 PRO A C 1
ATOM 2558 O O . PRO A 1 323 ? 31.926 1.946 -34.801 1.00 86.00 323 PRO A O 1
ATOM 2561 N N . LEU A 1 324 ? 33.367 1.876 -36.548 1.00 88.38 324 LEU A N 1
ATOM 2562 C CA . LEU A 1 324 ? 32.454 1.403 -37.583 1.00 88.38 324 LEU A CA 1
ATOM 2563 C C . LEU A 1 324 ? 33.139 0.237 -38.286 1.00 88.38 324 LEU A C 1
ATOM 2565 O O . LEU A 1 324 ? 34.264 0.391 -38.753 1.00 88.38 324 LEU A O 1
ATOM 2569 N N . LEU A 1 325 ? 32.443 -0.888 -38.388 1.00 89.69 325 LEU A N 1
ATOM 2570 C CA . LEU A 1 325 ? 32.852 -2.022 -39.200 1.00 89.69 325 LEU A CA 1
ATOM 2571 C C . LEU A 1 325 ? 31.812 -2.226 -40.301 1.00 89.69 325 LEU A C 1
ATOM 2573 O O . LEU A 1 325 ? 30.632 -2.434 -40.014 1.00 89.69 325 LEU A O 1
ATOM 2577 N N . LEU A 1 326 ? 32.253 -2.159 -41.555 1.00 89.88 326 LEU A N 1
ATOM 2578 C CA . LEU A 1 326 ? 31.438 -2.509 -42.712 1.00 89.88 326 LEU A CA 1
ATOM 2579 C C . LEU A 1 326 ? 31.872 -3.881 -43.215 1.00 89.88 326 LEU A C 1
ATOM 2581 O O . LEU A 1 326 ? 33.062 -4.118 -43.426 1.00 89.88 326 LEU A O 1
ATOM 2585 N N . VAL A 1 327 ? 30.904 -4.769 -43.417 1.00 90.00 327 VAL A N 1
ATOM 2586 C CA . VAL A 1 327 ? 31.117 -6.103 -43.976 1.00 90.00 327 VAL A CA 1
ATOM 2587 C C . VAL A 1 327 ? 30.209 -6.263 -45.181 1.00 90.00 327 VAL A C 1
ATOM 2589 O O . VAL A 1 327 ? 28.983 -6.270 -45.073 1.00 90.00 327 VAL A O 1
ATOM 2592 N N . ARG A 1 328 ? 30.821 -6.387 -46.351 1.00 90.25 328 ARG A N 1
ATOM 2593 C CA . ARG A 1 328 ? 30.131 -6.725 -47.586 1.00 90.25 328 ARG A CA 1
ATOM 2594 C C . ARG A 1 328 ? 29.977 -8.236 -47.654 1.00 90.25 328 ARG A C 1
ATOM 2596 O O . ARG A 1 328 ? 30.968 -8.958 -47.581 1.00 90.25 328 ARG A O 1
ATOM 2603 N N . GLN A 1 329 ? 28.750 -8.702 -47.824 1.00 90.75 329 GLN A N 1
ATOM 2604 C CA . GLN A 1 329 ? 28.405 -10.118 -47.874 1.00 90.75 329 GLN A CA 1
ATOM 2605 C C . GLN A 1 329 ? 27.741 -10.469 -49.203 1.00 90.75 329 GLN A C 1
ATOM 2607 O O . GLN A 1 329 ? 27.036 -9.643 -49.793 1.00 90.75 329 GLN A O 1
ATOM 2612 N N . ASP A 1 330 ? 27.959 -11.695 -49.666 1.00 87.38 330 ASP A N 1
ATOM 2613 C CA . ASP A 1 330 ? 27.201 -12.259 -50.779 1.00 87.38 330 ASP A CA 1
ATOM 2614 C C . ASP A 1 330 ? 25.768 -12.655 -50.355 1.00 87.38 330 ASP A C 1
ATOM 2616 O O . ASP A 1 330 ? 25.354 -12.467 -49.207 1.00 87.38 330 ASP A O 1
ATOM 2620 N N . SER A 1 331 ? 24.991 -13.223 -51.279 1.00 85.00 331 SER A N 1
ATOM 2621 C CA . SER A 1 331 ? 23.629 -13.700 -51.000 1.00 85.00 331 SER A CA 1
ATOM 2622 C C . SER A 1 331 ? 23.565 -14.881 -50.017 1.00 85.00 331 SER A C 1
ATOM 2624 O O . SER A 1 331 ? 22.500 -15.139 -49.450 1.00 85.00 331 SER A O 1
ATOM 2626 N N . THR A 1 332 ? 24.688 -15.570 -49.782 1.00 85.62 332 THR A N 1
ATOM 2627 C CA . THR A 1 332 ? 24.834 -16.683 -48.829 1.00 85.62 332 THR A CA 1
ATOM 2628 C C . THR A 1 332 ? 25.340 -16.235 -47.451 1.00 85.62 332 THR A C 1
ATOM 2630 O O . THR A 1 332 ? 25.315 -17.025 -46.508 1.00 85.62 332 THR A O 1
ATOM 2633 N N . GLY A 1 333 ? 25.745 -14.967 -47.307 1.00 83.19 333 GLY A N 1
ATOM 2634 C CA . GLY A 1 333 ? 26.324 -14.400 -46.086 1.00 83.19 333 GLY A CA 1
ATOM 2635 C C . GLY A 1 333 ? 27.854 -14.490 -46.010 1.00 83.19 333 GLY A C 1
ATOM 2636 O O . GLY A 1 333 ? 28.436 -14.139 -44.984 1.00 83.19 333 GLY A O 1
ATOM 2637 N N . THR A 1 334 ? 28.527 -14.940 -47.071 1.00 88.25 334 THR A N 1
ATOM 2638 C CA . THR A 1 334 ? 29.991 -15.026 -47.126 1.00 88.25 334 THR A CA 1
ATOM 2639 C C . THR A 1 334 ? 30.592 -13.629 -47.254 1.00 88.25 334 THR A C 1
ATOM 2641 O O . THR A 1 334 ? 30.173 -12.837 -48.096 1.00 88.25 334 THR A O 1
ATOM 2644 N N . CYS A 1 335 ? 31.587 -13.315 -46.421 1.00 87.31 335 CYS A N 1
ATOM 2645 C CA . CYS A 1 335 ? 32.282 -12.027 -46.444 1.00 87.31 335 CYS A CA 1
ATOM 2646 C C . CYS A 1 335 ? 33.096 -11.866 -47.739 1.00 87.31 335 CYS A C 1
ATOM 2648 O O . CYS A 1 335 ? 34.065 -12.589 -47.956 1.00 87.31 335 CYS A O 1
ATOM 2650 N N . LEU A 1 336 ? 32.722 -10.884 -48.559 1.00 85.25 336 LEU A N 1
ATOM 2651 C CA . LEU A 1 336 ? 33.410 -10.497 -49.792 1.00 85.25 336 LEU A CA 1
ATOM 2652 C C . LEU A 1 336 ? 34.465 -9.412 -49.548 1.00 85.25 336 LEU A C 1
ATOM 2654 O O . LEU A 1 336 ? 35.536 -9.451 -50.142 1.00 85.25 336 LEU A O 1
ATOM 2658 N N . ASP A 1 337 ? 34.152 -8.439 -48.690 1.00 86.62 337 ASP A N 1
ATOM 2659 C CA . ASP A 1 337 ? 35.021 -7.300 -48.370 1.00 86.62 337 ASP A CA 1
ATOM 2660 C C . ASP A 1 337 ? 34.714 -6.783 -46.958 1.00 86.62 337 ASP A C 1
ATOM 2662 O O . ASP A 1 337 ? 33.575 -6.883 -46.490 1.00 86.62 337 ASP A O 1
ATOM 2666 N N . ARG A 1 338 ? 35.716 -6.238 -46.267 1.00 86.75 338 ARG A N 1
ATOM 2667 C CA . ARG A 1 338 ? 35.556 -5.663 -44.927 1.00 86.75 338 ARG A CA 1
ATOM 2668 C C . ARG A 1 338 ? 36.510 -4.501 -44.709 1.00 86.75 338 ARG A C 1
ATOM 2670 O O . ARG A 1 338 ? 37.633 -4.511 -45.204 1.00 86.75 338 ARG A O 1
ATOM 2677 N N . THR A 1 339 ? 36.097 -3.547 -43.885 1.00 84.19 339 THR A N 1
ATOM 2678 C CA . THR A 1 339 ? 36.929 -2.396 -43.520 1.00 84.19 339 THR A CA 1
ATOM 2679 C C . THR A 1 339 ? 38.247 -2.822 -42.860 1.00 84.19 339 THR A C 1
ATOM 2681 O O . THR A 1 339 ? 38.243 -3.592 -41.897 1.00 84.19 339 THR A O 1
ATOM 2684 N N . ALA A 1 340 ? 39.378 -2.300 -43.343 1.00 66.75 340 ALA A N 1
ATOM 2685 C CA . ALA A 1 340 ? 40.714 -2.756 -42.936 1.00 66.75 340 ALA A CA 1
ATOM 2686 C C . ALA A 1 340 ? 41.127 -2.376 -41.494 1.00 66.75 340 ALA A C 1
ATOM 2688 O O . ALA A 1 340 ? 42.035 -2.982 -40.932 1.00 66.75 340 ALA A O 1
ATOM 2689 N N . ALA A 1 341 ? 40.490 -1.371 -40.885 1.00 58.44 341 ALA A N 1
ATOM 2690 C CA . ALA A 1 341 ? 40.998 -0.707 -39.681 1.00 58.44 341 ALA A CA 1
ATOM 2691 C C . ALA A 1 341 ? 40.562 -1.322 -38.333 1.00 58.44 341 ALA A C 1
ATOM 2693 O O . ALA A 1 341 ? 40.950 -0.811 -37.284 1.00 58.44 341 ALA A O 1
ATOM 2694 N N . THR A 1 342 ? 39.734 -2.371 -38.308 1.00 56.53 342 THR A N 1
ATOM 2695 C CA . THR A 1 342 ? 39.145 -2.885 -37.054 1.00 56.53 342 THR A CA 1
ATOM 2696 C C . THR A 1 342 ? 39.383 -4.389 -36.905 1.00 56.53 342 THR A C 1
ATOM 2698 O O . THR A 1 342 ? 38.517 -5.203 -37.204 1.00 56.53 342 THR A O 1
ATOM 2701 N N . GLU A 1 343 ? 40.578 -4.784 -36.453 1.00 54.84 343 GLU A N 1
ATOM 2702 C CA . GLU A 1 343 ? 40.884 -6.197 -36.149 1.00 54.84 343 GLU A CA 1
ATOM 2703 C C . GLU A 1 343 ? 40.138 -6.714 -34.905 1.00 54.84 343 GLU A C 1
ATOM 2705 O O . GLU A 1 343 ? 39.918 -7.917 -34.771 1.00 54.84 343 GLU A O 1
ATOM 2710 N N . ALA A 1 344 ? 39.707 -5.818 -34.009 1.00 60.72 344 ALA A N 1
ATOM 2711 C CA . ALA A 1 344 ? 38.959 -6.177 -32.809 1.00 60.72 344 ALA A CA 1
ATOM 2712 C C . ALA A 1 344 ? 37.436 -6.110 -33.046 1.00 60.72 344 ALA A C 1
ATOM 2714 O O . ALA A 1 344 ? 36.944 -5.099 -33.554 1.00 60.72 344 ALA A O 1
ATOM 2715 N N . PRO A 1 345 ? 36.660 -7.138 -32.653 1.00 67.25 345 PRO A N 1
ATOM 2716 C CA . PRO A 1 345 ? 35.205 -7.076 -32.715 1.00 67.25 345 PRO A CA 1
ATOM 2717 C C . PRO A 1 345 ? 34.677 -5.952 -31.815 1.00 67.25 345 PRO A C 1
ATOM 2719 O O . PRO A 1 345 ? 35.127 -5.779 -30.682 1.00 67.25 345 PRO A O 1
ATOM 2722 N N . ILE A 1 346 ? 33.703 -5.194 -32.321 1.00 78.94 346 ILE A N 1
ATOM 2723 C CA . ILE A 1 346 ? 32.979 -4.200 -31.525 1.00 78.94 346 ILE A CA 1
ATOM 2724 C C . ILE A 1 346 ? 32.129 -4.955 -30.499 1.00 78.94 346 ILE A C 1
ATOM 2726 O O . ILE A 1 346 ? 31.354 -5.835 -30.875 1.00 78.94 346 ILE A O 1
ATOM 2730 N N . ASP A 1 347 ? 32.254 -4.610 -29.219 1.00 73.12 347 ASP A N 1
ATOM 2731 C CA . ASP A 1 347 ? 31.420 -5.190 -28.166 1.00 73.12 347 ASP A CA 1
ATOM 2732 C C . ASP A 1 347 ? 29.992 -4.614 -28.232 1.00 73.12 347 ASP A C 1
ATOM 2734 O O . ASP A 1 347 ? 29.806 -3.399 -28.336 1.00 73.12 347 ASP A O 1
ATOM 2738 N N . LEU A 1 348 ? 28.979 -5.491 -28.210 1.00 78.06 348 LEU A N 1
ATOM 2739 C CA . LEU A 1 348 ? 27.549 -5.156 -28.355 1.00 78.06 348 LEU A CA 1
ATOM 2740 C C . LEU A 1 348 ? 27.235 -4.172 -29.513 1.00 78.06 348 LEU A C 1
ATOM 2742 O O . LEU A 1 348 ? 26.632 -3.114 -29.284 1.00 78.06 348 LEU A O 1
ATOM 2746 N N . PRO A 1 349 ? 27.581 -4.510 -30.771 1.00 84.38 349 PRO A N 1
ATOM 2747 C CA . PRO A 1 349 ? 27.421 -3.590 -31.884 1.00 84.38 349 PRO A CA 1
ATOM 2748 C C . PRO A 1 349 ? 25.944 -3.361 -32.193 1.00 84.38 349 PRO A C 1
ATOM 2750 O O . PRO A 1 349 ? 25.124 -4.284 -32.193 1.00 84.38 349 PRO A O 1
ATOM 2753 N N . LEU A 1 350 ? 25.614 -2.114 -32.505 1.00 88.94 350 LEU A N 1
ATOM 2754 C CA . LEU A 1 350 ? 24.375 -1.788 -33.193 1.00 88.94 350 LEU A CA 1
ATOM 2755 C C . LEU A 1 350 ? 24.542 -2.166 -34.660 1.00 88.94 350 LEU A C 1
ATOM 2757 O O . LEU A 1 350 ? 25.529 -1.770 -35.274 1.00 88.94 350 LEU A O 1
ATOM 2761 N N . ARG A 1 351 ? 23.614 -2.962 -35.191 1.00 90.44 351 ARG A N 1
ATOM 2762 C CA . ARG A 1 351 ? 23.710 -3.514 -36.542 1.00 90.44 351 ARG A CA 1
ATOM 2763 C C . ARG A 1 351 ? 22.567 -3.022 -37.403 1.00 90.44 351 ARG A C 1
ATOM 2765 O O . ARG A 1 351 ? 21.428 -3.006 -36.940 1.00 90.44 351 ARG A O 1
ATOM 2772 N N . ASP A 1 352 ? 22.883 -2.701 -38.645 1.00 90.62 352 ASP A N 1
ATOM 2773 C CA . ASP A 1 352 ? 21.898 -2.590 -39.713 1.00 90.62 352 ASP A CA 1
ATOM 2774 C C . ASP A 1 352 ? 22.420 -3.296 -40.967 1.00 90.62 352 ASP A C 1
ATOM 2776 O O . ASP A 1 352 ? 23.626 -3.502 -41.129 1.00 90.62 352 ASP A O 1
ATOM 2780 N N . THR A 1 353 ? 21.516 -3.738 -41.833 1.00 89.31 353 THR A N 1
ATOM 2781 C CA . THR A 1 353 ? 21.869 -4.450 -43.063 1.00 89.31 353 THR A CA 1
ATOM 2782 C C . THR A 1 353 ? 21.166 -3.818 -44.245 1.00 89.31 353 THR A C 1
ATOM 2784 O O . THR A 1 353 ? 19.942 -3.871 -44.355 1.00 89.31 353 THR A O 1
ATOM 2787 N N . LEU A 1 354 ? 21.952 -3.277 -45.172 1.00 87.44 354 LEU A N 1
ATOM 2788 C CA . LEU A 1 354 ? 21.437 -2.655 -46.382 1.00 87.44 354 LEU A CA 1
ATOM 2789 C C . LEU A 1 354 ? 21.577 -3.609 -47.574 1.00 87.44 354 LEU A C 1
ATOM 2791 O O . LEU A 1 354 ? 22.650 -4.183 -47.780 1.00 87.44 354 LEU A O 1
ATOM 2795 N N . PRO A 1 355 ? 20.525 -3.797 -48.387 1.00 86.00 355 PRO A N 1
ATOM 2796 C CA . PRO A 1 355 ? 20.633 -4.572 -49.613 1.00 86.00 355 PRO A CA 1
ATOM 2797 C C . PRO A 1 355 ? 21.465 -3.807 -50.650 1.00 86.00 355 PRO A C 1
ATOM 2799 O O . PRO A 1 355 ? 21.187 -2.645 -50.948 1.00 86.00 355 PRO A O 1
ATOM 2802 N N . LEU A 1 356 ? 22.454 -4.477 -51.234 1.00 83.81 356 LEU A N 1
ATOM 2803 C CA . LEU A 1 356 ? 23.275 -3.967 -52.325 1.00 83.81 356 LEU A CA 1
ATOM 2804 C C . LEU A 1 356 ? 22.873 -4.653 -53.629 1.00 83.81 356 LEU A C 1
ATOM 2806 O O . LEU A 1 356 ? 22.702 -5.871 -53.684 1.00 83.81 356 LEU A O 1
ATOM 2810 N N . GLY A 1 357 ? 22.717 -3.863 -54.689 1.00 77.75 357 GLY A N 1
ATOM 2811 C CA . GLY A 1 357 ? 22.364 -4.417 -55.988 1.00 77.75 357 GLY A CA 1
ATOM 2812 C C . GLY A 1 357 ? 20.980 -5.059 -56.047 1.00 77.75 357 GLY A C 1
ATOM 2813 O O . GLY A 1 357 ? 20.203 -5.085 -55.084 1.00 77.75 357 GLY A O 1
ATOM 2814 N N . PHE A 1 358 ? 20.664 -5.583 -57.216 1.00 79.06 358 PHE A N 1
ATOM 2815 C CA . PHE A 1 358 ? 19.473 -6.353 -57.528 1.00 79.06 358 PHE A CA 1
ATOM 2816 C C . PHE A 1 358 ? 19.838 -7.691 -58.162 1.00 79.06 358 PHE A C 1
ATOM 2818 O O . PHE A 1 358 ? 19.119 -8.647 -57.917 1.00 79.06 358 PHE A O 1
ATOM 2825 N N . VAL A 1 359 ? 20.912 -7.812 -58.941 1.00 78.38 359 VAL A N 1
ATOM 2826 C CA . VAL A 1 359 ? 21.246 -9.081 -59.616 1.00 78.38 359 VAL A CA 1
ATOM 2827 C C . VAL A 1 359 ? 21.837 -10.096 -58.631 1.00 78.38 359 VAL A C 1
ATOM 2829 O O . VAL A 1 359 ? 21.207 -11.113 -58.362 1.00 78.38 359 VAL A O 1
ATOM 2832 N N . GLU A 1 360 ? 22.978 -9.783 -58.011 1.00 77.25 360 GLU A N 1
ATOM 2833 C CA . GLU A 1 360 ? 23.734 -10.739 -57.173 1.00 77.25 360 GLU A CA 1
ATOM 2834 C C . GLU A 1 360 ? 23.200 -10.869 -55.735 1.00 77.25 360 GLU A C 1
ATOM 2836 O O . GLU A 1 360 ? 23.545 -11.800 -55.007 1.00 77.25 360 GLU A O 1
ATOM 2841 N N . GLY A 1 361 ? 22.337 -9.943 -55.305 1.00 80.25 361 GLY A N 1
ATOM 2842 C CA . GLY A 1 361 ? 21.711 -9.985 -53.980 1.00 80.25 361 GLY A CA 1
ATOM 2843 C C . GLY A 1 361 ? 22.678 -9.767 -52.812 1.00 80.25 361 GLY A C 1
ATOM 2844 O O . GLY A 1 361 ? 22.401 -10.231 -51.704 1.00 80.25 361 GLY A O 1
ATOM 2845 N N . HIS A 1 362 ? 23.793 -9.073 -53.052 1.00 88.06 362 HIS A N 1
ATOM 2846 C CA . HIS A 1 362 ? 24.769 -8.713 -52.027 1.00 88.06 362 HIS A CA 1
ATOM 2847 C C . HIS A 1 362 ? 24.153 -7.841 -50.926 1.00 88.06 362 HIS A C 1
ATOM 2849 O O . HIS A 1 362 ? 23.109 -7.204 -51.092 1.00 88.06 362 HIS A O 1
ATOM 2855 N N . ARG A 1 363 ? 24.806 -7.797 -49.766 1.00 89.94 363 ARG A N 1
ATOM 2856 C CA . ARG A 1 363 ? 24.376 -6.983 -48.624 1.00 89.94 363 ARG A CA 1
ATOM 2857 C C . ARG A 1 363 ? 25.558 -6.279 -47.987 1.00 89.94 363 ARG A C 1
ATOM 2859 O O . ARG A 1 363 ? 26.677 -6.785 -48.005 1.00 89.94 363 ARG A O 1
ATOM 2866 N N . LEU A 1 364 ? 25.293 -5.113 -47.414 1.00 90.19 364 LEU A N 1
ATOM 2867 C CA . LEU A 1 364 ? 26.228 -4.404 -46.558 1.00 90.19 364 LEU A CA 1
ATOM 2868 C C . LEU A 1 364 ? 25.735 -4.482 -45.121 1.00 90.19 364 LEU A C 1
ATOM 2870 O O . LEU A 1 364 ? 24.742 -3.844 -44.775 1.00 90.19 364 LEU A O 1
ATOM 2874 N N . GLU A 1 365 ? 26.425 -5.254 -44.292 1.00 91.38 365 GLU A N 1
ATOM 2875 C CA . GLU A 1 365 ? 26.237 -5.216 -42.848 1.00 91.38 365 GLU A CA 1
ATOM 2876 C C . GLU A 1 365 ? 27.097 -4.087 -42.277 1.00 91.38 365 GLU A C 1
ATOM 2878 O O . GLU A 1 365 ? 28.311 -4.041 -42.487 1.00 91.38 365 GLU A O 1
ATOM 2883 N N . ALA A 1 366 ? 26.461 -3.171 -41.556 1.00 90.88 366 ALA A N 1
ATOM 2884 C CA . ALA A 1 366 ? 27.129 -2.098 -40.844 1.00 90.88 366 ALA A CA 1
ATOM 2885 C C . ALA A 1 366 ? 27.004 -2.320 -39.342 1.00 90.88 366 ALA A C 1
ATOM 2887 O O . ALA A 1 366 ? 25.914 -2.562 -38.823 1.00 90.88 366 ALA A O 1
ATOM 2888 N N . GLN A 1 367 ? 28.136 -2.245 -38.649 1.00 91.69 367 GLN A N 1
ATOM 2889 C CA . GLN A 1 367 ? 28.225 -2.424 -37.209 1.00 91.69 367 GLN A CA 1
ATOM 2890 C C . GLN A 1 367 ? 28.825 -1.173 -36.575 1.00 91.69 367 GLN A C 1
ATOM 2892 O O . GLN A 1 367 ? 29.971 -0.813 -36.849 1.00 91.69 367 GLN A O 1
ATOM 2897 N N . TRP A 1 368 ? 28.060 -0.527 -35.701 1.00 90.31 368 TRP A N 1
ATOM 2898 C CA . TRP A 1 368 ? 28.476 0.667 -34.973 1.00 90.31 368 TRP A CA 1
ATOM 2899 C C . TRP A 1 368 ? 28.686 0.371 -33.494 1.00 90.31 368 TRP A C 1
ATOM 2901 O O . TRP A 1 368 ? 27.857 -0.277 -32.846 1.00 90.31 368 TRP A O 1
ATOM 2911 N N . ALA A 1 369 ? 29.744 0.943 -32.928 1.00 88.62 369 ALA A N 1
ATOM 2912 C CA . ALA A 1 369 ? 29.853 1.104 -31.486 1.00 88.62 369 ALA A CA 1
ATOM 2913 C C . ALA A 1 369 ? 28.917 2.233 -31.019 1.00 88.62 369 ALA A C 1
ATOM 2915 O O . ALA A 1 369 ? 28.945 3.342 -31.560 1.00 88.62 369 ALA A O 1
ATOM 2916 N N . PHE A 1 370 ? 28.085 1.966 -30.008 1.00 85.06 370 PHE A N 1
ATOM 2917 C CA . PHE A 1 370 ? 27.198 2.990 -29.452 1.00 85.06 370 PHE A CA 1
ATOM 2918 C C . PHE A 1 370 ? 27.998 3.972 -28.576 1.00 85.06 370 PHE A C 1
ATOM 2920 O O . PHE A 1 370 ? 28.705 3.527 -27.666 1.00 85.06 370 PHE A O 1
ATOM 2927 N N . PRO A 1 371 ? 27.899 5.297 -28.797 1.00 84.50 371 PRO A N 1
ATOM 2928 C CA . PRO A 1 371 ? 28.701 6.287 -28.081 1.00 84.50 371 PRO A CA 1
ATOM 2929 C C . PRO A 1 371 ? 28.130 6.577 -26.681 1.00 84.50 371 PRO A C 1
ATOM 2931 O O . PRO A 1 371 ? 27.564 7.647 -26.427 1.00 84.50 371 PRO A O 1
ATOM 2934 N N . TRP A 1 372 ? 28.297 5.621 -25.759 1.00 81.44 372 TRP A N 1
ATOM 2935 C CA . TRP A 1 372 ? 27.760 5.666 -24.393 1.00 81.44 372 TRP A CA 1
ATOM 2936 C C . TRP A 1 372 ? 28.103 6.948 -23.636 1.00 81.44 372 TRP A C 1
ATOM 2938 O O . TRP A 1 372 ? 27.239 7.484 -22.954 1.00 81.44 372 TRP A O 1
ATOM 2948 N N . GLU A 1 373 ? 29.315 7.482 -23.788 1.00 78.06 373 GLU A N 1
ATOM 2949 C CA . GLU A 1 373 ? 29.742 8.713 -23.107 1.00 78.06 373 GLU A CA 1
ATOM 2950 C C . GLU A 1 373 ? 28.851 9.911 -23.461 1.00 78.06 373 GLU A C 1
ATOM 2952 O O . GLU A 1 373 ? 28.416 10.661 -22.587 1.00 78.06 373 GLU A O 1
ATOM 2957 N N . THR A 1 374 ? 28.512 10.060 -24.744 1.00 75.56 374 THR A N 1
ATOM 2958 C CA . THR A 1 374 ? 27.673 11.169 -25.223 1.00 75.56 374 THR A CA 1
ATOM 2959 C C . THR A 1 374 ? 26.207 11.007 -24.821 1.00 75.56 374 THR A C 1
ATOM 2961 O O . THR A 1 374 ? 25.546 11.989 -24.477 1.00 75.56 374 THR A O 1
ATOM 2964 N N . SER A 1 375 ? 25.711 9.767 -24.821 1.00 73.38 375 SER A N 1
ATOM 2965 C CA . SER A 1 375 ? 24.356 9.423 -24.381 1.00 73.38 375 SER A CA 1
ATOM 2966 C C . SER A 1 375 ? 24.201 9.650 -22.873 1.00 73.38 375 SER A C 1
ATOM 2968 O O . SER A 1 375 ? 23.304 10.375 -22.443 1.00 73.38 375 SER A O 1
ATOM 2970 N N . LEU A 1 376 ? 25.148 9.164 -22.064 1.00 76.56 376 LEU A N 1
ATOM 2971 C CA . LEU A 1 376 ? 25.176 9.368 -20.614 1.00 76.56 376 LEU A CA 1
ATOM 2972 C C . LEU A 1 376 ? 25.294 10.850 -20.240 1.00 76.56 376 LEU A C 1
ATOM 2974 O O . LEU A 1 376 ? 24.606 11.298 -19.325 1.00 76.56 376 LEU A O 1
ATOM 2978 N N . ALA A 1 377 ? 26.098 11.636 -20.963 1.00 78.38 377 ALA A N 1
ATOM 2979 C CA . ALA A 1 377 ? 26.196 13.079 -20.740 1.00 78.38 377 ALA A CA 1
ATOM 2980 C C . ALA A 1 377 ? 24.866 13.807 -21.016 1.00 78.38 377 ALA A C 1
ATOM 2982 O O . ALA A 1 377 ? 24.487 14.709 -20.270 1.00 78.38 377 ALA A O 1
ATOM 2983 N N . ARG A 1 378 ? 24.123 13.396 -22.053 1.00 76.06 378 ARG A N 1
ATOM 2984 C CA . ARG A 1 378 ? 22.810 13.972 -22.391 1.00 76.06 378 ARG A CA 1
ATOM 2985 C C . ARG A 1 378 ? 21.711 13.533 -21.417 1.00 76.06 378 ARG A C 1
ATOM 2987 O O . ARG A 1 378 ? 20.851 14.338 -21.064 1.00 76.06 378 ARG A O 1
ATOM 2994 N N . GLN A 1 379 ? 21.743 12.279 -20.967 1.00 73.44 379 GLN A N 1
ATOM 2995 C CA . GLN A 1 379 ? 20.741 11.700 -20.066 1.00 73.44 379 GLN A CA 1
ATOM 2996 C C . GLN A 1 379 ? 21.059 11.861 -18.575 1.00 73.44 379 GLN A C 1
ATOM 2998 O O . GLN A 1 379 ? 20.216 11.522 -17.743 1.00 73.44 379 GLN A O 1
ATOM 3003 N N . GLY A 1 380 ? 22.230 12.390 -18.207 1.00 75.81 380 GLY A N 1
ATOM 3004 C CA . GLY A 1 380 ? 22.706 12.429 -16.819 1.00 75.81 380 GLY A CA 1
ATOM 3005 C C . GLY A 1 380 ? 21.693 13.011 -15.827 1.00 75.81 380 GLY A C 1
ATOM 3006 O O . GLY A 1 380 ? 21.513 12.464 -14.739 1.00 75.81 380 GLY A O 1
ATOM 3007 N N . GLY A 1 381 ? 20.949 14.048 -16.228 1.00 79.19 381 GLY A N 1
ATOM 3008 C CA . GLY A 1 381 ? 19.871 14.620 -15.413 1.00 79.19 381 GLY A CA 1
ATOM 3009 C C . GLY A 1 381 ? 18.721 13.642 -15.140 1.00 79.19 381 GLY A C 1
ATOM 3010 O O . GLY A 1 381 ? 18.268 13.516 -14.005 1.00 79.19 381 GLY A O 1
ATOM 3011 N N . TRP A 1 382 ? 18.281 12.894 -16.151 1.00 77.06 382 TRP A N 1
ATOM 3012 C CA . TRP A 1 382 ? 17.207 11.904 -16.025 1.00 77.06 382 TRP A CA 1
ATOM 3013 C C . TRP A 1 382 ? 17.628 10.667 -15.227 1.00 77.06 382 TRP A C 1
ATOM 3015 O O . TRP A 1 382 ? 16.837 10.133 -14.444 1.00 77.06 382 TRP A O 1
ATOM 3025 N N . ILE A 1 383 ? 18.886 10.244 -15.369 1.00 80.06 383 ILE A N 1
ATOM 3026 C CA . ILE A 1 383 ? 19.475 9.168 -14.564 1.00 80.06 383 ILE A CA 1
ATOM 3027 C C . ILE A 1 383 ? 19.535 9.599 -13.093 1.00 80.06 383 ILE A C 1
ATOM 3029 O O . ILE A 1 383 ? 19.098 8.853 -12.215 1.00 80.06 383 ILE A O 1
ATOM 3033 N N . ALA A 1 384 ? 19.986 10.827 -12.816 1.00 80.69 384 ALA A N 1
ATOM 3034 C CA . ALA A 1 384 ? 20.016 11.379 -11.464 1.00 80.69 384 ALA A CA 1
ATOM 3035 C C . ALA A 1 384 ? 18.611 11.450 -10.840 1.00 80.69 384 ALA A C 1
ATOM 3037 O O . ALA A 1 384 ? 18.423 11.003 -9.709 1.00 80.69 384 ALA A O 1
ATOM 3038 N N . ILE A 1 385 ? 17.606 11.929 -11.584 1.00 79.44 385 ILE A N 1
ATOM 3039 C CA . ILE A 1 385 ? 16.205 11.955 -11.129 1.00 79.44 385 ILE A CA 1
ATOM 3040 C C . ILE A 1 385 ? 15.709 10.540 -10.802 1.00 79.44 385 ILE A C 1
ATOM 3042 O O . ILE A 1 385 ? 15.096 10.328 -9.754 1.00 79.44 385 ILE A O 1
ATOM 3046 N N . SER A 1 386 ? 16.009 9.559 -11.656 1.00 79.75 386 SER A N 1
ATOM 3047 C CA . SER A 1 386 ? 15.599 8.163 -11.454 1.00 79.75 386 SER A CA 1
ATOM 3048 C C . SER A 1 386 ? 16.225 7.557 -10.192 1.00 79.75 386 SER A C 1
ATOM 3050 O O . SER A 1 386 ? 15.532 6.906 -9.408 1.00 79.75 386 SER A O 1
ATOM 3052 N N . LEU A 1 387 ? 17.512 7.825 -9.944 1.00 82.69 387 LEU A N 1
ATOM 3053 C CA . LEU A 1 387 ? 18.219 7.380 -8.740 1.00 82.69 387 LEU A CA 1
ATOM 3054 C C . LEU A 1 387 ? 17.677 8.046 -7.468 1.00 82.69 387 LEU A C 1
ATOM 3056 O O . LEU A 1 387 ? 17.474 7.368 -6.460 1.00 82.69 387 LEU A O 1
ATOM 3060 N N . VAL A 1 388 ? 17.386 9.350 -7.515 1.00 84.19 388 VAL A N 1
ATOM 3061 C CA . VAL A 1 388 ? 16.779 10.084 -6.390 1.00 84.19 388 VAL A CA 1
ATOM 3062 C C . VAL A 1 388 ? 15.393 9.529 -6.064 1.00 84.19 388 VAL A C 1
ATOM 3064 O O . VAL A 1 388 ? 15.090 9.287 -4.895 1.00 84.19 388 VAL A O 1
ATOM 3067 N N . MET A 1 389 ? 14.566 9.265 -7.077 1.00 79.88 389 MET A N 1
ATOM 3068 C CA . MET A 1 389 ? 13.233 8.685 -6.892 1.00 79.88 389 MET A CA 1
ATOM 3069 C C . MET A 1 389 ? 13.292 7.273 -6.300 1.00 79.88 389 MET A C 1
ATOM 3071 O O . MET A 1 389 ? 12.525 6.958 -5.387 1.00 79.88 389 MET A O 1
ATOM 3075 N N . ALA A 1 390 ? 14.231 6.439 -6.757 1.00 81.62 390 ALA A N 1
ATOM 3076 C CA . ALA A 1 390 ? 14.456 5.111 -6.189 1.00 81.62 390 ALA A CA 1
ATOM 3077 C C . ALA A 1 390 ? 14.917 5.190 -4.721 1.00 81.62 390 ALA A C 1
ATOM 3079 O O . ALA A 1 390 ? 14.373 4.496 -3.858 1.00 81.62 390 ALA A O 1
ATOM 3080 N N . GLY A 1 391 ? 15.863 6.085 -4.415 1.00 83.38 391 GLY A N 1
ATOM 3081 C CA . GLY A 1 391 ? 16.333 6.332 -3.051 1.00 83.38 391 GLY A CA 1
ATOM 3082 C C . GLY A 1 391 ? 15.219 6.825 -2.123 1.00 83.38 391 GLY A C 1
ATOM 3083 O O . GLY A 1 391 ? 15.066 6.313 -1.013 1.00 83.38 391 GLY A O 1
ATOM 3084 N N . PHE A 1 392 ? 14.385 7.757 -2.594 1.00 83.00 392 PHE A N 1
ATOM 3085 C CA . PHE A 1 392 ? 13.230 8.254 -1.848 1.00 83.00 392 PHE A CA 1
ATOM 3086 C C . PHE A 1 392 ? 12.203 7.149 -1.573 1.00 83.00 392 PHE A C 1
ATOM 3088 O O . PHE A 1 392 ? 11.712 7.041 -0.449 1.00 83.00 392 PHE A O 1
ATOM 3095 N N . ALA A 1 393 ? 11.911 6.288 -2.554 1.00 79.31 393 ALA A N 1
ATOM 3096 C CA . ALA A 1 393 ? 10.997 5.161 -2.373 1.00 79.31 393 ALA A CA 1
ATOM 3097 C C . ALA A 1 393 ? 11.510 4.166 -1.317 1.00 79.31 393 ALA A C 1
ATOM 3099 O O . ALA A 1 393 ? 10.748 3.750 -0.439 1.00 79.31 393 ALA A O 1
ATOM 3100 N N . LEU A 1 394 ? 12.804 3.827 -1.350 1.00 82.31 394 LEU A N 1
ATOM 3101 C CA . LEU A 1 394 ? 13.438 2.959 -0.351 1.00 82.31 394 LEU A CA 1
ATOM 3102 C C . LEU A 1 394 ? 13.426 3.591 1.047 1.00 82.31 394 LEU A C 1
ATOM 3104 O O . LEU A 1 394 ? 13.070 2.927 2.027 1.00 82.31 394 LEU A O 1
ATOM 3108 N N . TRP A 1 395 ? 13.763 4.879 1.145 1.00 85.75 395 TRP A N 1
ATOM 3109 C CA . TRP A 1 395 ? 13.728 5.623 2.402 1.00 85.75 395 TRP A CA 1
ATOM 3110 C C . TRP A 1 395 ? 12.314 5.677 2.988 1.00 85.75 395 TRP A C 1
ATOM 3112 O O . TRP A 1 395 ? 12.122 5.344 4.159 1.00 85.75 395 TRP A O 1
ATOM 3122 N N . LEU A 1 396 ? 11.309 6.008 2.173 1.00 78.38 396 LEU A N 1
ATOM 3123 C CA . LEU A 1 396 ? 9.911 6.071 2.593 1.00 78.38 396 LEU A CA 1
ATOM 3124 C C . LEU A 1 396 ? 9.389 4.695 3.032 1.00 78.38 396 LEU A C 1
ATOM 3126 O O . LEU A 1 396 ? 8.727 4.588 4.064 1.00 78.38 396 LEU A O 1
ATOM 3130 N N . GLY A 1 397 ? 9.725 3.626 2.302 1.00 75.81 397 GLY A N 1
ATOM 3131 C CA . GLY A 1 397 ? 9.386 2.254 2.688 1.00 75.81 397 GLY A CA 1
ATOM 3132 C C . GLY A 1 397 ? 10.014 1.841 4.020 1.00 75.81 397 GLY A C 1
ATOM 3133 O O . GLY A 1 397 ? 9.337 1.263 4.877 1.00 75.81 397 GLY A O 1
ATOM 3134 N N . SER A 1 398 ? 11.285 2.192 4.237 1.00 78.88 398 SER A N 1
ATOM 3135 C CA . SER A 1 398 ? 11.969 1.976 5.515 1.00 78.88 398 SER A CA 1
ATOM 3136 C C . SER A 1 398 ? 11.311 2.769 6.645 1.00 78.88 398 SER A C 1
ATOM 3138 O O . SER A 1 398 ? 11.032 2.203 7.704 1.00 78.88 398 SER A O 1
ATOM 3140 N N . LEU A 1 399 ? 10.993 4.046 6.421 1.00 77.81 399 LEU A N 1
ATOM 3141 C CA . LEU A 1 399 ? 10.333 4.911 7.397 1.00 77.81 399 LEU A CA 1
ATOM 3142 C C . LEU A 1 399 ? 8.959 4.356 7.801 1.00 77.81 399 LEU A C 1
ATOM 3144 O O . LEU A 1 399 ? 8.663 4.243 8.991 1.00 77.81 399 LEU A O 1
ATOM 3148 N N . LEU A 1 400 ? 8.147 3.946 6.824 1.00 75.56 400 LEU A N 1
ATOM 3149 C CA . LEU A 1 400 ? 6.834 3.339 7.054 1.00 75.56 400 LEU A CA 1
ATOM 3150 C C . LEU A 1 400 ? 6.946 2.013 7.819 1.00 75.56 400 LEU A C 1
ATOM 3152 O O . LEU A 1 400 ? 6.193 1.783 8.766 1.00 75.56 400 LEU A O 1
ATOM 3156 N N . SER A 1 401 ? 7.923 1.170 7.472 1.00 75.00 401 SER A N 1
ATOM 3157 C CA . SER A 1 401 ? 8.201 -0.077 8.196 1.00 75.00 401 SER A CA 1
ATOM 3158 C C . SER A 1 401 ? 8.629 0.174 9.647 1.00 75.00 401 SER A C 1
ATOM 3160 O O . SER A 1 401 ? 8.189 -0.530 10.560 1.00 75.00 401 SER A O 1
ATOM 3162 N N . HIS A 1 402 ? 9.477 1.176 9.889 1.00 72.81 402 HIS A N 1
ATOM 3163 C CA . HIS A 1 402 ? 9.895 1.560 11.238 1.00 72.81 402 HIS A CA 1
ATOM 3164 C C . HIS A 1 402 ? 8.733 2.135 12.050 1.00 72.81 402 HIS A C 1
ATOM 3166 O O . HIS A 1 402 ? 8.597 1.813 13.232 1.00 72.81 402 HIS A O 1
ATOM 3172 N N . TYR A 1 403 ? 7.876 2.942 11.425 1.00 71.69 403 TYR A N 1
ATOM 3173 C CA . TYR A 1 403 ? 6.684 3.485 12.063 1.00 71.69 403 TYR A CA 1
ATOM 3174 C C . TYR A 1 403 ? 5.717 2.374 12.494 1.00 71.69 403 TYR A C 1
ATOM 3176 O O . TYR A 1 403 ? 5.292 2.352 13.650 1.00 71.69 403 TYR A O 1
ATOM 3184 N N . ASP A 1 404 ? 5.422 1.406 11.619 1.00 66.75 404 ASP A N 1
ATOM 3185 C CA . ASP A 1 404 ? 4.538 0.283 11.957 1.00 66.75 404 ASP A CA 1
ATOM 3186 C C . ASP A 1 404 ? 5.140 -0.608 13.058 1.00 66.75 404 ASP A C 1
ATOM 3188 O O . ASP A 1 404 ? 4.453 -0.966 14.019 1.00 66.75 404 ASP A O 1
ATOM 3192 N N . ARG A 1 405 ? 6.454 -0.879 13.001 1.00 67.75 405 ARG A N 1
ATOM 3193 C CA . ARG A 1 405 ? 7.170 -1.609 14.062 1.00 67.75 405 ARG A CA 1
ATOM 3194 C C . ARG A 1 405 ? 7.082 -0.901 15.412 1.00 67.75 405 ARG A C 1
ATOM 3196 O O . ARG A 1 405 ? 6.735 -1.541 16.404 1.00 67.75 405 ARG A O 1
ATOM 3203 N N . ARG A 1 406 ? 7.341 0.411 15.460 1.00 66.19 406 ARG A N 1
ATOM 3204 C CA . ARG A 1 406 ? 7.234 1.211 16.694 1.00 66.19 406 ARG A CA 1
ATOM 3205 C C . ARG A 1 406 ? 5.807 1.245 17.221 1.00 66.19 406 ARG A C 1
ATOM 3207 O O . ARG A 1 406 ? 5.601 1.062 18.416 1.00 66.19 406 ARG A O 1
ATOM 3214 N N . ARG A 1 407 ? 4.818 1.403 16.343 1.00 61.47 407 ARG A N 1
ATOM 3215 C CA . ARG A 1 407 ? 3.402 1.389 16.717 1.00 61.47 407 ARG A CA 1
ATOM 3216 C C . ARG A 1 407 ? 2.983 0.042 17.310 1.00 61.47 407 ARG A C 1
ATOM 3218 O O . ARG A 1 407 ? 2.300 0.022 18.328 1.00 61.47 407 ARG A O 1
ATOM 3225 N N . GLN A 1 408 ? 3.404 -1.077 16.721 1.00 59.91 408 GLN A N 1
ATOM 3226 C CA . GLN A 1 408 ? 3.104 -2.418 17.240 1.00 59.91 408 GLN A CA 1
ATOM 3227 C C . GLN A 1 408 ? 3.846 -2.725 18.543 1.00 59.91 408 GLN A C 1
ATOM 3229 O O . GLN A 1 408 ? 3.271 -3.344 19.434 1.00 59.91 408 GLN A O 1
ATOM 3234 N N . ALA A 1 409 ? 5.107 -2.303 18.671 1.00 52.88 409 ALA A N 1
ATOM 3235 C CA . ALA A 1 409 ? 5.862 -2.427 19.917 1.00 52.88 409 ALA A CA 1
ATOM 3236 C C . ALA A 1 409 ? 5.214 -1.605 21.037 1.00 52.88 409 ALA A C 1
ATOM 3238 O O . ALA A 1 409 ? 5.045 -2.104 22.143 1.00 52.88 409 ALA A O 1
ATOM 3239 N N . PHE A 1 410 ? 4.764 -0.387 20.725 1.00 54.97 410 PHE A N 1
ATOM 3240 C CA . PHE A 1 410 ? 4.020 0.444 21.659 1.00 54.97 410 PHE A CA 1
ATOM 3241 C C . PHE A 1 410 ? 2.704 -0.222 22.066 1.00 54.97 410 PHE A C 1
ATOM 3243 O O . PHE A 1 410 ? 2.459 -0.374 23.252 1.00 54.97 410 PHE A O 1
ATOM 3250 N N . ILE A 1 411 ? 1.893 -0.707 21.119 1.00 55.88 411 ILE A N 1
ATOM 3251 C CA . ILE A 1 411 ? 0.639 -1.415 21.435 1.00 55.88 411 ILE A CA 1
ATOM 3252 C C . ILE A 1 411 ? 0.893 -2.640 22.327 1.00 55.88 411 ILE A C 1
ATOM 3254 O O . ILE A 1 411 ? 0.187 -2.804 23.318 1.00 55.88 411 ILE A O 1
ATOM 3258 N N . ARG A 1 412 ? 1.914 -3.456 22.035 1.00 53.62 412 ARG A N 1
ATOM 3259 C CA . ARG A 1 412 ? 2.267 -4.625 22.861 1.00 53.62 412 ARG A CA 1
ATOM 3260 C C . ARG A 1 412 ? 2.742 -4.242 24.258 1.00 53.62 412 ARG A C 1
ATOM 3262 O O . ARG A 1 412 ? 2.233 -4.778 25.232 1.00 53.62 412 ARG A O 1
ATOM 3269 N N . PHE A 1 413 ? 3.632 -3.258 24.371 1.00 52.97 413 PHE A N 1
ATOM 3270 C CA . PHE A 1 413 ? 4.082 -2.736 25.664 1.00 52.97 413 PHE A CA 1
ATOM 3271 C C . PHE A 1 413 ? 2.910 -2.213 26.506 1.00 52.97 413 PHE A C 1
ATOM 3273 O O . PHE A 1 413 ? 2.825 -2.457 27.708 1.00 52.97 413 PHE A O 1
ATOM 3280 N N . GLN A 1 414 ? 1.976 -1.510 25.865 1.00 54.03 414 GLN A N 1
ATOM 3281 C CA . GLN A 1 414 ? 0.758 -1.014 26.501 1.00 54.03 414 GLN A CA 1
ATOM 3282 C C . GLN A 1 414 ? -0.113 -2.173 26.993 1.00 54.03 414 GLN A C 1
ATOM 3284 O O . GLN A 1 414 ? -0.604 -2.131 28.117 1.00 54.03 414 GLN A O 1
ATOM 3289 N N . GLN A 1 415 ? -0.267 -3.221 26.183 1.00 56.78 415 GLN A N 1
ATOM 3290 C CA . GLN A 1 415 ? -1.023 -4.422 26.536 1.00 56.78 415 GLN A CA 1
ATOM 3291 C C . GLN A 1 415 ? -0.388 -5.183 27.701 1.00 56.78 415 GLN A C 1
ATOM 3293 O O . GLN A 1 415 ? -1.079 -5.451 28.675 1.00 56.78 415 GLN A O 1
ATOM 3298 N N . GLU A 1 416 ? 0.914 -5.467 27.660 1.00 56.81 416 GLU A N 1
ATOM 3299 C CA . GLU A 1 416 ? 1.628 -6.168 28.738 1.00 56.81 416 GLU A CA 1
ATOM 3300 C C . GLU A 1 416 ? 1.546 -5.403 30.062 1.00 56.81 416 GLU A C 1
ATOM 3302 O O . GLU A 1 416 ? 1.265 -5.978 31.118 1.00 56.81 416 GLU A O 1
ATOM 3307 N N . LYS A 1 417 ? 1.725 -4.079 30.012 1.00 54.66 417 LYS A N 1
ATOM 3308 C CA . LYS A 1 417 ? 1.671 -3.225 31.201 1.00 54.66 417 LYS A CA 1
ATOM 3309 C C . LYS A 1 417 ? 0.255 -3.133 31.776 1.00 54.66 417 LYS A C 1
ATOM 3311 O O . LYS A 1 417 ? 0.100 -3.176 32.997 1.00 54.66 417 LYS A O 1
ATOM 3316 N N . VAL A 1 418 ? -0.769 -3.048 30.919 1.00 55.28 418 VAL A N 1
ATOM 3317 C CA . VAL A 1 418 ? -2.181 -3.089 31.333 1.00 55.28 418 VAL A CA 1
ATOM 3318 C C . VAL A 1 418 ? -2.515 -4.454 31.930 1.00 55.28 418 VAL A C 1
ATOM 3320 O O . VAL A 1 418 ? -2.967 -4.502 33.069 1.00 55.28 418 VAL A O 1
ATOM 3323 N N . GLN A 1 419 ? -2.206 -5.554 31.242 1.00 54.12 419 GLN A N 1
ATOM 3324 C CA . GLN A 1 419 ? -2.500 -6.917 31.694 1.00 54.12 419 GLN A CA 1
ATOM 3325 C C . GLN A 1 419 ? -1.829 -7.237 33.033 1.00 54.12 419 GLN A C 1
ATOM 3327 O O . GLN A 1 419 ? -2.463 -7.764 33.944 1.00 54.12 419 GLN A O 1
ATOM 3332 N N . GLY A 1 420 ? -0.567 -6.838 33.210 1.00 59.81 420 GLY A N 1
ATOM 3333 C CA . GLY A 1 420 ? 0.153 -7.026 34.468 1.00 59.81 420 GLY A CA 1
ATOM 3334 C C . GLY A 1 420 ? -0.440 -6.238 35.640 1.00 59.81 420 GLY A C 1
ATOM 3335 O O . GLY A 1 420 ? -0.284 -6.631 36.798 1.00 59.81 420 GLY A O 1
ATOM 3336 N N . ILE A 1 421 ? -1.120 -5.119 35.389 1.00 59.00 421 ILE A N 1
ATOM 3337 C CA . ILE A 1 421 ? -1.853 -4.412 36.443 1.00 59.00 421 ILE A CA 1
ATOM 3338 C C . ILE A 1 421 ? -3.252 -5.017 36.623 1.00 59.00 421 ILE A C 1
ATOM 3340 O O . ILE A 1 421 ? -3.667 -5.192 37.768 1.00 59.00 421 ILE A O 1
ATOM 3344 N N . MET A 1 422 ? -3.927 -5.440 35.550 1.00 53.19 422 MET A N 1
ATOM 3345 C CA . MET A 1 422 ? -5.218 -6.129 35.640 1.00 53.19 422 MET A CA 1
ATOM 3346 C C . MET A 1 422 ? -5.126 -7.429 36.443 1.00 53.19 422 MET A C 1
ATOM 3348 O O . MET A 1 422 ? -5.958 -7.652 37.316 1.00 53.19 422 MET A O 1
ATOM 3352 N N . ASN A 1 423 ? -4.079 -8.233 36.246 1.00 62.31 423 ASN A N 1
ATOM 3353 C CA . ASN A 1 423 ? -3.845 -9.453 37.026 1.00 62.31 423 ASN A CA 1
ATOM 3354 C C . ASN A 1 423 ? -3.679 -9.154 38.524 1.00 62.31 423 ASN A C 1
ATOM 3356 O O . ASN A 1 423 ? -4.203 -9.873 39.370 1.00 62.31 423 ASN A O 1
ATOM 3360 N N . ARG A 1 424 ? -2.998 -8.052 38.864 1.00 63.34 424 ARG A N 1
ATOM 3361 C CA . ARG A 1 424 ? -2.832 -7.610 40.258 1.00 63.34 424 ARG A CA 1
ATOM 3362 C C . ARG A 1 424 ? -4.136 -7.099 40.871 1.00 63.34 424 ARG A C 1
ATOM 3364 O O . ARG A 1 424 ? -4.366 -7.311 42.057 1.00 63.34 424 ARG A O 1
ATOM 3371 N N . VAL A 1 425 ? -4.987 -6.443 40.081 1.00 61.66 425 VAL A N 1
ATOM 3372 C CA . VAL A 1 425 ? -6.333 -6.027 40.509 1.00 61.66 425 VAL A CA 1
ATOM 3373 C C . VAL A 1 425 ? -7.232 -7.246 40.724 1.00 61.66 425 VAL A C 1
ATOM 3375 O O . VAL A 1 425 ? -7.900 -7.325 41.749 1.00 61.66 425 VAL A O 1
ATOM 3378 N N . ALA A 1 426 ? -7.211 -8.216 39.807 1.00 56.31 426 ALA A N 1
ATOM 3379 C CA . ALA A 1 426 ? -7.984 -9.450 39.914 1.00 56.31 426 ALA A CA 1
ATOM 3380 C C . ALA A 1 426 ? -7.595 -10.275 41.153 1.00 56.31 426 ALA A C 1
ATOM 3382 O O . ALA A 1 426 ? -8.476 -10.707 41.892 1.00 56.31 426 ALA A O 1
ATOM 3383 N N . ALA A 1 427 ? -6.293 -10.421 41.424 1.00 68.31 427 ALA A N 1
ATOM 3384 C CA . ALA A 1 427 ? -5.804 -11.080 42.634 1.00 68.31 427 ALA A CA 1
ATOM 3385 C C . ALA A 1 427 ? -6.299 -10.374 43.909 1.00 68.31 427 ALA A C 1
ATOM 3387 O O . ALA A 1 427 ? -6.834 -11.020 44.807 1.00 68.31 427 ALA A O 1
ATOM 3388 N N . GLY A 1 428 ? -6.215 -9.040 43.955 1.00 66.25 428 GLY A N 1
ATOM 3389 C CA . GLY A 1 428 ? -6.704 -8.275 45.103 1.00 66.25 428 GLY A CA 1
ATOM 3390 C C . GLY A 1 428 ? -8.221 -8.366 45.307 1.00 66.25 428 GLY A C 1
ATOM 3391 O O . GLY A 1 428 ? -8.667 -8.389 46.446 1.00 66.25 428 GLY A O 1
ATOM 3392 N N . LEU A 1 429 ? -9.018 -8.476 44.238 1.00 60.91 429 LEU A N 1
ATOM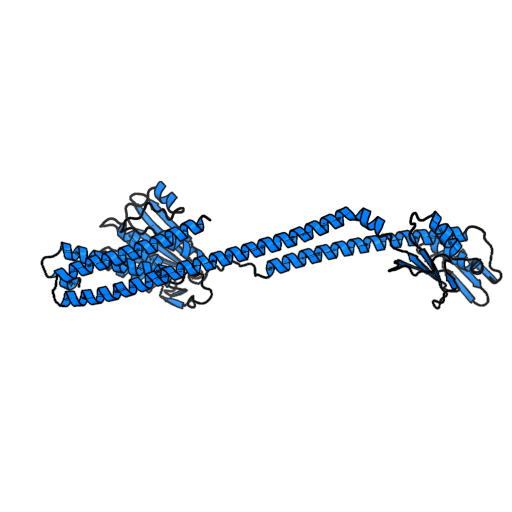 3393 C CA . LEU A 1 429 ? -10.469 -8.709 44.343 1.00 60.91 429 LEU A CA 1
ATOM 3394 C C . LEU A 1 429 ? -10.811 -10.111 44.857 1.00 60.91 429 LEU A C 1
ATOM 3396 O O . LEU A 1 429 ? -11.812 -10.306 45.541 1.00 60.91 429 LEU A O 1
ATOM 3400 N N . GLN A 1 430 ? -10.003 -11.107 44.503 1.00 69.88 430 GLN A N 1
ATOM 3401 C CA . GLN A 1 430 ? -10.190 -12.463 45.002 1.00 69.88 430 GLN A CA 1
ATOM 3402 C C . GLN A 1 430 ? -9.899 -12.532 46.508 1.00 69.88 430 GLN A C 1
ATOM 3404 O O . GLN A 1 430 ? -10.611 -13.211 47.245 1.00 69.88 430 GLN A O 1
ATOM 3409 N N . GLU A 1 431 ? -8.895 -11.788 46.976 1.00 71.25 431 GLU A N 1
ATOM 3410 C CA . GLU A 1 431 ? -8.602 -11.632 48.403 1.00 71.25 431 GLU A CA 1
ATOM 3411 C C . GLU A 1 431 ? -9.706 -10.884 49.159 1.00 71.25 431 GLU A C 1
ATOM 3413 O O . GLU A 1 431 ? -10.033 -11.274 50.279 1.00 71.25 431 GLU A O 1
ATOM 3418 N N . THR A 1 432 ? -10.312 -9.841 48.576 1.00 65.19 432 THR A N 1
ATOM 3419 C CA . THR A 1 432 ? -11.437 -9.143 49.226 1.00 65.19 432 THR A CA 1
ATOM 3420 C C . THR A 1 432 ? -12.690 -10.011 49.290 1.00 65.19 432 THR A C 1
ATOM 3422 O O . THR A 1 432 ? -13.387 -9.969 50.297 1.00 65.19 432 THR A O 1
ATOM 3425 N N . GLY A 1 433 ? -12.948 -10.844 48.275 1.00 61.75 433 GLY A N 1
ATOM 3426 C CA . GLY A 1 433 ? -14.056 -11.805 48.295 1.00 61.75 433 GLY A CA 1
ATOM 3427 C C . GLY A 1 433 ? -13.943 -12.823 49.435 1.00 61.75 433 GLY A C 1
ATOM 3428 O O . GLY A 1 433 ? -14.916 -13.052 50.145 1.00 61.75 433 GLY A O 1
ATOM 3429 N N . LYS A 1 434 ? -12.739 -13.360 49.678 1.00 71.81 434 LYS A N 1
ATOM 3430 C CA . LYS A 1 434 ? -12.479 -14.244 50.831 1.00 71.81 434 LYS A CA 1
ATOM 3431 C C . LYS A 1 434 ? -12.686 -13.526 52.168 1.00 71.81 434 LYS A C 1
ATOM 3433 O O . LYS A 1 434 ? -13.292 -14.079 53.076 1.00 71.81 434 LYS A O 1
ATOM 3438 N N . ALA A 1 435 ? -12.239 -12.274 52.270 1.00 67.44 435 ALA A N 1
ATOM 3439 C CA . ALA A 1 435 ? -12.444 -11.465 53.471 1.00 67.44 435 ALA A CA 1
ATOM 3440 C C . ALA A 1 435 ? -13.933 -11.150 53.729 1.00 67.44 435 ALA A C 1
ATOM 3442 O O . ALA A 1 435 ? -14.350 -11.032 54.877 1.00 67.44 435 ALA A O 1
ATOM 3443 N N . GLU A 1 436 ? -14.751 -11.021 52.679 1.00 62.88 436 GLU A N 1
ATOM 3444 C CA . GLU A 1 436 ? -16.205 -10.854 52.811 1.00 62.88 436 GLU A CA 1
ATOM 3445 C C . GLU A 1 436 ? -16.904 -12.134 53.311 1.00 62.88 436 GLU A C 1
ATOM 3447 O O . GLU A 1 436 ? -17.853 -12.032 54.090 1.00 62.88 436 GLU A O 1
ATOM 3452 N N . GLU A 1 437 ? -16.428 -13.321 52.918 1.00 70.44 437 GLU A N 1
ATOM 3453 C CA . GLU A 1 437 ? -16.902 -14.609 53.455 1.00 70.44 437 GLU A CA 1
ATOM 3454 C C . GLU A 1 437 ? -16.542 -14.762 54.940 1.00 70.44 437 GLU A C 1
ATOM 3456 O O . GLU A 1 437 ? -17.420 -15.048 55.754 1.00 70.44 437 GLU A O 1
ATOM 3461 N N . GLU A 1 438 ? -15.294 -14.463 55.317 1.00 71.44 438 GLU A N 1
ATOM 3462 C CA . GLU A 1 438 ? -14.857 -14.470 56.720 1.00 71.44 438 GLU A CA 1
ATOM 3463 C C . GLU A 1 438 ? -15.678 -13.494 57.575 1.00 71.44 438 GLU A C 1
ATOM 3465 O O . GLU A 1 438 ? -16.142 -13.852 58.654 1.00 71.44 438 GLU A O 1
ATOM 3470 N N . MET A 1 439 ? -15.946 -12.282 57.076 1.00 63.22 439 MET A N 1
ATOM 3471 C CA . MET A 1 439 ? -16.810 -11.314 57.760 1.00 63.22 439 MET A CA 1
ATOM 3472 C C . MET A 1 439 ? -18.242 -11.827 57.961 1.00 63.22 439 MET A C 1
ATOM 3474 O O . MET A 1 439 ? -18.862 -11.524 58.983 1.00 63.22 439 MET A O 1
ATOM 3478 N N . ALA A 1 440 ? -18.791 -12.581 57.003 1.00 62.94 440 ALA A N 1
ATOM 3479 C CA . ALA A 1 440 ? -20.120 -13.172 57.135 1.00 62.94 440 ALA A CA 1
ATOM 3480 C C . ALA A 1 440 ? -20.160 -14.230 58.252 1.00 62.94 440 ALA A C 1
ATOM 3482 O O . ALA A 1 440 ? -21.152 -14.308 58.981 1.00 62.94 440 ALA A O 1
ATOM 3483 N N . GLU A 1 441 ? -19.074 -14.984 58.440 1.00 70.81 441 GLU A N 1
ATOM 3484 C CA . GLU A 1 441 ? -18.923 -15.911 59.564 1.00 70.81 441 GLU A CA 1
ATOM 3485 C C . GLU A 1 441 ? -18.744 -15.195 60.908 1.00 70.81 441 GLU A C 1
ATOM 3487 O O . GLU A 1 441 ? -19.346 -15.608 61.900 1.00 70.81 441 GLU A O 1
ATOM 3492 N N . THR A 1 442 ? -17.953 -14.118 60.968 1.00 65.19 442 THR A N 1
ATOM 3493 C CA . THR A 1 442 ? -17.772 -13.317 62.195 1.00 65.19 442 THR A CA 1
ATOM 3494 C C . THR A 1 442 ? -19.096 -12.690 62.640 1.00 65.19 442 THR A C 1
ATOM 3496 O O . THR A 1 442 ? -19.428 -12.691 63.825 1.00 65.19 442 THR A O 1
ATOM 3499 N N . LEU A 1 443 ? -19.905 -12.227 61.678 1.00 61.53 443 LEU A N 1
ATOM 3500 C CA . LEU A 1 443 ? -21.251 -11.708 61.924 1.00 61.53 443 LEU A CA 1
ATOM 3501 C C . LEU A 1 443 ? -22.183 -12.781 62.503 1.00 61.53 443 LEU A C 1
ATOM 3503 O O . LEU A 1 443 ? -22.964 -12.488 63.405 1.00 61.53 443 LEU A O 1
ATOM 3507 N N . ALA A 1 444 ? -22.092 -14.021 62.012 1.00 67.62 444 ALA A N 1
ATOM 3508 C CA . ALA A 1 444 ? -22.881 -15.142 62.523 1.00 67.62 444 ALA A CA 1
ATOM 3509 C C . ALA A 1 444 ? -22.532 -15.499 63.981 1.00 67.62 444 ALA A C 1
ATOM 3511 O O . ALA A 1 444 ? -23.369 -16.057 64.687 1.00 67.62 444 ALA A O 1
ATOM 3512 N N . ARG A 1 445 ? -21.326 -15.142 64.447 1.00 73.75 445 ARG A N 1
ATOM 3513 C CA . ARG A 1 445 ? -20.864 -15.334 65.833 1.00 73.75 445 ARG A CA 1
ATOM 3514 C C . ARG A 1 445 ? -21.207 -14.171 66.775 1.00 73.75 445 ARG A C 1
ATOM 3516 O O . ARG A 1 445 ? -20.974 -14.294 67.972 1.00 73.75 445 ARG A O 1
ATOM 3523 N N . GLY A 1 446 ? -21.759 -13.064 66.268 1.00 67.38 446 GLY A N 1
ATOM 3524 C CA . GLY A 1 446 ? -22.207 -11.926 67.084 1.00 67.38 446 GLY A CA 1
ATOM 3525 C C . GLY A 1 446 ? -21.103 -10.987 67.596 1.00 67.38 446 GLY A C 1
ATOM 3526 O O . GLY A 1 446 ? -21.385 -10.142 68.442 1.00 67.38 446 GLY A O 1
ATOM 3527 N N . ASP A 1 447 ? -19.867 -11.089 67.096 1.00 70.62 447 ASP A N 1
ATOM 3528 C CA . ASP A 1 447 ? -18.761 -10.202 67.489 1.00 70.62 447 ASP A CA 1
ATOM 3529 C C . ASP A 1 447 ? -18.796 -8.877 66.707 1.00 70.62 447 ASP A C 1
ATOM 3531 O O . ASP A 1 447 ? -18.384 -8.789 65.549 1.00 70.62 447 ASP A O 1
ATOM 3535 N N . THR A 1 448 ? -19.287 -7.818 67.351 1.00 59.56 448 THR A N 1
ATOM 3536 C CA . THR A 1 448 ? -19.429 -6.488 66.743 1.00 59.56 448 THR A CA 1
ATOM 3537 C C . THR A 1 448 ? -18.113 -5.709 66.633 1.00 59.56 448 THR A C 1
ATOM 3539 O O . THR A 1 448 ? -17.988 -4.859 65.749 1.00 59.56 448 THR A O 1
ATOM 3542 N N . GLN A 1 449 ? -17.123 -5.973 67.497 1.00 63.53 449 GLN A N 1
ATOM 3543 C CA . GLN A 1 449 ? -15.832 -5.264 67.487 1.00 63.53 449 GLN A CA 1
ATOM 3544 C C . GLN A 1 449 ? -14.879 -5.839 66.433 1.00 63.53 449 GLN A C 1
ATOM 3546 O O . GLN A 1 449 ? -14.250 -5.078 65.685 1.00 63.53 449 GLN A O 1
ATOM 3551 N N . GLY A 1 450 ? -14.819 -7.169 66.314 1.00 64.75 450 GLY A N 1
ATOM 3552 C CA . GLY A 1 450 ? -14.076 -7.845 65.249 1.00 64.75 450 GLY A CA 1
ATOM 3553 C C . GLY A 1 450 ? -14.602 -7.468 63.864 1.00 64.75 450 GLY A C 1
ATOM 3554 O O . GLY A 1 450 ? -13.821 -7.149 62.963 1.00 64.75 450 GLY A O 1
ATOM 3555 N N . LEU A 1 451 ? -15.930 -7.373 63.723 1.00 61.81 451 LEU A N 1
ATOM 3556 C CA . LEU A 1 451 ? -16.573 -6.986 62.469 1.00 61.81 451 LEU A CA 1
ATOM 3557 C C . LEU A 1 451 ? -16.196 -5.568 62.023 1.00 61.81 451 LEU A C 1
ATOM 3559 O O . LEU A 1 451 ? -15.883 -5.362 60.854 1.00 61.81 451 LEU A O 1
ATOM 3563 N N . ALA A 1 452 ? -16.196 -4.591 62.939 1.00 57.00 452 ALA A N 1
ATOM 3564 C CA . ALA A 1 452 ? -15.848 -3.203 62.627 1.00 57.00 452 ALA A CA 1
ATOM 3565 C C . ALA A 1 452 ? -14.396 -3.065 62.130 1.00 57.00 452 ALA A C 1
ATOM 3567 O O . ALA A 1 452 ? -14.123 -2.316 61.188 1.00 57.00 452 ALA A O 1
ATOM 3568 N N . THR A 1 453 ? -13.483 -3.832 62.728 1.00 69.56 453 THR A N 1
ATOM 3569 C CA . THR A 1 453 ? -12.058 -3.850 62.369 1.00 69.56 453 THR A CA 1
ATOM 35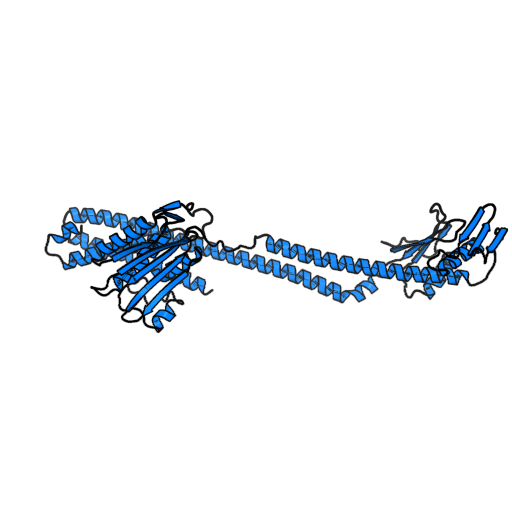70 C C . THR A 1 453 ? -11.841 -4.490 60.995 1.00 69.56 453 THR A C 1
ATOM 3572 O O . THR A 1 453 ? -11.191 -3.899 60.130 1.00 69.56 453 THR A O 1
ATOM 3575 N N . GLN A 1 454 ? -12.472 -5.643 60.738 1.00 65.75 454 GLN A N 1
ATOM 3576 C CA . GLN A 1 454 ? -12.444 -6.300 59.426 1.00 65.75 454 GLN A CA 1
ATOM 3577 C C . GLN A 1 454 ? -13.026 -5.400 58.324 1.00 65.75 454 GLN A C 1
ATOM 3579 O O . GLN A 1 454 ? -12.477 -5.319 57.223 1.00 65.75 454 GLN A O 1
ATOM 3584 N N . LEU A 1 455 ? -14.090 -4.649 58.628 1.00 62.03 455 LEU A N 1
ATOM 3585 C CA . LEU A 1 455 ? -14.702 -3.706 57.690 1.00 62.03 455 LEU A CA 1
ATOM 3586 C C . LEU A 1 455 ? -13.749 -2.563 57.315 1.00 62.03 455 LEU A C 1
ATOM 3588 O O . LEU A 1 455 ? -13.631 -2.222 56.136 1.00 62.03 455 LEU A O 1
ATOM 3592 N N . GLN A 1 456 ? -13.035 -1.989 58.290 1.00 62.22 456 GLN A N 1
ATOM 3593 C CA . GLN A 1 456 ? -12.038 -0.944 58.030 1.00 62.22 456 GLN A CA 1
ATOM 3594 C C . GLN A 1 456 ? -10.883 -1.450 57.159 1.00 62.22 456 GLN A C 1
ATOM 3596 O O . GLN A 1 456 ? -10.469 -0.757 56.222 1.00 62.22 456 GLN A O 1
ATOM 3601 N N . GLU A 1 457 ? -10.388 -2.661 57.414 1.00 69.50 457 GLU A N 1
ATOM 3602 C CA . GLU A 1 457 ? -9.343 -3.263 56.586 1.00 69.50 457 GLU A CA 1
ATOM 3603 C C . GLU A 1 457 ? -9.809 -3.521 55.156 1.00 69.50 457 GLU A C 1
ATOM 3605 O O . GLU A 1 457 ? -9.068 -3.253 54.201 1.00 69.50 457 GLU A O 1
ATOM 3610 N N . ASN A 1 458 ? -11.039 -4.004 54.987 1.00 68.12 458 ASN A N 1
ATOM 3611 C CA . ASN A 1 458 ? -11.586 -4.282 53.668 1.00 68.12 458 ASN A CA 1
ATOM 3612 C C . ASN A 1 458 ? -11.794 -2.974 52.881 1.00 68.12 458 ASN A C 1
ATOM 3614 O O . ASN A 1 458 ? -11.360 -2.859 51.733 1.00 68.12 458 ASN A O 1
ATOM 3618 N N . ILE A 1 459 ? -12.305 -1.919 53.531 1.00 60.47 459 ILE A N 1
ATOM 3619 C CA . ILE A 1 459 ? -12.375 -0.561 52.957 1.00 60.47 459 ILE A CA 1
ATOM 3620 C C . ILE A 1 459 ? -10.985 -0.067 52.525 1.00 60.47 459 ILE A C 1
ATOM 3622 O O . ILE A 1 459 ? -10.834 0.513 51.443 1.00 60.47 459 ILE A O 1
ATOM 3626 N N . ALA A 1 460 ? -9.946 -0.293 53.332 1.00 64.31 460 ALA A N 1
ATOM 3627 C CA . ALA A 1 460 ? -8.581 0.089 52.978 1.00 64.31 460 ALA A CA 1
ATOM 3628 C C . ALA A 1 460 ? -8.041 -0.704 51.770 1.00 64.31 460 ALA A C 1
ATOM 3630 O O . ALA A 1 460 ? -7.365 -0.129 50.909 1.00 64.31 460 ALA A O 1
ATOM 3631 N N . ARG A 1 461 ? -8.363 -2.003 51.653 1.00 66.12 461 ARG A N 1
ATOM 3632 C CA . ARG A 1 461 ? -8.038 -2.823 50.468 1.00 66.12 461 ARG A CA 1
ATOM 3633 C C . ARG A 1 461 ? -8.722 -2.278 49.213 1.00 66.12 461 ARG A C 1
ATOM 3635 O O . ARG A 1 461 ? -8.034 -2.057 48.213 1.00 66.12 461 ARG A O 1
ATOM 3642 N N . TYR A 1 462 ? -10.010 -1.943 49.290 1.00 57.38 462 TYR A N 1
ATOM 3643 C CA . TYR A 1 462 ? -10.746 -1.325 48.183 1.00 57.38 462 TYR A CA 1
ATOM 3644 C C . TYR A 1 462 ? -10.150 0.022 47.757 1.00 57.38 462 TYR A C 1
ATOM 3646 O O . TYR A 1 462 ? -9.907 0.236 46.568 1.00 57.38 462 TYR A O 1
ATOM 3654 N N . LYS A 1 463 ? -9.803 0.905 48.705 1.00 58.19 463 LYS A N 1
ATOM 3655 C CA . LYS A 1 463 ? -9.132 2.185 48.397 1.00 58.19 463 LYS A CA 1
ATOM 3656 C C . LYS A 1 463 ? -7.815 1.986 47.637 1.00 58.19 463 LYS A C 1
ATOM 3658 O O . LYS A 1 463 ? -7.541 2.718 46.685 1.00 58.19 463 LYS A O 1
ATOM 3663 N N . ARG A 1 464 ? -7.011 0.985 48.016 1.00 66.50 464 ARG A N 1
ATOM 3664 C CA . ARG A 1 464 ? -5.747 0.657 47.326 1.00 66.50 464 ARG A CA 1
ATOM 3665 C C . ARG A 1 464 ? -5.972 0.142 45.905 1.00 66.50 464 ARG A C 1
ATOM 3667 O O . ARG A 1 464 ? -5.241 0.542 44.997 1.00 66.50 464 ARG A O 1
ATOM 3674 N N . LEU A 1 465 ? -6.978 -0.708 45.700 1.00 62.41 465 LEU A N 1
ATOM 3675 C CA . LEU A 1 465 ? -7.368 -1.180 44.367 1.00 62.41 465 LEU A CA 1
ATOM 3676 C C . LEU A 1 465 ? -7.815 -0.017 43.479 1.00 62.41 465 LEU A C 1
ATOM 3678 O O . LEU A 1 465 ? -7.342 0.105 42.347 1.00 62.41 465 LEU A O 1
ATOM 3682 N N . LEU A 1 466 ? -8.634 0.889 44.019 1.00 53.47 466 LEU A N 1
ATOM 3683 C CA . LEU A 1 466 ? -9.099 2.072 43.297 1.00 53.47 466 LEU A CA 1
ATOM 3684 C C . LEU A 1 466 ? -7.957 2.980 42.863 1.00 53.47 466 LEU A C 1
ATOM 3686 O O . LEU A 1 466 ? -7.931 3.459 41.733 1.00 53.47 466 LEU A O 1
ATOM 3690 N N . HIS A 1 467 ? -6.993 3.202 43.755 1.00 58.50 467 HIS A N 1
ATOM 3691 C CA . HIS A 1 467 ? -5.830 4.021 43.447 1.00 58.50 467 HIS A CA 1
ATOM 3692 C C . HIS A 1 467 ? -5.013 3.424 42.291 1.00 58.50 467 HIS A C 1
ATOM 3694 O O . HIS A 1 467 ? -4.586 4.144 41.391 1.00 58.50 467 HIS A O 1
ATOM 3700 N N . ARG A 1 468 ? -4.861 2.094 42.256 1.00 59.09 468 ARG A N 1
ATOM 3701 C CA . ARG A 1 468 ? -4.173 1.381 41.167 1.00 59.09 468 ARG A CA 1
ATOM 3702 C C . ARG A 1 468 ? -4.919 1.445 39.840 1.00 59.09 468 ARG A C 1
ATOM 3704 O O . ARG A 1 468 ? -4.286 1.618 38.800 1.00 59.09 468 ARG A O 1
ATOM 3711 N N . ILE A 1 469 ? -6.243 1.342 39.883 1.00 55.94 469 ILE A N 1
ATOM 3712 C CA . ILE A 1 469 ? -7.111 1.517 38.717 1.00 55.94 469 ILE A CA 1
ATOM 3713 C C . ILE A 1 469 ? -7.016 2.953 38.179 1.00 55.94 469 ILE A C 1
ATOM 3715 O O . ILE A 1 469 ? -6.790 3.145 36.985 1.00 55.94 469 ILE A O 1
ATOM 3719 N N . ASN A 1 470 ? -7.113 3.964 39.045 1.00 51.66 470 ASN A N 1
ATOM 3720 C CA . ASN A 1 470 ? -6.986 5.367 38.642 1.00 51.66 470 ASN A CA 1
ATOM 3721 C C . ASN A 1 470 ? -5.600 5.671 38.062 1.00 51.66 470 ASN A C 1
ATOM 3723 O O . ASN A 1 470 ? -5.505 6.349 37.044 1.00 51.66 470 ASN A O 1
ATOM 3727 N N . TYR A 1 471 ? -4.534 5.122 38.650 1.00 59.03 471 TYR A N 1
ATOM 3728 C CA . TYR A 1 471 ? -3.176 5.253 38.121 1.00 59.03 471 TYR A CA 1
ATOM 3729 C C . TYR A 1 471 ? -3.043 4.670 36.707 1.00 59.03 471 TYR A C 1
ATOM 3731 O O . TYR A 1 471 ? -2.474 5.301 35.817 1.00 59.03 471 TYR A O 1
ATOM 3739 N N . LEU A 1 472 ? -3.600 3.479 36.476 1.00 56.62 472 LEU A N 1
ATOM 3740 C CA . LEU A 1 472 ? -3.669 2.872 35.147 1.00 56.62 472 LEU A CA 1
ATOM 3741 C C . LEU A 1 472 ? -4.372 3.773 34.139 1.00 56.62 472 LEU A C 1
ATOM 3743 O O . LEU A 1 472 ? -3.901 3.953 33.019 1.00 56.62 472 LEU A O 1
ATOM 3747 N N . LEU A 1 473 ? -5.521 4.309 34.533 1.00 50.19 473 LEU A N 1
ATOM 3748 C CA . LEU A 1 473 ? -6.345 5.114 33.652 1.00 50.19 473 LEU A CA 1
ATOM 3749 C C . LEU A 1 473 ? -5.673 6.451 33.327 1.00 50.19 473 LEU A C 1
ATOM 3751 O O . LEU A 1 473 ? -5.704 6.871 32.172 1.00 50.19 473 LEU A O 1
ATOM 3755 N N . ASP A 1 474 ? -4.997 7.069 34.294 1.00 50.94 474 ASP A N 1
ATOM 3756 C CA . ASP A 1 474 ? -4.214 8.284 34.074 1.00 50.94 474 ASP A CA 1
ATOM 3757 C C . ASP A 1 474 ? -3.067 8.024 33.087 1.00 50.94 474 ASP A C 1
ATOM 3759 O O . ASP A 1 474 ? -2.944 8.724 32.078 1.00 50.94 474 ASP A O 1
ATOM 3763 N N . GLN A 1 475 ? -2.332 6.920 33.268 1.00 51.28 475 GLN A N 1
ATOM 3764 C CA . GLN A 1 475 ? -1.326 6.459 32.307 1.00 51.28 475 GLN A CA 1
ATOM 3765 C C . GLN A 1 475 ? -1.933 6.254 30.909 1.00 51.28 475 GLN A C 1
ATOM 3767 O O . GLN A 1 475 ? -1.404 6.779 29.932 1.00 51.28 475 GLN A O 1
ATOM 3772 N N . MET A 1 476 ? -3.090 5.590 30.798 1.00 51.16 476 MET A N 1
ATOM 3773 C CA . MET A 1 476 ? -3.789 5.403 29.520 1.00 51.16 476 MET A CA 1
ATOM 3774 C C . MET A 1 476 ? -4.221 6.715 28.859 1.00 51.16 476 MET A C 1
ATOM 3776 O O . MET A 1 476 ? -4.206 6.806 27.631 1.00 51.16 476 MET A O 1
ATOM 3780 N N . THR A 1 477 ? -4.610 7.729 29.635 1.00 43.62 477 THR A N 1
ATOM 3781 C CA . THR A 1 477 ? -4.955 9.052 29.090 1.00 43.62 477 THR A CA 1
ATOM 3782 C C . THR A 1 477 ? -3.727 9.873 28.703 1.00 43.62 477 THR A C 1
ATOM 3784 O O . THR A 1 477 ? -3.781 10.596 27.708 1.00 43.62 477 THR A O 1
ATOM 3787 N N . ALA A 1 478 ? -2.611 9.742 29.425 1.00 43.94 478 ALA A N 1
ATOM 3788 C CA . ALA A 1 478 ? -1.335 10.361 29.073 1.00 43.94 478 ALA A CA 1
ATOM 3789 C C . ALA A 1 478 ? -0.774 9.765 27.772 1.00 43.94 478 ALA A C 1
ATOM 3791 O O . ALA A 1 478 ? -0.365 10.501 26.877 1.00 43.94 478 ALA A O 1
ATOM 3792 N N . TRP A 1 479 ? -0.868 8.443 27.614 1.00 47.81 479 TRP A N 1
ATOM 3793 C CA . TRP A 1 479 ? -0.482 7.718 26.400 1.00 47.81 479 TRP A CA 1
ATOM 3794 C C . TRP A 1 479 ? -1.328 8.056 25.166 1.00 47.81 479 TRP A C 1
ATOM 3796 O O . TRP A 1 479 ? -0.915 7.740 24.061 1.00 47.81 479 TRP A O 1
ATOM 3806 N N . GLN A 1 480 ? -2.498 8.682 25.328 1.00 40.34 480 GLN A N 1
ATOM 3807 C CA . GLN A 1 480 ? -3.329 9.154 24.212 1.00 40.34 480 GLN A CA 1
ATOM 3808 C C . GLN A 1 480 ? -2.961 10.552 23.705 1.00 40.34 480 GLN A C 1
ATOM 3810 O O . GLN A 1 480 ? -3.457 10.956 22.652 1.00 40.34 480 GLN A O 1
ATOM 3815 N N . ARG A 1 481 ? -2.188 11.324 24.478 1.00 36.19 481 ARG A N 1
ATOM 3816 C CA . ARG A 1 481 ? -1.741 12.668 24.077 1.00 36.19 481 ARG A CA 1
ATOM 3817 C C . ARG A 1 481 ? -0.423 12.639 23.300 1.00 36.19 481 ARG A C 1
ATOM 3819 O O . ARG A 1 481 ? -0.129 13.614 22.616 1.00 36.19 481 ARG A O 1
ATOM 3826 N N . LEU A 1 482 ? 0.334 11.553 23.451 1.00 34.28 482 LEU A N 1
ATOM 3827 C CA . LEU A 1 482 ? 1.533 11.201 22.688 1.00 34.28 482 LEU A CA 1
ATOM 3828 C C . LEU A 1 482 ? 1.126 10.417 21.437 1.00 34.28 482 LEU A C 1
ATOM 3830 O O . LEU A 1 482 ? 1.790 10.611 20.396 1.00 34.28 482 LEU A O 1
#

Secondary structure (DSSP, 8-state):
-HHHHTTSS-HHHHHHHHHHHHHHHHHHHHHHHHHSPPTT-SS-SPP-EEEEHHHHHHHHHHHHHHHHT--EEEEEE-S-SEEEE-HHHHHHHHHHHHHHHHHHS-TTPPEEEEEEEEGGGEEEEEEEE-S----HHHHHHTTT---GGG-BTTB---HHHHHHHHHHHTT-EEEEEE-TTS-EEEEEEE-TT---PPPPPPTTHHHHHHHHHHHHHHHHHHHHHHHHHHHHHHHHHHHHHHHHHHHHSS-----TTEEEEEEETTTTEEEEEETTEEEEEESSS-S-HHHHHHHHHHHHHGGG--HHHHHHHHHHH----S-EEEEEE-TT--EEEE-TT--SPPSS-EEEEEE--SSS--EEEEEE---HHHHHHHHHHHHHHHHHHHHHHHHHHHHHHHHHHHHHHHHHHHHHHHHHHHHHHHHHHHHHHHHHHHHHHHHHTT-HHHHHHHHHHHHHHHHHHHHHHHHHHHHHHHTTT-